Protein AF-A0A3M1JJP1-F1 (afdb_monomer_lite)

Sequence (720 aa):
MGRDKSKIKQNADIRNAVILGVLGIAAFYLLAYGSLKIEGLVGEELTVSVEPANVGLNLYHGESKDVRFAVSSRNAPLCAADCNYSFVSLENNSELASGSMKLGKEEQQDITVQITAPKYGSGQLIYRLSVECRNAGALCQKKDSASSASSFITMNFGPSPEEEEIIRNLNKTLSEFFAGIISADRNLLLVENISESEAVNRVLFNDKALLKERVMDVKKNFLMLVNAAKNFDSLWRSERYLELDGEIGKEDYAGMLKETNASITNLSKELRALVSKWNSFVEEYENITNRTIVISDACESLISSRSKLREECSDFISLFNSISRNISQQKYSSEKAESALNALMKKEVLLESKLNDEAAGMLSNAENLSFMKDVFLCGIKERCGEDPGKVQNEGVNQEAGKQEALKARIDALREHCREFSNFDEEFAQADLNLLKNFSGYFDIRINDVARPDRELLLREKDRVVSLLGLNHTQQRLAGEEFKRRILAVLTQPSPAFMEESNNRILVKSNMLYPEYFAIMGKEWNLSGENINRTEVYDKLLRVSVDIRGDELLLASGIRNCPVEKGNVSGDLEPLFFSELKEAVLEFPAVESKLNFSISINPPLCCVFSQCRPCCHDEECMNDERSFPVVLVHGHAFSRETSPDYSLKIFDKLQKRMEEDGYLSAGFLSPRTDVESIGRNSWGLSGLPVTVRVTYYYDAYNENGKYVAFPEKSESIDVYA

Radius of gyration: 60.34 Å; chains: 1; bounding box: 108×72×252 Å

Secondary structure (DSSP, 8-state):
----SHHHHHHHHHHHHHHHHHHHHHHHHHHHHHHHHHHHHH-PPPEEEEESSEEEEEEETT-EEEEEEEEEEE--TT-EEEEEEEEEETTTTEEEEEEEEEE-TT-EEEEEEEEE--SS--EEEEEEEEEEEEEESTT-S-TT-EEEEEEEEEEEEE--HHHHHHHHHHHHHHHHHHHHHHHHHHHHHHHHHHHHSHHHHHH-TTHHHHHHHHHHHHHHHHHHHHHHHHHHHHHHHTT-HHHHHHHHTTS-HHHHHHHHHHHHHHHHHHHHHHHHHHHHHHHHHHHHHHHHHHHHHHHHHHTTS-HHHHHHHHHHHHHHHHHHHHHHTT-S-HHHHHHHHHHHHHHHHHHHHHHHHHHHHHHHHHHHHHHHHHHHHHHHHHHH-S-TT----------TTSHHHHHHHHHHHHHHHHHHHHHHHHHHHHHHHHHHHTGGGSSSSSS------HHHHHHHHHHHHHHTT--HHHHHHHHHHHHHHHHHHTTPPPPP------------------------------------SS-SSS---------------------------PPP---------TT----------PPPS----------EEEETTEEEE---SHHHHT-GGG--EEEEE-----TTS-THHHHHHHHHHHHHHHHTTPEEEEEE-TTS-GGGS-TTTTGGG-S-EEEEEE--TTTB-TTS-B-------S-GGGT-

Structure (mmCIF, N/CA/C/O backbone):
data_AF-A0A3M1JJP1-F1
#
_entry.id   AF-A0A3M1JJP1-F1
#
loop_
_atom_site.group_PDB
_atom_site.id
_atom_site.type_symbol
_atom_site.label_atom_id
_atom_site.label_alt_id
_atom_site.label_comp_id
_atom_site.label_asym_id
_atom_site.label_entity_id
_atom_site.label_seq_id
_atom_site.pdbx_PDB_ins_code
_atom_site.Cartn_x
_atom_site.Cartn_y
_atom_site.Cartn_z
_atom_site.occupancy
_atom_site.B_iso_or_equiv
_atom_site.auth_seq_id
_atom_site.auth_comp_id
_atom_site.auth_asym_id
_atom_site.auth_atom_id
_atom_site.pdbx_PDB_model_num
ATOM 1 N N . MET A 1 1 ? -62.393 -4.165 113.510 1.00 45.84 1 MET A N 1
ATOM 2 C CA . MET A 1 1 ? -61.194 -4.176 112.641 1.00 45.84 1 MET A CA 1
ATOM 3 C C . MET A 1 1 ? -61.356 -5.296 111.621 1.00 45.84 1 MET A C 1
ATOM 5 O O . MET A 1 1 ? -61.196 -6.447 111.985 1.00 45.84 1 MET A O 1
ATOM 9 N N . GLY A 1 2 ? -61.797 -5.006 110.397 1.00 53.47 2 GLY A N 1
ATOM 10 C CA . GLY A 1 2 ? -62.145 -6.074 109.444 1.00 53.47 2 GLY A CA 1
ATOM 11 C C . GLY A 1 2 ? -62.722 -5.582 108.120 1.00 53.47 2 GLY A C 1
ATOM 12 O O . GLY A 1 2 ? -63.570 -6.244 107.536 1.00 53.47 2 GLY A O 1
ATOM 13 N N . ARG A 1 3 ? -62.306 -4.398 107.662 1.00 48.78 3 ARG A N 1
ATOM 14 C CA . ARG A 1 3 ? -62.567 -3.920 106.301 1.00 48.78 3 ARG A CA 1
ATOM 15 C C . ARG A 1 3 ? -61.228 -3.774 105.588 1.00 48.78 3 ARG A C 1
ATOM 17 O O . ARG A 1 3 ? -60.235 -3.449 106.228 1.00 48.78 3 ARG A O 1
ATOM 24 N N . ASP A 1 4 ? -61.256 -4.013 104.282 1.00 54.16 4 ASP A N 1
ATOM 25 C CA . ASP A 1 4 ? -60.201 -3.693 103.311 1.00 54.16 4 ASP A CA 1
ATOM 26 C C . ASP A 1 4 ? -59.041 -4.677 103.084 1.00 54.16 4 ASP A C 1
ATOM 28 O O . ASP A 1 4 ? -57.909 -4.281 102.834 1.00 54.16 4 ASP A O 1
ATOM 32 N N . LYS A 1 5 ? -59.325 -5.987 103.018 1.00 52.41 5 LYS A N 1
ATOM 33 C CA . LYS A 1 5 ? -58.439 -6.925 102.285 1.00 52.41 5 LYS A CA 1
ATOM 34 C C . LYS A 1 5 ? -58.938 -7.315 100.885 1.00 52.41 5 LYS A C 1
ATOM 36 O O . LYS A 1 5 ? -58.131 -7.783 100.088 1.00 52.41 5 LYS A O 1
ATOM 41 N N . SER A 1 6 ? -60.215 -7.094 100.536 1.00 54.22 6 SER A N 1
ATOM 42 C CA . SER A 1 6 ? -60.728 -7.492 99.208 1.00 54.22 6 SER A CA 1
ATOM 43 C C . SER A 1 6 ? -60.452 -6.463 98.102 1.00 54.22 6 SER A C 1
ATOM 45 O O . SER A 1 6 ? -60.139 -6.866 96.984 1.00 54.22 6 SER A O 1
ATOM 47 N N . LYS A 1 7 ? -60.449 -5.153 98.404 1.00 55.19 7 LYS A N 1
ATOM 48 C CA . LYS A 1 7 ? -60.113 -4.105 97.419 1.00 55.19 7 LYS A CA 1
ATOM 49 C C . LYS A 1 7 ? -58.641 -4.125 96.992 1.00 55.19 7 LYS A C 1
ATOM 51 O O . LYS A 1 7 ? -58.332 -3.836 95.841 1.00 55.19 7 LYS A O 1
ATOM 56 N N . ILE A 1 8 ? -57.737 -4.534 97.886 1.00 58.78 8 ILE A N 1
ATOM 57 C CA . ILE A 1 8 ? -56.303 -4.658 97.573 1.00 58.78 8 ILE A CA 1
ATOM 58 C C . ILE A 1 8 ? -56.056 -5.811 96.586 1.00 58.78 8 ILE A C 1
ATOM 60 O O . ILE A 1 8 ? -55.244 -5.668 95.675 1.00 58.78 8 ILE A O 1
ATOM 64 N N . LYS A 1 9 ? -56.791 -6.927 96.710 1.00 60.31 9 LYS A N 1
ATOM 65 C CA . LYS A 1 9 ? -56.651 -8.076 95.802 1.00 60.31 9 LYS A CA 1
ATOM 66 C C . LYS A 1 9 ? -57.208 -7.776 94.404 1.00 60.31 9 LYS A C 1
ATOM 68 O O . LYS A 1 9 ? -56.547 -8.062 93.415 1.00 60.31 9 LYS A O 1
ATOM 73 N N . GLN A 1 10 ? -58.353 -7.096 94.326 1.00 65.81 10 GLN A N 1
ATOM 74 C CA . GLN A 1 10 ? -58.972 -6.726 93.048 1.00 65.81 10 GLN A CA 1
ATOM 75 C C . GLN A 1 10 ? -58.116 -5.733 92.240 1.00 65.81 10 GLN A C 1
ATOM 77 O O . GLN A 1 10 ? -57.994 -5.868 91.025 1.00 65.81 10 GLN A O 1
ATOM 82 N N . ASN A 1 11 ? -57.445 -4.788 92.906 1.00 67.88 11 ASN A N 1
ATOM 83 C CA . ASN A 1 11 ? -56.522 -3.866 92.238 1.00 67.88 11 ASN A CA 1
ATOM 84 C C . ASN A 1 11 ? -55.234 -4.555 91.752 1.00 67.88 11 ASN A C 1
ATOM 86 O O . ASN A 1 11 ? -54.665 -4.132 90.748 1.00 67.88 11 ASN A O 1
ATOM 90 N N . ALA A 1 12 ? -54.777 -5.617 92.426 1.00 71.25 12 ALA A N 1
ATOM 91 C CA . ALA A 1 12 ? -53.626 -6.401 91.978 1.00 71.25 12 ALA A CA 1
ATOM 92 C C . ALA A 1 12 ? -53.952 -7.232 90.724 1.00 71.25 12 ALA A C 1
ATOM 94 O O . ALA A 1 12 ? -53.154 -7.255 89.787 1.00 71.25 12 ALA A O 1
ATOM 95 N N . ASP A 1 13 ? -55.142 -7.836 90.670 1.00 75.81 13 ASP A N 1
ATOM 96 C CA . ASP A 1 13 ? -55.589 -8.623 89.516 1.00 75.81 13 ASP A CA 1
ATOM 97 C C . ASP A 1 13 ? -55.825 -7.734 88.280 1.00 75.81 13 ASP A C 1
ATOM 99 O O . ASP A 1 13 ? -55.390 -8.078 87.181 1.00 75.81 13 ASP A O 1
ATOM 103 N N . ILE A 1 14 ? -56.401 -6.536 88.460 1.00 80.06 14 ILE A N 1
ATOM 104 C CA . ILE A 1 14 ? -56.553 -5.548 87.376 1.00 80.06 14 ILE A CA 1
ATOM 105 C C . ILE A 1 14 ? -55.184 -5.052 86.892 1.00 80.06 14 ILE A C 1
ATOM 107 O O . ILE A 1 14 ? -54.953 -4.968 85.686 1.00 80.06 14 ILE A O 1
ATOM 111 N N . ARG A 1 15 ? -54.239 -4.771 87.801 1.00 82.06 15 ARG A N 1
ATOM 112 C CA . ARG A 1 15 ? -52.887 -4.331 87.418 1.00 82.06 15 ARG A CA 1
ATOM 113 C C . ARG A 1 15 ? -52.152 -5.401 86.609 1.00 82.06 15 ARG A C 1
ATOM 115 O O . ARG A 1 15 ? -51.516 -5.073 85.612 1.00 82.06 15 ARG A O 1
ATOM 122 N N . ASN A 1 16 ? -52.263 -6.669 87.002 1.00 79.88 16 ASN A N 1
ATOM 123 C CA . ASN A 1 16 ? -51.641 -7.778 86.280 1.00 79.88 16 ASN A CA 1
ATOM 124 C C . ASN A 1 16 ? -52.293 -8.012 84.908 1.00 79.88 16 ASN A C 1
ATOM 126 O O . ASN A 1 16 ? -51.576 -8.252 83.939 1.00 79.88 16 ASN A O 1
ATOM 130 N N . ALA A 1 17 ? -53.619 -7.877 84.798 1.00 83.75 17 ALA A N 1
ATOM 131 C CA . ALA A 1 17 ? -54.325 -7.973 83.521 1.00 83.75 17 ALA A CA 1
ATOM 132 C C . ALA A 1 17 ? -53.923 -6.853 82.544 1.00 83.75 17 ALA A C 1
ATOM 134 O O . ALA A 1 17 ? -53.694 -7.121 81.366 1.00 83.75 17 ALA A O 1
ATOM 135 N N . VAL A 1 18 ? -53.761 -5.616 83.030 1.00 86.81 18 VAL A N 1
ATOM 136 C CA . VAL A 1 18 ? -53.293 -4.486 82.207 1.00 86.81 18 VAL A CA 1
ATOM 137 C C . VAL A 1 18 ? -51.847 -4.694 81.750 1.00 86.81 18 VAL A C 1
ATOM 139 O O . VAL A 1 18 ? -51.552 -4.491 80.575 1.00 86.81 18 VAL A O 1
ATOM 142 N N . ILE A 1 19 ? -50.952 -5.155 82.631 1.00 90.12 19 ILE A N 1
ATOM 143 C CA . ILE A 1 19 ? -49.552 -5.442 82.267 1.00 90.12 19 ILE A CA 1
ATOM 144 C C . ILE A 1 19 ? -49.477 -6.549 81.206 1.00 90.12 19 ILE A C 1
ATOM 146 O O . ILE A 1 19 ? -48.766 -6.393 80.216 1.00 90.12 19 ILE A O 1
ATOM 150 N N . LEU A 1 20 ? -50.234 -7.639 81.369 1.00 89.88 20 LEU A N 1
ATOM 151 C CA . LEU A 1 20 ? -50.297 -8.723 80.381 1.00 89.88 20 LEU A CA 1
ATOM 152 C C . LEU A 1 20 ? -50.887 -8.258 79.045 1.00 89.88 20 LEU A C 1
ATOM 154 O O . LEU A 1 20 ? -50.379 -8.647 77.997 1.00 89.88 20 LEU A O 1
ATOM 158 N N . GLY A 1 21 ? -51.906 -7.395 79.070 1.00 92.44 21 GLY A N 1
ATOM 159 C CA . GLY A 1 21 ? -52.477 -6.794 77.863 1.00 92.44 21 GLY A CA 1
ATOM 160 C C . GLY A 1 21 ? -51.470 -5.923 77.108 1.00 92.44 21 GLY A C 1
ATOM 161 O O . GLY A 1 21 ? -51.308 -6.081 75.901 1.00 92.44 21 GLY A O 1
ATOM 162 N N . VAL A 1 22 ? -50.733 -5.060 77.815 1.00 92.88 22 VAL A N 1
ATOM 163 C CA . VAL A 1 22 ? -49.693 -4.204 77.213 1.00 92.88 22 VAL A CA 1
ATOM 164 C C . VAL A 1 22 ? -48.543 -5.039 76.650 1.00 92.88 22 VAL A C 1
ATOM 166 O O . VAL A 1 22 ? -48.098 -4.783 75.534 1.00 92.88 22 VAL A O 1
ATOM 169 N N . LEU A 1 23 ? -48.092 -6.070 77.372 1.00 93.06 23 LEU A N 1
ATOM 170 C CA . LEU A 1 23 ? -47.062 -6.989 76.879 1.00 93.06 23 LEU A CA 1
ATOM 171 C C . LEU A 1 23 ? -47.542 -7.790 75.663 1.00 93.06 23 LEU A C 1
ATOM 173 O O . LEU A 1 23 ? -46.774 -7.976 74.724 1.00 93.06 23 LEU A O 1
ATOM 177 N N . GLY A 1 24 ? -48.807 -8.217 75.649 1.00 94.25 24 GLY A N 1
ATOM 178 C CA . GLY A 1 24 ? -49.419 -8.899 74.509 1.00 94.25 24 GLY A CA 1
ATOM 179 C C . GLY A 1 24 ? -49.486 -8.012 73.265 1.00 94.25 24 GLY A C 1
ATOM 180 O O . GLY A 1 24 ? -49.093 -8.449 72.187 1.00 94.25 24 GLY A O 1
ATOM 181 N N . ILE A 1 25 ? -49.902 -6.750 73.417 1.00 91.81 25 ILE A N 1
ATOM 182 C CA . ILE A 1 25 ? -49.935 -5.772 72.318 1.00 91.81 25 ILE A CA 1
ATOM 183 C C . ILE A 1 25 ? -48.518 -5.454 71.832 1.00 91.81 25 ILE A C 1
ATOM 185 O O . ILE A 1 25 ? -48.290 -5.431 70.628 1.00 91.81 25 ILE A O 1
ATOM 189 N N . ALA A 1 26 ? -47.552 -5.264 72.736 1.00 91.31 26 ALA A N 1
ATOM 190 C CA . ALA A 1 26 ? -46.159 -5.011 72.371 1.00 91.31 26 ALA A CA 1
ATOM 191 C C . ALA A 1 26 ? -45.523 -6.206 71.638 1.00 91.31 26 ALA A C 1
ATOM 193 O O . ALA A 1 26 ? -44.826 -6.013 70.645 1.00 91.31 26 ALA A O 1
ATOM 194 N N . ALA A 1 27 ? -45.792 -7.438 72.082 1.00 91.25 27 ALA A N 1
ATOM 195 C CA . ALA A 1 27 ? -45.337 -8.652 71.409 1.00 91.25 27 ALA A CA 1
ATOM 196 C C . ALA A 1 27 ? -45.998 -8.822 70.034 1.00 91.25 27 ALA A C 1
ATOM 198 O O . ALA A 1 27 ? -45.312 -9.143 69.067 1.00 91.25 27 ALA A O 1
ATOM 199 N N . PHE A 1 28 ? -47.303 -8.553 69.920 1.00 89.88 28 PHE A N 1
ATOM 200 C CA . PHE A 1 28 ? -48.003 -8.552 68.636 1.00 89.88 28 PHE A CA 1
ATOM 201 C C . PHE A 1 28 ? -47.432 -7.491 67.692 1.00 89.88 28 PHE A C 1
ATOM 203 O O . PHE A 1 28 ? -47.174 -7.799 66.535 1.00 89.88 28 PHE A O 1
ATOM 210 N N . TYR A 1 29 ? -47.146 -6.282 68.185 1.00 88.06 29 TYR A N 1
ATOM 211 C CA . TYR A 1 29 ? -46.484 -5.239 67.400 1.00 88.06 29 TYR A CA 1
ATOM 212 C C . TYR A 1 29 ? -45.087 -5.677 66.958 1.00 88.06 29 TYR A C 1
ATOM 214 O O . TYR A 1 29 ? -44.758 -5.542 65.790 1.00 88.06 29 TYR A O 1
ATOM 222 N N . LEU A 1 30 ? -44.275 -6.264 67.839 1.00 85.44 30 LEU A N 1
ATOM 223 C CA . LEU A 1 30 ? -42.947 -6.768 67.474 1.00 85.44 30 LEU A CA 1
ATOM 224 C C . LEU A 1 30 ? -43.011 -7.898 66.437 1.00 85.44 30 LEU A C 1
ATOM 226 O O . LEU A 1 30 ? -42.173 -7.939 65.541 1.00 85.44 30 LEU A O 1
ATOM 230 N N . LEU A 1 31 ? -44.005 -8.784 66.517 1.00 83.44 31 LEU A N 1
ATOM 231 C CA . LEU A 1 31 ? -44.192 -9.875 65.558 1.00 83.44 31 LEU A CA 1
ATOM 232 C C . LEU A 1 31 ? -44.774 -9.390 64.223 1.00 83.44 31 LEU A C 1
ATOM 234 O O . LEU A 1 31 ? -44.296 -9.808 63.172 1.00 83.44 31 LEU A O 1
ATOM 238 N N . ALA A 1 32 ? -45.761 -8.494 64.236 1.00 80.31 32 ALA A N 1
ATOM 239 C CA . ALA A 1 32 ? -46.382 -7.938 63.032 1.00 80.31 32 ALA A CA 1
ATOM 240 C C . ALA A 1 32 ? -45.429 -6.981 62.299 1.00 80.31 32 ALA A C 1
ATOM 242 O O . ALA A 1 32 ? -45.213 -7.103 61.096 1.00 80.31 32 ALA A O 1
ATOM 243 N N . TYR A 1 33 ? -44.782 -6.073 63.031 1.00 77.88 33 TYR A N 1
ATOM 244 C CA . TYR A 1 33 ? -43.795 -5.151 62.466 1.00 77.88 33 TYR A CA 1
ATOM 245 C C . TYR A 1 33 ? -42.492 -5.873 62.098 1.00 77.88 33 TYR A C 1
ATOM 247 O O . TYR A 1 33 ? -41.825 -5.503 61.133 1.00 77.88 33 TYR A O 1
ATOM 255 N N . GLY A 1 34 ? -42.144 -6.930 62.841 1.00 73.38 34 GLY A N 1
ATOM 256 C CA . GLY A 1 34 ? -41.034 -7.822 62.521 1.00 73.38 34 GLY A CA 1
ATOM 257 C C . GLY A 1 34 ? -41.280 -8.607 61.234 1.00 73.38 34 GLY A C 1
ATOM 258 O O . GLY A 1 34 ? -40.438 -8.573 60.347 1.00 73.38 34 GLY A O 1
ATOM 259 N N . SER A 1 35 ? -42.440 -9.255 61.088 1.00 70.25 35 SER A N 1
ATOM 260 C CA . SER A 1 35 ? -42.777 -10.054 59.896 1.00 70.25 35 SER A CA 1
ATOM 261 C C . SER A 1 35 ? -42.862 -9.222 58.616 1.00 70.25 35 SER A C 1
ATOM 263 O O . SER A 1 35 ? -42.298 -9.633 57.606 1.00 70.25 35 SER A O 1
ATOM 265 N N . LEU A 1 36 ? -43.447 -8.020 58.664 1.00 63.53 36 LEU A N 1
ATOM 266 C CA . LEU A 1 36 ? -43.511 -7.126 57.499 1.00 63.53 36 LEU A CA 1
ATOM 267 C C . LEU A 1 36 ? -42.135 -6.583 57.078 1.00 63.53 36 LEU A C 1
ATOM 269 O O . LEU A 1 36 ? -41.869 -6.433 55.888 1.00 63.53 36 LEU A O 1
ATOM 273 N N . LYS A 1 37 ? -41.219 -6.326 58.023 1.00 63.47 37 LYS A N 1
ATOM 274 C CA . LYS A 1 37 ? -39.837 -5.944 57.677 1.00 63.47 37 LYS A CA 1
ATOM 275 C C . LYS A 1 37 ? -38.987 -7.117 57.192 1.00 63.47 37 LYS A C 1
ATOM 277 O O . LYS A 1 37 ? -38.005 -6.875 56.495 1.00 63.47 37 LYS A O 1
ATOM 282 N N . ILE A 1 38 ? -39.335 -8.356 57.543 1.00 63.78 38 ILE A N 1
ATOM 283 C CA . ILE A 1 38 ? -38.577 -9.538 57.118 1.00 63.78 38 ILE A CA 1
ATOM 284 C C . ILE A 1 38 ? -38.686 -9.740 55.602 1.00 63.78 38 ILE A C 1
ATOM 286 O O . ILE A 1 38 ? -37.666 -10.025 54.990 1.00 63.78 38 ILE A O 1
ATOM 290 N N . GLU A 1 39 ? -39.836 -9.505 54.962 1.00 60.50 39 GLU A N 1
ATOM 291 C CA . GLU A 1 39 ? -39.932 -9.625 53.493 1.00 60.50 39 GLU A CA 1
ATOM 292 C C . GLU A 1 39 ? -39.026 -8.622 52.758 1.00 60.50 39 GLU A C 1
ATOM 294 O O . GLU A 1 39 ? -38.317 -9.004 51.828 1.00 60.50 39 GLU A O 1
ATOM 299 N N . GLY A 1 40 ? -38.952 -7.372 53.230 1.00 60.25 40 GLY A N 1
ATOM 300 C CA . GLY A 1 40 ? -38.035 -6.368 52.673 1.00 60.25 40 GLY A CA 1
ATOM 301 C C . GLY A 1 40 ? -36.554 -6.636 52.979 1.00 60.25 40 GLY A C 1
ATOM 302 O O . GLY A 1 40 ? -35.689 -6.324 52.169 1.00 60.25 40 GLY A O 1
ATOM 303 N N . LEU A 1 41 ? -36.241 -7.250 54.126 1.00 59.31 41 LEU A N 1
ATOM 304 C CA . LEU A 1 41 ? -34.869 -7.629 54.499 1.00 59.31 41 LEU A CA 1
ATOM 305 C C . LEU A 1 41 ? -34.359 -8.870 53.761 1.00 59.31 41 LEU A C 1
ATOM 307 O O . LEU A 1 41 ? -33.152 -9.082 53.696 1.00 59.31 41 LEU A O 1
ATOM 311 N N . VAL A 1 42 ? -35.262 -9.701 53.248 1.00 61.25 42 VAL A N 1
ATOM 312 C CA . VAL A 1 42 ? -34.935 -11.030 52.722 1.00 61.25 42 VAL A CA 1
ATOM 313 C C . VAL A 1 42 ? -35.104 -11.111 51.197 1.00 61.25 42 VAL A C 1
ATOM 315 O O . VAL A 1 42 ? -34.578 -12.034 50.577 1.00 61.25 42 VAL A O 1
ATOM 318 N N . GLY A 1 43 ? -35.792 -10.142 50.580 1.00 63.44 43 GLY A N 1
ATOM 319 C CA . GLY A 1 43 ? -36.241 -10.229 49.188 1.00 63.44 43 GLY A CA 1
ATOM 320 C C . GLY A 1 43 ? -35.496 -9.403 48.135 1.00 63.44 43 GLY A C 1
ATOM 321 O O . GLY A 1 43 ? -35.828 -9.556 46.960 1.00 63.44 43 GLY A O 1
ATOM 322 N N . GLU A 1 44 ? -34.533 -8.540 48.479 1.00 73.75 44 GLU A N 1
ATOM 323 C CA . GLU A 1 44 ? -33.835 -7.761 47.442 1.00 73.75 44 GLU A CA 1
ATOM 324 C C . GLU A 1 44 ? -32.962 -8.678 46.569 1.00 73.75 44 GLU A C 1
ATOM 326 O O . GLU A 1 44 ? -32.023 -9.325 47.036 1.00 73.75 44 GLU A O 1
ATOM 331 N N . GLU A 1 45 ? -33.302 -8.755 45.282 1.00 84.38 45 GLU A N 1
ATOM 332 C CA . GLU A 1 45 ? -32.525 -9.485 44.285 1.00 84.38 45 GLU A CA 1
ATOM 333 C C . GLU A 1 45 ? -31.190 -8.762 44.058 1.00 84.38 45 GLU A C 1
ATOM 335 O O . GLU A 1 45 ? -31.158 -7.546 43.839 1.00 84.38 45 GLU A O 1
ATOM 340 N N . LEU A 1 46 ? -30.083 -9.513 44.112 1.00 89.94 46 LEU A N 1
ATOM 341 C CA . LEU A 1 46 ? -28.751 -8.982 43.834 1.00 89.94 46 LEU A CA 1
ATOM 342 C C . LEU A 1 46 ? -28.757 -8.291 42.472 1.00 89.94 46 LEU A C 1
ATOM 344 O O . LEU A 1 46 ? -29.039 -8.925 41.459 1.00 89.94 46 LEU A O 1
ATOM 348 N N . THR A 1 47 ? -28.413 -7.006 42.458 1.00 89.94 47 THR A N 1
ATOM 349 C CA . THR A 1 47 ? -28.357 -6.213 41.230 1.00 89.94 47 THR A CA 1
ATOM 350 C C . THR A 1 47 ? -26.995 -5.541 41.099 1.00 89.94 47 THR A C 1
ATOM 352 O O . THR A 1 47 ? -26.591 -4.748 41.950 1.00 89.94 47 THR A O 1
ATOM 355 N N . VAL A 1 48 ? -26.307 -5.787 39.987 1.00 91.69 48 VAL A N 1
ATOM 356 C CA . VAL A 1 48 ? -24.957 -5.266 39.694 1.00 91.69 48 VAL A CA 1
ATOM 357 C C . VAL A 1 48 ? -25.040 -4.152 38.650 1.00 91.69 48 VAL A C 1
ATOM 359 O O . VAL A 1 48 ? -25.879 -4.220 37.758 1.00 91.69 48 VAL A O 1
ATOM 362 N N . SER A 1 49 ? -24.248 -3.087 38.793 1.00 89.31 49 SER A N 1
ATOM 363 C CA . SER A 1 49 ? -24.060 -2.035 37.771 1.00 89.31 49 SER A CA 1
ATOM 364 C C . SER A 1 49 ? -22.596 -1.914 37.412 1.00 89.31 49 SER A C 1
ATOM 366 O O . SER A 1 49 ? -21.734 -2.150 38.255 1.00 89.31 49 SER A O 1
ATOM 368 N N . VAL A 1 50 ? -22.355 -1.486 36.176 1.00 92.44 50 VAL A N 1
ATOM 369 C CA . VAL A 1 50 ? -21.055 -1.043 35.684 1.00 92.44 50 VAL A CA 1
ATOM 370 C C . VAL A 1 50 ? -21.261 0.323 35.038 1.00 92.44 50 VAL A C 1
ATOM 372 O O . VAL A 1 50 ? -22.083 0.452 34.132 1.00 92.44 50 VAL A O 1
ATOM 375 N N . GLU A 1 51 ? -20.542 1.334 35.512 1.00 87.69 51 GLU A N 1
ATOM 376 C CA . GLU A 1 51 ? -20.624 2.709 35.017 1.00 87.69 51 GLU A CA 1
ATOM 377 C C . GLU A 1 51 ? -19.254 3.201 34.545 1.00 87.69 51 GLU A C 1
ATOM 379 O O . GLU A 1 51 ? -18.283 3.054 35.284 1.00 87.69 51 GLU A O 1
ATOM 384 N N . PRO A 1 52 ? -19.146 3.817 33.359 1.00 91.00 52 PRO A N 1
ATOM 385 C CA . PRO A 1 52 ? -20.209 4.013 32.369 1.00 91.00 52 PRO A CA 1
ATOM 386 C C . PRO A 1 52 ? -20.595 2.705 31.652 1.00 91.00 52 PRO A C 1
ATOM 388 O O . PRO A 1 52 ? -19.789 1.781 31.542 1.00 91.00 52 PRO A O 1
ATOM 391 N N . ALA A 1 53 ? -21.825 2.635 31.132 1.00 80.00 53 ALA A N 1
ATOM 392 C CA . ALA A 1 53 ? -22.318 1.477 30.371 1.00 80.00 53 ALA A CA 1
ATOM 393 C C . ALA A 1 53 ? -21.759 1.408 28.935 1.00 80.00 53 ALA A C 1
ATOM 395 O O . ALA A 1 53 ? -21.662 0.327 28.360 1.00 80.00 53 ALA A O 1
ATOM 396 N N . ASN A 1 54 ? -21.391 2.559 28.365 1.00 81.44 54 ASN A N 1
ATOM 397 C CA . ASN A 1 54 ? -20.777 2.677 27.048 1.00 81.44 54 ASN A CA 1
ATOM 398 C C . ASN A 1 54 ? -19.646 3.707 27.095 1.00 81.44 54 ASN A C 1
ATOM 400 O O . ASN A 1 54 ? -19.782 4.739 27.751 1.00 81.44 54 ASN A O 1
ATOM 404 N N . VAL A 1 55 ? -18.553 3.446 26.380 1.00 87.88 55 VAL A N 1
ATOM 405 C CA . VAL A 1 55 ? -17.418 4.370 26.255 1.00 87.88 55 VAL A CA 1
ATOM 406 C C . VAL A 1 55 ? -17.009 4.483 24.792 1.00 87.88 55 VAL A C 1
ATOM 408 O O . VAL A 1 55 ? -16.664 3.484 24.166 1.00 87.88 55 VAL A O 1
ATOM 411 N N . GLY A 1 56 ? -17.022 5.703 24.259 1.00 86.44 56 GLY A N 1
ATOM 412 C CA . GLY A 1 56 ? -16.407 6.038 22.976 1.00 86.44 56 GLY A CA 1
ATOM 413 C C . GLY A 1 56 ? -14.995 6.578 23.187 1.00 86.44 56 GLY A C 1
ATOM 414 O O . GLY A 1 56 ? -14.802 7.536 23.936 1.00 86.44 56 GLY A O 1
ATOM 415 N N . LEU A 1 57 ? -14.004 5.978 22.533 1.00 92.25 57 LEU A N 1
ATOM 416 C CA . LEU A 1 57 ? -12.624 6.455 22.519 1.00 92.25 57 LEU A CA 1
ATOM 417 C C . LEU A 1 57 ? -12.209 6.781 21.086 1.00 92.25 57 LEU A C 1
ATOM 419 O O . LEU A 1 57 ? -12.514 6.029 20.167 1.00 92.25 57 LEU A O 1
ATOM 423 N N . ASN A 1 58 ? -11.476 7.878 20.922 1.00 90.94 58 ASN A N 1
ATOM 424 C CA . ASN A 1 58 ? -10.730 8.183 19.708 1.00 90.94 58 ASN A CA 1
ATOM 425 C C . ASN A 1 58 ? -9.271 8.304 20.135 1.00 90.94 58 ASN A C 1
ATOM 427 O O . ASN A 1 58 ? -8.964 9.193 20.931 1.00 90.94 58 ASN A O 1
ATOM 431 N N . LEU A 1 59 ? -8.430 7.375 19.692 1.00 95.69 59 LEU A N 1
ATOM 432 C CA . LEU A 1 59 ? -7.015 7.308 20.055 1.00 95.69 59 LEU A CA 1
ATOM 433 C C . LEU A 1 59 ? -6.145 7.355 18.799 1.00 95.69 59 LEU A C 1
ATOM 435 O O . LEU A 1 59 ? -6.520 6.805 17.765 1.00 95.69 59 LEU A O 1
ATOM 439 N N . TYR A 1 60 ? -4.973 7.966 18.892 1.00 97.25 60 TYR A N 1
ATOM 440 C CA . TYR A 1 60 ? -3.991 7.945 17.807 1.00 97.25 60 TYR A CA 1
ATOM 441 C C . TYR A 1 60 ? -3.110 6.693 17.851 1.00 97.25 60 TYR A C 1
ATOM 443 O O . TYR A 1 60 ? -3.119 5.952 18.836 1.00 97.25 60 TYR A O 1
ATOM 451 N N . HIS A 1 61 ? -2.332 6.443 16.795 1.00 95.50 61 HIS A N 1
ATOM 452 C CA . HIS A 1 61 ? -1.434 5.287 16.706 1.00 95.50 61 HIS A CA 1
ATOM 453 C C . HIS A 1 61 ? -0.535 5.135 17.943 1.00 95.50 61 HIS A C 1
ATOM 455 O O . HIS A 1 61 ? 0.256 6.009 18.292 1.00 95.50 61 HIS A O 1
ATOM 461 N N . GLY A 1 62 ? -0.659 3.994 18.629 1.00 96.31 62 GLY A N 1
ATOM 462 C CA . GLY A 1 62 ? 0.099 3.680 19.846 1.00 96.31 62 GLY A CA 1
ATOM 463 C C . GLY A 1 62 ? -0.293 4.462 21.108 1.00 96.31 62 GLY A C 1
ATOM 464 O O . GLY A 1 62 ? 0.277 4.201 22.172 1.00 96.31 62 GLY A O 1
ATOM 465 N N . GLU A 1 63 ? -1.253 5.388 21.035 1.00 97.69 63 GLU A N 1
ATOM 466 C CA . GLU A 1 63 ? -1.771 6.095 22.206 1.00 97.69 63 GLU A CA 1
ATOM 467 C C . GLU A 1 63 ? -2.445 5.107 23.167 1.00 97.69 63 GLU A C 1
ATOM 469 O O . GLU A 1 63 ? -3.066 4.124 22.758 1.00 97.69 63 GLU A O 1
ATOM 474 N N . SER A 1 64 ? -2.306 5.353 24.469 1.00 97.75 64 SER A N 1
ATOM 475 C CA . SER A 1 64 ? -2.948 4.555 25.512 1.00 97.75 64 SER A CA 1
ATOM 476 C C . SER A 1 64 ? -3.786 5.435 26.421 1.00 97.75 64 SER A C 1
ATOM 478 O O . SER A 1 64 ? -3.351 6.518 26.812 1.00 97.75 64 SER A O 1
ATOM 480 N N . LYS A 1 65 ? -4.970 4.954 26.796 1.00 97.69 65 LYS A N 1
ATOM 481 C CA . LYS A 1 65 ? -5.880 5.661 27.694 1.00 97.69 65 LYS A CA 1
ATOM 482 C C . LYS A 1 65 ? -6.455 4.718 28.737 1.00 97.69 65 LYS A C 1
ATOM 484 O O . LYS A 1 65 ? -6.943 3.635 28.417 1.00 97.69 65 LYS A O 1
ATOM 489 N N . ASP A 1 66 ? -6.417 5.166 29.985 1.00 97.81 66 ASP A N 1
ATOM 490 C CA . ASP A 1 66 ? -7.024 4.451 31.099 1.00 97.81 66 ASP A CA 1
ATOM 491 C C . ASP A 1 66 ? -8.531 4.731 31.128 1.00 97.81 66 ASP A C 1
ATOM 493 O O . ASP A 1 66 ? -8.971 5.885 31.130 1.00 97.81 66 ASP A O 1
ATOM 497 N N . VAL A 1 67 ? -9.329 3.667 31.165 1.00 96.31 67 VAL A N 1
ATOM 498 C CA . VAL A 1 67 ? -10.783 3.723 31.321 1.00 96.31 67 VAL A CA 1
ATOM 499 C C . VAL A 1 67 ? -11.141 3.169 32.690 1.00 96.31 67 VAL A C 1
ATOM 501 O O . VAL A 1 67 ? -10.771 2.045 33.035 1.00 96.31 67 VAL A O 1
ATOM 504 N N . ARG A 1 68 ? -11.852 3.973 33.480 1.00 97.56 68 ARG A N 1
ATOM 505 C CA . ARG A 1 68 ? -12.300 3.619 34.828 1.00 97.56 68 ARG A CA 1
ATOM 506 C C . ARG A 1 68 ? -13.771 3.227 34.797 1.00 97.56 68 ARG A C 1
ATOM 508 O O . ARG A 1 68 ? -14.593 3.982 34.286 1.00 97.56 68 ARG A O 1
ATOM 515 N N . PHE A 1 69 ? -14.077 2.080 35.388 1.00 96.62 69 PHE A N 1
ATOM 516 C CA . PHE A 1 69 ? -15.421 1.545 35.537 1.00 96.62 69 PHE A CA 1
ATOM 517 C C . PHE A 1 69 ? -15.773 1.415 37.011 1.00 96.62 69 PHE A C 1
ATOM 519 O O . PHE A 1 69 ? -15.108 0.688 37.743 1.00 96.62 69 PHE A O 1
ATOM 526 N N . ALA A 1 70 ? -16.839 2.078 37.427 1.00 96.56 70 ALA A N 1
ATOM 527 C CA . ALA A 1 70 ? -17.440 1.934 38.737 1.00 96.56 70 ALA A CA 1
ATOM 528 C C . ALA A 1 70 ? -18.353 0.705 38.755 1.00 96.56 70 ALA A C 1
ATOM 530 O O . ALA A 1 70 ? -19.387 0.677 38.085 1.00 96.56 70 ALA A O 1
ATOM 531 N N . VAL A 1 71 ? -17.976 -0.317 39.522 1.00 96.94 71 VAL A N 1
ATOM 532 C CA . VAL A 1 71 ? -18.796 -1.508 39.747 1.00 96.94 71 VAL A CA 1
ATOM 533 C C . VAL A 1 71 ? -19.469 -1.381 41.098 1.00 96.94 71 VAL A C 1
ATOM 535 O O . VAL A 1 71 ? -18.798 -1.312 42.124 1.00 96.94 71 VAL A O 1
ATOM 538 N N . SER A 1 72 ? -20.796 -1.367 41.110 1.00 95.88 72 SER A N 1
ATOM 539 C CA . SER A 1 72 ? -21.574 -1.248 42.343 1.00 95.88 72 SER A CA 1
ATOM 540 C C . SER A 1 72 ? -22.598 -2.368 42.475 1.00 95.88 72 SER A C 1
ATOM 542 O O . SER A 1 72 ? -23.195 -2.824 41.492 1.00 95.88 72 SER A O 1
ATOM 544 N N . SER A 1 73 ? -22.802 -2.832 43.711 1.00 94.50 73 SER A N 1
ATOM 545 C CA . SER A 1 73 ? -23.776 -3.880 44.023 1.00 94.50 73 SER A CA 1
ATOM 546 C C . SER A 1 73 ? -24.889 -3.345 44.921 1.00 94.50 73 SER A C 1
ATOM 548 O O . SER A 1 73 ? -24.637 -2.664 45.913 1.00 94.50 73 SER A O 1
ATOM 550 N N . ARG A 1 74 ? -26.143 -3.659 44.588 1.00 90.88 74 ARG A N 1
ATOM 551 C CA . ARG A 1 74 ? -27.282 -3.490 45.496 1.00 90.88 74 ARG A CA 1
ATOM 552 C C . ARG A 1 74 ? -27.725 -4.876 45.938 1.00 90.88 74 ARG A C 1
ATOM 554 O O . ARG A 1 74 ? -28.031 -5.723 45.100 1.00 90.88 74 ARG A O 1
ATOM 561 N N . ASN A 1 75 ? -27.698 -5.101 47.245 1.00 90.69 75 ASN A N 1
ATOM 562 C CA . ASN A 1 75 ? -27.974 -6.391 47.855 1.00 90.69 75 ASN A CA 1
ATOM 563 C C . ASN A 1 75 ? -28.728 -6.203 49.177 1.00 90.69 75 ASN A C 1
ATOM 565 O O . ASN A 1 75 ? -28.676 -5.126 49.782 1.00 90.69 75 ASN A O 1
ATOM 569 N N . ALA A 1 76 ? -29.371 -7.273 49.644 1.00 89.50 76 ALA A N 1
ATOM 570 C CA . ALA A 1 76 ? -30.023 -7.308 50.941 1.00 89.50 76 ALA A CA 1
ATOM 571 C C . ALA A 1 76 ? -29.041 -6.908 52.066 1.00 89.50 76 ALA A C 1
ATOM 573 O O . ALA A 1 76 ? -27.846 -7.225 52.005 1.00 89.50 76 ALA A O 1
ATOM 574 N N . PRO A 1 77 ? -29.508 -6.222 53.123 1.00 83.81 77 PRO A N 1
ATOM 575 C CA . PRO A 1 77 ? -28.669 -5.923 54.279 1.00 83.81 77 PRO A CA 1
ATOM 576 C C . PRO A 1 77 ? -28.028 -7.201 54.842 1.00 83.81 77 PRO A C 1
ATOM 578 O O . PRO A 1 77 ? -28.704 -8.214 54.982 1.00 83.81 77 PRO A O 1
ATOM 581 N N . LEU A 1 78 ? -26.737 -7.140 55.199 1.00 89.19 78 LEU A N 1
ATOM 582 C CA . LEU A 1 78 ? -25.908 -8.276 55.659 1.00 89.19 78 LEU A CA 1
ATOM 583 C C . LEU A 1 78 ? -25.487 -9.279 54.570 1.00 89.19 78 LEU A C 1
ATOM 585 O O . LEU A 1 78 ? -24.777 -10.237 54.884 1.00 89.19 78 LEU A O 1
ATOM 589 N N . CYS A 1 79 ? -25.874 -9.056 53.314 1.00 92.56 79 CYS A N 1
ATOM 590 C CA . CYS A 1 79 ? -25.362 -9.810 52.180 1.00 92.56 79 CYS A CA 1
ATOM 591 C C . CYS A 1 79 ? -24.207 -9.089 51.495 1.00 92.56 79 CYS A C 1
ATOM 593 O O . CYS A 1 79 ? -24.209 -7.867 51.346 1.00 92.56 79 CYS A O 1
ATOM 595 N N . ALA A 1 80 ? -23.217 -9.875 51.080 1.00 95.25 80 ALA A N 1
ATOM 596 C CA . ALA A 1 80 ? -22.158 -9.446 50.183 1.00 95.25 80 ALA A CA 1
ATOM 597 C C . ALA A 1 80 ? -22.373 -10.093 48.812 1.00 95.25 80 ALA A C 1
ATOM 599 O O . ALA A 1 80 ? -23.132 -11.053 48.666 1.00 95.25 80 ALA A O 1
ATOM 600 N N . ALA A 1 81 ? -21.705 -9.570 47.799 1.00 96.56 81 ALA A N 1
ATOM 601 C CA . ALA A 1 81 ? -21.651 -10.133 46.467 1.00 96.56 81 ALA A CA 1
ATOM 602 C C . ALA A 1 81 ? -20.204 -10.528 46.162 1.00 96.56 81 ALA A C 1
ATOM 604 O O . ALA A 1 81 ? -19.307 -9.693 46.263 1.00 96.56 81 ALA A O 1
ATOM 605 N N . ASP A 1 82 ? -19.980 -11.790 45.802 1.00 97.50 82 ASP A N 1
ATOM 606 C CA . ASP A 1 82 ? -18.713 -12.235 45.221 1.00 97.50 82 ASP A CA 1
ATOM 607 C C . ASP A 1 82 ? -18.825 -12.031 43.702 1.00 97.50 82 ASP A C 1
ATOM 609 O O . ASP A 1 82 ? -19.662 -12.654 43.043 1.00 97.50 82 ASP A O 1
ATOM 613 N N . CYS A 1 83 ? -18.021 -11.119 43.161 1.00 97.88 83 CYS A N 1
ATOM 614 C CA . CYS A 1 83 ? -18.065 -10.671 41.774 1.00 97.88 83 CYS A CA 1
ATOM 615 C C . CYS A 1 83 ? -16.799 -11.077 41.029 1.00 97.88 83 CYS A C 1
ATOM 617 O O . CYS A 1 83 ? -15.699 -10.850 41.523 1.00 97.88 83 CYS A O 1
ATOM 619 N N . ASN A 1 84 ? -16.951 -11.593 39.815 1.00 98.25 84 ASN A N 1
ATOM 620 C CA . ASN A 1 84 ? -15.865 -11.807 38.868 1.00 98.25 84 ASN A CA 1
ATOM 621 C C . ASN A 1 84 ? -16.058 -10.877 37.675 1.00 98.25 84 ASN A C 1
ATOM 623 O O . ASN A 1 84 ? -17.185 -10.690 37.218 1.00 98.25 84 ASN A O 1
ATOM 627 N N . TYR A 1 85 ? -14.971 -10.316 37.159 1.00 98.25 85 TYR A N 1
ATOM 628 C CA . TYR A 1 85 ? -14.995 -9.527 35.937 1.00 98.25 85 TYR A CA 1
ATOM 629 C C . TYR A 1 85 ? -14.038 -10.087 34.889 1.00 98.25 85 TYR A C 1
ATOM 631 O O . TYR A 1 85 ? -13.009 -10.676 35.222 1.00 98.25 85 TYR A O 1
ATOM 639 N N . SER A 1 86 ? -14.383 -9.867 33.624 1.00 98.00 86 SER A N 1
ATOM 640 C CA . SER A 1 86 ? -13.574 -10.203 32.455 1.00 98.00 86 SER A CA 1
ATOM 641 C C . SER A 1 86 ? -13.673 -9.072 31.433 1.00 98.00 86 SER A C 1
ATOM 643 O O . SER A 1 86 ? -14.766 -8.598 31.116 1.00 98.00 86 SER A O 1
ATOM 645 N N . PHE A 1 87 ? -12.524 -8.606 30.955 1.00 97.94 87 PHE A N 1
ATOM 646 C CA . PHE A 1 87 ? -12.380 -7.580 29.932 1.00 97.94 87 PHE A CA 1
ATOM 647 C C . PHE A 1 87 ? -11.826 -8.232 28.668 1.00 97.94 87 PHE A C 1
ATOM 649 O O . PHE A 1 87 ? -10.701 -8.729 28.665 1.00 97.94 87 PHE A O 1
ATOM 656 N N . VAL A 1 88 ? -12.628 -8.262 27.607 1.00 96.62 88 VAL A N 1
ATOM 657 C CA . VAL A 1 88 ? -12.369 -9.066 26.406 1.00 96.62 88 VAL A CA 1
ATOM 658 C C . VAL A 1 88 ? -12.354 -8.174 25.169 1.00 96.62 88 VAL A C 1
ATOM 660 O O . VAL A 1 88 ? -13.227 -7.317 25.012 1.00 96.62 88 VAL A O 1
ATOM 663 N N . SER A 1 89 ? -11.390 -8.398 24.274 1.00 96.00 89 SER A N 1
ATOM 664 C CA . SER A 1 89 ? -11.413 -7.843 22.914 1.00 96.00 89 SER A CA 1
ATOM 665 C C . SER A 1 89 ? -12.371 -8.647 22.041 1.00 96.00 89 SER A C 1
ATOM 667 O O . SER A 1 89 ? -12.232 -9.864 21.936 1.00 96.00 89 SER A O 1
ATOM 669 N N . LEU A 1 90 ? -13.330 -7.991 21.386 1.00 91.25 90 LEU A N 1
ATOM 670 C CA . LEU A 1 90 ? -14.262 -8.665 20.474 1.00 91.25 90 LEU A CA 1
ATOM 671 C C . LEU A 1 90 ? -13.661 -8.927 19.089 1.00 91.25 90 LEU A C 1
ATOM 673 O O . LEU A 1 90 ? -14.268 -9.639 18.293 1.00 91.25 90 LEU A O 1
ATOM 677 N N . GLU A 1 91 ? -12.472 -8.397 18.799 1.00 89.75 91 GLU A N 1
ATOM 678 C CA . GLU A 1 91 ? -11.747 -8.707 17.569 1.00 89.75 91 GLU A CA 1
ATOM 679 C C . GLU A 1 91 ? -11.345 -10.183 17.540 1.00 89.75 91 GLU A C 1
ATOM 681 O O . GLU A 1 91 ? -11.686 -10.903 16.618 1.00 89.75 91 GLU A O 1
ATOM 686 N N . ASN A 1 92 ? -10.663 -10.684 18.560 1.00 91.94 92 ASN A N 1
ATOM 687 C CA . ASN A 1 92 ? -10.116 -12.048 18.593 1.00 91.94 92 ASN A CA 1
ATOM 688 C C . ASN A 1 92 ? -10.676 -12.886 19.755 1.00 91.94 92 ASN A C 1
ATOM 690 O O . ASN A 1 92 ? -10.197 -13.992 20.005 1.00 91.94 92 ASN A O 1
ATOM 694 N N . ASN A 1 93 ? -11.665 -12.350 20.476 1.00 91.56 93 ASN A N 1
ATOM 695 C CA . ASN A 1 93 ? -12.233 -12.926 21.692 1.00 91.56 93 ASN A CA 1
ATOM 696 C C . ASN A 1 93 ? -11.175 -13.205 22.783 1.00 91.56 93 ASN A C 1
ATOM 698 O O . ASN A 1 93 ? -11.334 -14.133 23.578 1.00 91.56 93 ASN A O 1
ATOM 702 N N . SER A 1 94 ? -10.078 -12.434 22.819 1.00 95.81 94 SER A N 1
ATOM 703 C CA . SER A 1 94 ? -9.021 -12.594 23.823 1.00 95.81 94 SER A CA 1
ATOM 704 C C . SER A 1 94 ? -9.347 -11.837 25.106 1.00 95.81 94 SER A C 1
ATOM 706 O O . SER A 1 94 ? -9.630 -10.636 25.063 1.00 95.81 94 SER A O 1
ATOM 708 N N . GLU A 1 95 ? -9.248 -12.514 26.250 1.00 97.38 95 GLU A N 1
ATOM 709 C CA . GLU A 1 95 ? -9.303 -11.868 27.561 1.00 97.38 95 GLU A CA 1
ATOM 710 C C . GLU A 1 95 ? -8.029 -11.043 27.792 1.00 97.38 95 GLU A C 1
ATOM 712 O O . GLU A 1 95 ? -6.915 -11.564 27.743 1.00 97.38 95 GLU A O 1
ATOM 717 N N . LEU A 1 96 ? -8.210 -9.743 28.015 1.00 96.62 96 LEU A N 1
ATOM 718 C CA . LEU A 1 96 ? -7.149 -8.766 28.261 1.00 96.62 96 LEU A CA 1
ATOM 719 C C . LEU A 1 96 ? -6.902 -8.561 29.758 1.00 96.62 96 LEU A C 1
ATOM 721 O O . LEU A 1 96 ? -5.770 -8.324 30.171 1.00 96.62 96 LEU A O 1
ATOM 725 N N . ALA A 1 97 ? -7.957 -8.643 30.572 1.00 97.62 97 ALA A N 1
ATOM 726 C CA . ALA A 1 97 ? -7.864 -8.580 32.024 1.00 97.62 97 ALA A CA 1
ATOM 727 C C . ALA A 1 97 ? -9.021 -9.348 32.668 1.00 97.62 97 ALA A C 1
ATOM 729 O O . ALA A 1 97 ? -10.137 -9.346 32.152 1.00 97.62 97 ALA A O 1
ATOM 730 N N . SER A 1 98 ? -8.783 -9.950 33.827 1.00 98.12 98 SER A N 1
ATOM 731 C CA . SER A 1 98 ? -9.834 -10.516 34.666 1.00 98.12 98 SER A CA 1
ATOM 732 C C . SER A 1 98 ? -9.473 -10.394 36.137 1.00 98.12 98 SER A C 1
ATOM 734 O O . SER A 1 98 ? -8.315 -10.187 36.511 1.00 98.12 98 SER A O 1
ATOM 736 N N . GLY A 1 99 ? -10.481 -10.490 36.993 1.00 98.00 99 GLY A N 1
ATOM 737 C CA . GLY A 1 99 ? -10.273 -10.481 38.430 1.00 98.00 99 GLY A CA 1
ATOM 738 C C . GLY A 1 99 ? -11.553 -10.719 39.208 1.00 98.00 99 GLY A C 1
ATOM 739 O O . GLY A 1 99 ? -12.627 -10.917 38.643 1.00 98.00 99 GLY A O 1
ATOM 740 N N . SER A 1 100 ? -11.426 -10.694 40.529 1.00 98.00 100 SER A N 1
ATOM 741 C CA . SER A 1 100 ? -12.541 -10.878 41.453 1.00 98.00 100 SER A CA 1
ATOM 742 C C . SER A 1 100 ? -12.572 -9.769 42.495 1.00 98.00 100 SER A C 1
ATOM 744 O O . SER A 1 100 ? -11.520 -9.329 42.960 1.00 98.00 100 SER A O 1
ATOM 746 N N . MET A 1 101 ? -13.767 -9.372 42.911 1.00 98.12 101 MET A N 1
ATOM 747 C CA . MET A 1 101 ? -14.003 -8.409 43.980 1.00 98.12 101 MET A CA 1
ATOM 748 C C . MET A 1 101 ? -15.147 -8.859 44.881 1.00 98.12 101 MET A C 1
ATOM 750 O O . MET A 1 101 ? -15.987 -9.665 44.483 1.00 98.12 101 MET A O 1
ATOM 754 N N . LYS A 1 102 ? -15.182 -8.322 46.100 1.00 97.75 102 LYS A N 1
ATOM 755 C CA . LYS A 1 102 ? -16.307 -8.494 47.016 1.00 97.75 102 LYS A CA 1
ATOM 756 C C . LYS A 1 102 ? -16.952 -7.147 47.239 1.00 97.75 102 LYS A C 1
ATOM 758 O O . LYS A 1 102 ? -16.255 -6.211 47.602 1.00 97.75 102 LYS A O 1
ATOM 763 N N . LEU A 1 103 ? -18.259 -7.077 47.035 1.00 97.25 103 LEU A N 1
ATOM 764 C CA . LEU A 1 103 ? -19.025 -5.854 47.222 1.00 97.25 103 LEU A CA 1
ATOM 765 C C . LEU A 1 103 ? -20.058 -6.076 48.321 1.00 97.25 103 LEU A C 1
ATOM 767 O O . LEU A 1 103 ? -20.887 -6.981 48.239 1.00 97.25 103 LEU A O 1
ATOM 771 N N . GLY A 1 104 ? -20.009 -5.266 49.368 1.00 94.56 104 GLY A N 1
ATOM 772 C CA . GLY A 1 104 ? -21.088 -5.129 50.332 1.00 94.56 104 GLY A CA 1
ATOM 773 C C . GLY A 1 104 ? -22.311 -4.427 49.737 1.00 94.56 104 GLY A C 1
ATOM 774 O O . GLY A 1 104 ? -22.348 -4.040 48.564 1.00 94.56 104 GLY A O 1
ATOM 775 N N . LYS A 1 105 ? -23.336 -4.238 50.574 1.00 92.50 105 LYS A N 1
ATOM 776 C CA . LYS A 1 105 ? -24.526 -3.470 50.199 1.00 92.50 105 LYS A CA 1
ATOM 777 C C . LYS A 1 105 ? -24.132 -2.043 49.817 1.00 92.50 105 LYS A C 1
ATOM 779 O O . LYS A 1 105 ? -23.585 -1.328 50.651 1.00 92.50 105 LYS A O 1
ATOM 784 N N . GLU A 1 106 ? -24.487 -1.643 48.597 1.00 91.19 106 GLU A N 1
ATOM 785 C CA . GLU A 1 106 ? -24.233 -0.302 48.049 1.00 91.19 106 GLU A CA 1
ATOM 786 C C . GLU A 1 106 ? -22.741 0.065 48.016 1.00 91.19 106 GLU A C 1
ATOM 788 O O . GLU A 1 106 ? -22.386 1.228 47.846 1.00 91.19 106 GLU A O 1
ATOM 793 N N . GLU A 1 107 ? -21.858 -0.930 48.144 1.00 94.88 107 GLU A N 1
ATOM 794 C CA . GLU A 1 107 ? -20.429 -0.734 47.962 1.00 94.88 107 GLU A CA 1
ATOM 795 C C . GLU A 1 107 ? -20.119 -0.606 46.472 1.00 94.88 107 GLU A C 1
ATOM 797 O O . GLU A 1 107 ? -20.705 -1.295 45.625 1.00 94.88 107 GLU A O 1
ATOM 802 N N . GLN A 1 108 ? -19.184 0.289 46.177 1.00 96.75 108 GLN A N 1
ATOM 803 C CA . GLN A 1 108 ? -18.657 0.519 44.847 1.00 96.75 108 GLN A CA 1
ATOM 804 C C . GLN A 1 108 ? -17.153 0.279 44.858 1.00 96.75 108 GLN A C 1
ATOM 806 O O . GLN A 1 108 ? -16.443 0.767 45.738 1.00 96.75 108 GLN A O 1
ATOM 811 N N . GLN A 1 109 ? -16.673 -0.424 43.841 1.00 97.88 109 GLN A N 1
ATOM 812 C CA . GLN A 1 109 ? -15.257 -0.584 43.568 1.00 97.88 109 GLN A CA 1
ATOM 813 C C . GLN A 1 109 ? -14.971 -0.228 42.116 1.00 97.88 109 GLN A C 1
ATOM 815 O O . GLN A 1 109 ? -15.731 -0.586 41.218 1.00 97.88 109 GLN A O 1
ATOM 820 N N . ASP A 1 110 ? -13.848 0.444 41.886 1.00 97.88 110 ASP A N 1
ATOM 821 C CA . ASP A 1 110 ? -13.458 0.833 40.541 1.00 97.88 110 ASP A CA 1
ATOM 822 C C . ASP A 1 110 ? -12.484 -0.170 39.919 1.00 97.88 110 ASP A C 1
ATOM 824 O O . ASP A 1 110 ? -11.531 -0.624 40.558 1.00 97.88 110 ASP A O 1
ATOM 828 N N . ILE A 1 111 ? -12.717 -0.478 38.648 1.00 97.81 111 ILE A N 1
ATOM 829 C CA . ILE A 1 111 ? -11.812 -1.214 37.769 1.00 97.81 111 ILE A CA 1
ATOM 830 C C . ILE A 1 111 ? -11.201 -0.202 36.806 1.00 97.81 111 ILE A C 1
ATOM 832 O O . ILE A 1 111 ? -11.932 0.482 36.095 1.00 97.81 111 ILE A O 1
ATOM 836 N N . THR A 1 112 ? -9.876 -0.134 36.736 1.00 97.81 112 THR A N 1
ATOM 837 C CA . THR A 1 112 ? -9.183 0.650 35.708 1.00 97.81 112 THR A CA 1
ATOM 838 C C . THR A 1 112 ? -8.522 -0.302 34.726 1.00 97.81 112 THR A C 1
ATOM 840 O O . THR A 1 112 ? -7.736 -1.155 35.136 1.00 97.81 112 THR A O 1
ATOM 843 N N . VAL A 1 113 ? -8.829 -0.155 33.439 1.00 97.50 113 VAL A N 1
ATOM 844 C CA . VAL A 1 113 ? -8.163 -0.884 32.353 1.00 97.50 113 VAL A CA 1
ATOM 845 C C . VAL A 1 113 ? -7.479 0.109 31.425 1.00 97.50 113 VAL A C 1
ATOM 847 O O . VAL A 1 113 ? -8.042 1.155 31.108 1.00 97.50 113 VAL A O 1
ATOM 850 N N . GLN A 1 114 ? -6.270 -0.218 30.988 1.00 97.50 114 GLN A N 1
ATOM 851 C CA . GLN A 1 114 ? -5.555 0.560 29.985 1.00 97.50 114 GLN A CA 1
ATOM 852 C C . GLN A 1 114 ? -5.872 0.000 28.601 1.00 97.50 114 GLN A C 1
ATOM 854 O O . GLN A 1 114 ? -5.713 -1.197 28.364 1.00 97.50 114 GLN A O 1
ATOM 859 N N . ILE A 1 115 ? -6.325 0.863 27.696 1.00 97.12 115 ILE A N 1
ATOM 860 C CA . ILE A 1 115 ? -6.603 0.513 26.304 1.00 97.12 115 ILE A CA 1
ATOM 861 C C . ILE A 1 115 ? -5.576 1.223 25.433 1.00 97.12 115 ILE A C 1
ATOM 863 O O . ILE A 1 115 ? -5.422 2.438 25.535 1.00 97.12 115 ILE A O 1
ATOM 867 N N . THR A 1 116 ? -4.883 0.461 24.592 1.00 97.44 116 THR A N 1
ATOM 868 C CA . THR A 1 116 ? -3.836 0.960 23.697 1.00 97.44 116 THR A CA 1
ATOM 869 C C . THR A 1 116 ? -4.265 0.774 22.250 1.00 97.44 116 THR A C 1
ATOM 871 O O . THR A 1 116 ? -4.615 -0.337 21.846 1.00 97.44 116 THR A O 1
ATOM 874 N N . ALA A 1 117 ? -4.212 1.847 21.466 1.00 96.75 117 ALA A N 1
ATOM 875 C CA . ALA A 1 117 ? -4.434 1.785 20.032 1.00 96.75 117 ALA A CA 1
ATOM 876 C C . ALA A 1 117 ? -3.295 1.025 19.327 1.00 96.75 117 ALA A C 1
ATOM 878 O O . ALA A 1 117 ? -2.130 1.135 19.729 1.00 96.75 117 ALA A O 1
ATOM 879 N N . PRO A 1 118 ? -3.591 0.275 18.250 1.00 95.62 118 PRO A N 1
ATOM 880 C CA . PRO A 1 118 ? -2.564 -0.281 17.376 1.00 95.62 118 PRO A CA 1
ATOM 881 C C . PRO A 1 118 ? -1.575 0.788 16.895 1.00 95.62 118 PRO A C 1
ATOM 883 O O . PRO A 1 118 ? -1.916 1.960 16.753 1.00 95.62 118 PRO A O 1
ATOM 886 N N . LYS A 1 119 ? -0.329 0.378 16.634 1.00 96.12 119 LYS A N 1
ATOM 887 C CA . LYS A 1 119 ? 0.723 1.282 16.132 1.00 96.12 119 LYS A CA 1
ATOM 888 C C . LYS A 1 119 ? 0.569 1.652 14.656 1.00 96.12 119 LYS A C 1
ATOM 890 O O . LYS A 1 119 ? 1.230 2.574 14.209 1.00 96.12 119 LYS A O 1
ATOM 895 N N . TYR A 1 120 ? -0.218 0.877 13.918 1.00 93.56 120 TYR A N 1
ATOM 896 C CA . TYR A 1 120 ? -0.445 1.003 12.482 1.00 93.56 120 TYR A CA 1
ATOM 897 C C . TYR A 1 120 ? -1.880 0.560 12.192 1.00 93.56 120 TYR A C 1
ATOM 899 O O . TYR A 1 120 ? -2.461 -0.181 12.994 1.00 93.56 120 TYR A O 1
ATOM 907 N N . GLY A 1 121 ? -2.421 0.930 11.035 1.00 91.50 121 GLY A N 1
ATOM 908 C CA . GLY A 1 121 ? -3.813 0.646 10.702 1.00 91.50 121 GLY A CA 1
ATOM 909 C C . GLY A 1 121 ? -4.725 1.792 11.126 1.00 91.50 121 GLY A C 1
ATOM 910 O O . GLY A 1 121 ? -4.476 2.466 12.119 1.00 91.50 121 GLY A O 1
ATOM 911 N N . SER A 1 122 ? -5.828 1.985 10.422 1.00 90.50 122 SER A N 1
ATOM 912 C CA . SER A 1 122 ? -6.919 2.850 10.877 1.00 90.50 122 SER A CA 1
ATOM 913 C C . SER A 1 122 ? -8.173 2.010 11.010 1.00 90.50 122 SER A C 1
ATOM 915 O O . SER A 1 122 ? -8.363 1.073 10.234 1.00 90.50 122 SER A O 1
ATOM 917 N N . GLY A 1 123 ? -9.031 2.293 11.986 1.00 91.38 123 GLY A N 1
ATOM 918 C CA . GLY A 1 123 ? -10.154 1.400 12.215 1.00 91.38 123 GLY A CA 1
ATOM 919 C C . GLY A 1 123 ? -10.940 1.591 13.496 1.00 91.38 123 GLY A C 1
ATOM 920 O O . GLY A 1 123 ? -10.826 2.597 14.195 1.00 91.38 123 GLY A O 1
ATOM 921 N N . GLN A 1 124 ? -11.745 0.574 13.795 1.00 90.25 124 GLN A N 1
ATOM 922 C CA . GLN A 1 124 ? -12.533 0.482 15.017 1.00 90.25 124 GLN A CA 1
ATOM 923 C C . GLN A 1 124 ? -12.323 -0.879 15.685 1.00 90.25 124 GLN A C 1
ATOM 925 O O . GLN A 1 124 ? -12.514 -1.923 15.054 1.00 90.25 124 GLN A O 1
ATOM 930 N N . LEU A 1 125 ? -11.974 -0.851 16.973 1.00 91.38 125 LEU A N 1
ATOM 931 C CA . LEU A 1 125 ? -11.948 -2.020 17.852 1.00 91.38 125 LEU A CA 1
ATOM 932 C C . LEU A 1 125 ? -13.053 -1.909 18.898 1.00 91.38 125 LEU A C 1
ATOM 934 O O . LEU A 1 125 ? -13.364 -0.822 19.392 1.00 91.38 125 LEU A O 1
ATOM 938 N N . ILE A 1 126 ? -13.629 -3.055 19.252 1.00 90.56 126 ILE A N 1
ATOM 939 C CA . ILE A 1 126 ? -14.695 -3.142 20.246 1.00 90.56 126 ILE A CA 1
ATOM 940 C C . ILE A 1 126 ? -14.241 -4.041 21.391 1.00 90.56 126 ILE A C 1
ATOM 942 O O . ILE A 1 126 ? -13.757 -5.154 21.175 1.00 90.56 126 ILE A O 1
ATOM 946 N N . TYR A 1 127 ? -14.441 -3.567 22.616 1.00 95.50 127 TYR A N 1
ATOM 947 C CA . TYR A 1 127 ? -14.165 -4.313 23.837 1.00 95.50 127 TYR A CA 1
ATOM 948 C C . TYR A 1 127 ? -15.429 -4.454 24.674 1.00 95.50 127 TYR A C 1
ATOM 950 O O . TYR A 1 127 ? -16.344 -3.629 24.610 1.00 95.50 127 TYR A O 1
ATOM 958 N N . ARG A 1 128 ? -15.451 -5.493 25.506 1.00 94.19 128 ARG A N 1
ATOM 959 C CA . ARG A 1 128 ? -16.533 -5.742 26.455 1.00 94.19 128 ARG A CA 1
ATOM 960 C C . ARG A 1 128 ? -15.961 -6.017 27.835 1.00 94.19 128 ARG A C 1
ATOM 962 O O . ARG A 1 128 ? -15.218 -6.979 28.018 1.00 94.19 128 ARG A O 1
ATOM 969 N N . LEU A 1 129 ? -16.363 -5.212 28.811 1.00 96.69 129 LEU A N 1
ATOM 970 C CA . LEU A 1 129 ? -16.214 -5.533 30.226 1.00 96.69 129 LEU A CA 1
ATOM 971 C C . LEU A 1 129 ? -17.478 -6.260 30.679 1.00 96.69 129 LEU A C 1
ATOM 973 O O . LEU A 1 129 ? -18.570 -5.724 30.545 1.00 96.69 129 LEU A O 1
ATOM 977 N N . SER A 1 130 ? -17.342 -7.468 31.212 1.00 95.56 130 SER A N 1
ATOM 978 C CA . SER A 1 130 ? -18.444 -8.244 31.790 1.00 95.56 130 SER A CA 1
ATOM 979 C C . SER A 1 130 ? -18.175 -8.466 33.269 1.00 95.56 130 SER A C 1
ATOM 981 O O . SER A 1 130 ? -17.076 -8.878 33.627 1.00 95.56 130 SER A O 1
ATOM 983 N N . VAL A 1 131 ? -19.166 -8.218 34.119 1.00 96.69 131 VAL A N 1
ATOM 984 C CA . VAL A 1 131 ? -19.120 -8.476 35.560 1.00 96.69 131 VAL A CA 1
ATOM 985 C C . VAL A 1 131 ? -20.250 -9.434 35.909 1.00 96.69 131 VAL A C 1
ATOM 987 O O . VAL A 1 131 ? -21.411 -9.136 35.642 1.00 96.69 131 VAL A O 1
ATOM 990 N N . GLU A 1 132 ? -19.925 -10.571 36.515 1.00 96.75 132 GLU A N 1
ATOM 991 C CA . GLU A 1 132 ? -20.878 -11.547 37.046 1.00 96.75 132 GLU A CA 1
ATOM 992 C C . GLU A 1 132 ? -20.717 -11.617 38.566 1.00 96.75 132 GLU A C 1
ATOM 994 O O . GLU A 1 132 ? -19.641 -11.940 39.063 1.00 96.75 132 GLU A O 1
ATOM 999 N N . CYS A 1 133 ? -21.786 -11.348 39.312 1.00 96.50 133 CYS A N 1
ATOM 1000 C CA . CYS A 1 133 ? -21.787 -11.448 40.766 1.00 96.50 133 CYS A CA 1
ATOM 1001 C C . CYS A 1 133 ? -22.784 -12.481 41.271 1.00 96.50 133 CYS A C 1
ATOM 1003 O O . CYS A 1 133 ? -23.872 -12.650 40.719 1.00 96.50 133 CYS A O 1
ATOM 1005 N N . ARG A 1 134 ? -22.429 -13.125 42.382 1.00 96.38 134 ARG A N 1
ATOM 1006 C CA . ARG A 1 134 ? -23.276 -14.077 43.103 1.00 96.38 134 ARG A CA 1
ATOM 1007 C C . ARG A 1 134 ? -23.399 -13.672 44.561 1.00 96.38 134 ARG A C 1
ATOM 1009 O O . ARG A 1 134 ? -22.473 -13.109 45.142 1.00 96.38 134 ARG A O 1
ATOM 1016 N N . ASN A 1 135 ? -24.543 -13.982 45.161 1.00 95.12 135 ASN A N 1
ATOM 1017 C CA . ASN A 1 135 ? -24.777 -13.709 46.574 1.00 95.12 135 ASN A CA 1
ATOM 1018 C C . ASN A 1 135 ? -23.820 -14.510 47.465 1.00 95.12 135 ASN A C 1
ATOM 1020 O O . ASN A 1 135 ? -23.764 -15.738 47.398 1.00 95.12 135 ASN A O 1
ATOM 1024 N N . ALA A 1 136 ? -23.130 -13.805 48.356 1.00 93.25 136 ALA A N 1
ATOM 1025 C CA . ALA A 1 136 ? -22.174 -14.337 49.310 1.00 93.25 136 ALA A CA 1
ATOM 1026 C C . ALA A 1 136 ? -22.631 -14.038 50.746 1.00 93.25 136 ALA A C 1
ATOM 1028 O O . ALA A 1 136 ? -22.873 -12.896 51.133 1.00 93.25 136 ALA A O 1
ATOM 1029 N N . GLY A 1 137 ? -22.753 -15.092 51.555 1.00 89.75 137 GLY A N 1
ATOM 1030 C CA . GLY A 1 137 ? -23.195 -15.002 52.948 1.00 89.75 137 GLY A CA 1
ATOM 1031 C C . GLY A 1 137 ? -24.100 -16.163 53.353 1.00 89.75 137 GLY A C 1
ATOM 1032 O O . GLY A 1 137 ? -24.771 -16.780 52.526 1.00 89.75 137 GLY A O 1
ATOM 1033 N N . ALA A 1 138 ? -24.105 -16.509 54.641 1.00 87.75 138 ALA A N 1
ATOM 1034 C CA . ALA A 1 138 ? -24.934 -17.603 55.153 1.00 87.75 138 ALA A CA 1
ATOM 1035 C C . ALA A 1 138 ? -26.437 -17.270 55.133 1.00 87.75 138 ALA A C 1
ATOM 1037 O O . ALA A 1 138 ? -27.249 -18.171 54.950 1.00 87.75 138 ALA A O 1
ATOM 1038 N N . LEU A 1 139 ? -26.784 -15.988 55.288 1.00 87.62 139 LEU A N 1
ATOM 1039 C CA . LEU A 1 139 ? -28.162 -15.491 55.383 1.00 87.62 139 LEU A CA 1
ATOM 1040 C C . LEU A 1 139 ? -28.752 -15.038 54.037 1.00 87.62 139 LEU A C 1
ATOM 1042 O O . LEU A 1 139 ? -29.908 -14.633 53.984 1.00 87.62 139 LEU A O 1
ATOM 1046 N N . CYS A 1 140 ? -27.979 -15.114 52.953 1.00 87.69 140 CYS A N 1
ATOM 1047 C CA . CYS A 1 140 ? -28.402 -14.635 51.641 1.00 87.69 140 CYS A CA 1
ATOM 1048 C C . CYS A 1 140 ? -29.205 -15.699 50.904 1.00 87.69 140 CYS A C 1
ATOM 1050 O O . CYS A 1 140 ? -28.758 -16.841 50.752 1.00 87.69 140 CYS A O 1
ATOM 1052 N N . GLN A 1 141 ? -30.390 -15.323 50.429 1.00 82.25 141 GLN A N 1
ATOM 1053 C CA . GLN A 1 141 ? -31.209 -16.197 49.599 1.00 82.25 141 GLN A CA 1
ATOM 1054 C C . GLN A 1 141 ? -30.639 -16.306 48.175 1.00 82.25 141 GLN A C 1
ATOM 1056 O O . GLN A 1 141 ? -29.971 -15.396 47.683 1.00 82.25 141 GLN A O 1
ATOM 1061 N N . LYS A 1 142 ? -30.921 -17.439 47.513 1.00 81.12 142 LYS A N 1
ATOM 1062 C CA . LYS A 1 142 ? -30.558 -17.728 46.111 1.00 81.12 142 LYS A CA 1
ATOM 1063 C C . LYS A 1 142 ? -29.061 -17.557 45.798 1.00 81.12 142 LYS A C 1
ATOM 1065 O O . LYS A 1 142 ? -28.671 -16.745 44.966 1.00 81.12 142 LYS A O 1
ATOM 1070 N N . LYS A 1 143 ? -28.210 -18.374 46.424 1.00 78.12 143 LYS A N 1
ATOM 1071 C CA . LYS A 1 143 ? -26.760 -18.398 46.135 1.00 78.12 143 LYS A CA 1
ATOM 1072 C C . LYS A 1 143 ? -26.425 -18.709 44.669 1.00 78.12 143 LYS A C 1
ATOM 1074 O O . LYS A 1 143 ? -25.367 -18.310 44.193 1.00 78.12 143 LYS A O 1
ATOM 1079 N N . ASP A 1 144 ? -27.336 -19.373 43.960 1.00 81.31 144 ASP A N 1
ATOM 1080 C CA . ASP A 1 144 ? -27.108 -19.827 42.586 1.00 81.31 144 ASP A CA 1
ATOM 1081 C C . ASP A 1 144 ? -27.556 -18.824 41.512 1.00 81.31 144 ASP A C 1
ATOM 1083 O O . ASP A 1 144 ? -27.208 -18.994 40.345 1.00 81.31 144 ASP A O 1
ATOM 1087 N N . SER A 1 145 ? -28.311 -17.772 41.863 1.00 84.56 145 SER A N 1
ATOM 1088 C CA . SER A 1 145 ? -28.683 -16.746 40.884 1.00 84.56 145 SER A CA 1
ATOM 1089 C C . SER A 1 145 ? -27.544 -15.745 40.724 1.00 84.56 145 SER A C 1
ATOM 1091 O O . SER A 1 145 ? -27.300 -14.928 41.613 1.00 84.56 145 SER A O 1
ATOM 1093 N N . ALA A 1 146 ? -26.857 -15.815 39.587 1.00 90.94 146 ALA A N 1
ATOM 1094 C CA . ALA A 1 146 ? -25.890 -14.809 39.188 1.00 90.94 146 ALA A CA 1
ATOM 1095 C C . ALA A 1 146 ? -26.602 -13.580 38.602 1.00 90.94 146 ALA A C 1
ATOM 1097 O O . ALA A 1 146 ? -27.526 -13.716 37.798 1.00 90.94 146 ALA A O 1
ATOM 1098 N N . SER A 1 147 ? -26.151 -12.389 38.987 1.00 90.56 147 SER A N 1
ATOM 1099 C CA . SER A 1 147 ? -26.490 -11.130 38.322 1.00 90.56 147 SER A CA 1
ATOM 1100 C C . SER A 1 147 ? -25.302 -10.703 37.478 1.00 90.56 147 SER A C 1
ATOM 1102 O O . SER A 1 147 ? -24.178 -10.671 37.975 1.00 90.56 147 SER A O 1
ATOM 1104 N N . SER A 1 148 ? -25.545 -10.322 36.228 1.00 90.44 148 SER A N 1
ATOM 1105 C CA . SER A 1 148 ? -24.502 -9.852 35.318 1.00 90.44 148 SER A CA 1
ATOM 1106 C C . SER A 1 148 ? -24.768 -8.430 34.843 1.00 90.44 148 SER A C 1
ATOM 1108 O O . SER A 1 148 ? -25.915 -8.075 34.583 1.00 90.44 148 SER A O 1
ATOM 1110 N N . ALA A 1 149 ? -23.708 -7.650 34.680 1.00 88.94 149 ALA A N 1
ATOM 1111 C CA . ALA A 1 149 ? -23.731 -6.347 34.029 1.00 88.94 149 ALA A CA 1
ATOM 1112 C C . ALA A 1 149 ? -22.517 -6.227 33.103 1.00 88.94 149 ALA A C 1
ATOM 1114 O O . ALA A 1 149 ? -21.481 -6.844 33.352 1.00 88.94 149 ALA A O 1
ATOM 1115 N N . SER A 1 150 ? -22.635 -5.448 32.032 1.00 89.75 150 SER A N 1
ATOM 1116 C CA . SER A 1 150 ? -21.545 -5.253 31.079 1.00 89.75 150 SER A CA 1
ATOM 1117 C C . SER A 1 150 ? -21.417 -3.799 30.657 1.00 89.75 150 SER A C 1
ATOM 1119 O O . SER A 1 150 ? -22.405 -3.067 30.641 1.00 89.75 150 SER A O 1
ATOM 1121 N N . SER A 1 151 ? -20.202 -3.414 30.283 1.00 89.44 151 SER A N 1
ATOM 1122 C CA . SER A 1 151 ? -19.904 -2.148 29.625 1.00 89.44 151 SER A CA 1
ATOM 1123 C C . SER A 1 151 ? -19.252 -2.404 28.271 1.00 89.44 151 SER A C 1
ATOM 1125 O O . SER A 1 151 ? -18.417 -3.307 28.140 1.00 89.44 151 SER A O 1
ATOM 1127 N N . PHE A 1 152 ? -19.653 -1.629 27.267 1.00 87.62 152 PHE A N 1
ATOM 1128 C CA . PHE A 1 152 ? -19.130 -1.712 25.907 1.00 87.62 152 PHE A CA 1
ATOM 1129 C C . PHE A 1 152 ? -18.218 -0.530 25.611 1.00 87.62 152 PHE A C 1
ATOM 1131 O O . PHE A 1 152 ? -18.546 0.623 25.882 1.00 87.62 152 PHE A O 1
ATOM 1138 N N . ILE A 1 153 ? -17.060 -0.815 25.028 1.00 92.62 153 ILE A N 1
ATOM 1139 C CA . ILE A 1 153 ? -16.093 0.206 24.651 1.00 92.62 153 ILE A CA 1
ATOM 1140 C C . ILE A 1 153 ? -15.922 0.135 23.144 1.00 92.62 153 ILE A C 1
ATOM 1142 O O . ILE A 1 153 ? -15.564 -0.912 22.611 1.00 92.62 153 ILE A O 1
ATOM 1146 N N . THR A 1 154 ? -16.157 1.253 22.469 1.00 87.50 154 THR A N 1
ATOM 1147 C CA . THR A 1 154 ? -15.851 1.428 21.050 1.00 87.50 154 THR A CA 1
ATOM 1148 C C . THR A 1 154 ? -14.649 2.348 20.942 1.00 87.50 154 THR A C 1
ATOM 1150 O O . THR A 1 154 ? -14.715 3.502 21.361 1.00 87.50 154 THR A O 1
ATOM 1153 N N . MET A 1 155 ? -13.547 1.842 20.399 1.00 93.25 155 MET A N 1
ATOM 1154 C CA . MET A 1 155 ? -12.337 2.617 20.168 1.00 93.25 155 MET A CA 1
ATOM 1155 C C . MET A 1 155 ? -12.138 2.796 18.672 1.00 93.25 155 MET A C 1
ATOM 1157 O O . MET A 1 155 ? -11.808 1.841 17.973 1.00 93.25 155 MET A O 1
ATOM 1161 N N . ASN A 1 156 ? -12.299 4.023 18.194 1.00 89.69 156 ASN A N 1
ATOM 1162 C CA . ASN A 1 156 ? -11.796 4.404 16.886 1.00 89.69 156 ASN A CA 1
ATOM 1163 C C . ASN A 1 156 ? -10.318 4.762 17.031 1.00 89.69 156 ASN A C 1
ATOM 1165 O O . ASN A 1 156 ? -9.920 5.409 18.005 1.00 89.69 156 ASN A O 1
ATOM 1169 N N . PHE A 1 157 ? -9.514 4.346 16.065 1.00 94.38 157 PHE A N 1
ATOM 1170 C CA . PHE A 1 157 ? -8.104 4.683 16.028 1.00 94.38 157 PHE A CA 1
ATOM 1171 C C . PHE A 1 157 ? -7.642 4.992 14.612 1.00 94.38 157 PHE A C 1
ATOM 1173 O O . PHE A 1 157 ? -8.226 4.531 13.629 1.00 94.38 157 PHE A O 1
ATOM 1180 N N . GLY A 1 158 ? -6.591 5.790 14.517 1.00 92.44 158 GLY A N 1
ATOM 1181 C CA . GLY A 1 158 ? -6.044 6.237 13.249 1.00 92.44 158 GLY A CA 1
ATOM 1182 C C . GLY A 1 158 ? -4.821 7.127 13.448 1.00 92.44 158 GLY A C 1
ATOM 1183 O O . GLY A 1 158 ? -4.342 7.258 14.579 1.00 92.44 158 GLY A O 1
ATOM 1184 N N . PRO A 1 159 ? -4.316 7.724 12.361 1.00 94.12 159 PRO A N 1
ATOM 1185 C CA . PRO A 1 159 ? -3.158 8.603 12.417 1.00 94.12 159 PRO A CA 1
ATOM 1186 C C . PRO A 1 159 ? -3.434 9.849 13.265 1.00 94.12 159 PRO A C 1
ATOM 1188 O O . PRO A 1 159 ? -4.559 10.354 13.312 1.00 94.12 159 PRO A O 1
ATOM 1191 N N . SER A 1 160 ? -2.396 10.368 13.919 1.00 95.19 160 SER A N 1
ATOM 1192 C CA . SER A 1 160 ? -2.435 11.696 14.537 1.00 95.19 160 SER A CA 1
ATOM 1193 C C . SER A 1 160 ? -2.548 12.812 13.485 1.00 95.19 160 SER A C 1
ATOM 1195 O O . SER A 1 160 ? -2.229 12.588 12.316 1.00 95.19 160 SER A O 1
ATOM 1197 N N . PRO A 1 161 ? -2.943 14.045 13.859 1.00 95.44 161 PRO A N 1
ATOM 1198 C CA . PRO A 1 161 ? -2.964 15.176 12.927 1.00 95.44 161 PRO A CA 1
ATOM 1199 C C . PRO A 1 161 ? -1.607 15.433 12.251 1.00 95.44 161 PRO A C 1
ATOM 1201 O O . PRO A 1 161 ? -1.554 15.813 11.079 1.00 95.44 161 PRO A O 1
ATOM 1204 N N . GLU A 1 162 ? -0.510 15.205 12.977 1.00 96.00 162 GLU A N 1
ATOM 1205 C CA . GLU A 1 162 ? 0.854 15.289 12.456 1.00 96.00 162 GLU A CA 1
ATOM 1206 C C . GLU A 1 162 ? 1.143 14.152 11.461 1.00 96.00 162 GLU A C 1
ATOM 1208 O O . GLU A 1 162 ? 1.682 14.396 10.380 1.00 96.00 162 GLU A O 1
ATOM 1213 N N . GLU A 1 163 ? 0.739 12.917 11.774 1.00 94.88 163 GLU A N 1
ATOM 1214 C CA . GLU A 1 163 ? 0.860 11.777 10.856 1.00 94.88 163 GLU A CA 1
ATOM 1215 C C . GLU A 1 163 ? 0.008 11.958 9.596 1.00 94.88 163 GLU A C 1
ATOM 1217 O O . GLU A 1 163 ? 0.463 11.634 8.503 1.00 94.88 163 GLU A O 1
ATOM 1222 N N . GLU A 1 164 ? -1.191 12.534 9.695 1.00 94.19 164 GLU A N 1
ATOM 1223 C CA . GLU A 1 164 ? -2.020 12.858 8.532 1.00 94.19 164 GLU A CA 1
ATOM 1224 C C . GLU A 1 164 ? -1.332 13.848 7.582 1.00 94.19 164 GLU A C 1
ATOM 1226 O O . GLU A 1 164 ? -1.468 13.740 6.359 1.00 94.19 164 GLU A O 1
ATOM 1231 N N . GLU A 1 165 ? -0.593 14.826 8.111 1.00 96.69 165 GLU A N 1
ATOM 1232 C CA . GLU A 1 165 ? 0.204 15.738 7.288 1.00 96.69 165 GLU A CA 1
ATOM 1233 C C . GLU A 1 165 ? 1.332 14.999 6.566 1.00 96.69 165 GLU A C 1
ATOM 1235 O O . GLU A 1 165 ? 1.521 15.191 5.359 1.00 96.69 165 GLU A O 1
ATOM 1240 N N . ILE A 1 166 ? 2.011 14.091 7.268 1.00 96.44 166 ILE A N 1
ATOM 1241 C CA . ILE A 1 166 ? 3.031 13.215 6.686 1.00 96.44 166 ILE A CA 1
ATOM 1242 C C . ILE A 1 166 ? 2.414 12.343 5.587 1.00 96.44 166 ILE A C 1
ATOM 1244 O O . ILE A 1 166 ? 2.943 12.309 4.481 1.00 96.44 166 ILE A O 1
ATOM 1248 N N . ILE A 1 167 ? 1.257 11.717 5.819 1.00 94.62 167 ILE A N 1
ATOM 1249 C CA . ILE A 1 167 ? 0.542 10.899 4.825 1.00 94.62 167 ILE A CA 1
ATOM 1250 C C . ILE A 1 167 ? 0.213 11.718 3.571 1.00 94.62 167 ILE A C 1
ATOM 1252 O O . ILE A 1 167 ? 0.426 11.242 2.452 1.00 94.62 167 ILE A O 1
ATOM 1256 N N . ARG A 1 168 ? -0.273 12.958 3.724 1.00 94.81 168 ARG A N 1
ATOM 1257 C CA . ARG A 1 168 ? -0.562 13.849 2.585 1.00 94.81 168 ARG A CA 1
ATOM 1258 C C . ARG A 1 168 ? 0.697 14.156 1.772 1.00 94.81 168 ARG A C 1
ATOM 1260 O O . ARG A 1 168 ? 0.659 14.083 0.541 1.00 94.81 168 ARG A O 1
ATOM 1267 N N . ASN A 1 169 ? 1.802 14.464 2.446 1.00 96.62 169 ASN A N 1
ATOM 1268 C CA . ASN A 1 169 ? 3.081 14.752 1.799 1.00 96.62 169 ASN A CA 1
ATOM 1269 C C . ASN A 1 169 ? 3.660 13.506 1.114 1.00 96.62 169 ASN A C 1
ATOM 1271 O O . ASN A 1 169 ? 4.046 13.570 -0.054 1.00 96.62 169 ASN A O 1
ATOM 1275 N N . LEU A 1 170 ? 3.644 12.361 1.796 1.00 96.38 170 LEU A N 1
ATOM 1276 C CA . LEU A 1 170 ? 4.068 11.068 1.266 1.00 96.38 170 LEU A CA 1
ATOM 1277 C C . LEU A 1 170 ? 3.276 10.674 0.026 1.00 96.38 170 LEU A C 1
ATOM 1279 O O . LEU A 1 170 ? 3.878 10.271 -0.962 1.00 96.38 170 LEU A O 1
ATOM 1283 N N . ASN A 1 171 ? 1.950 10.826 0.036 1.00 95.00 171 ASN A N 1
ATOM 1284 C CA . ASN A 1 171 ? 1.111 10.487 -1.111 1.00 95.00 171 ASN A CA 1
ATOM 1285 C C . ASN A 1 171 ? 1.529 11.268 -2.366 1.00 95.00 171 ASN A C 1
ATOM 1287 O O . ASN A 1 171 ? 1.677 10.696 -3.448 1.00 95.00 171 ASN A O 1
ATOM 1291 N N . LYS A 1 172 ? 1.778 12.575 -2.215 1.00 95.62 172 LYS A N 1
ATOM 1292 C CA . LYS A 1 172 ? 2.272 13.420 -3.306 1.00 95.62 172 LYS A CA 1
ATOM 1293 C C . LYS A 1 172 ? 3.650 12.954 -3.786 1.00 95.62 172 LYS A C 1
ATOM 1295 O O . LYS A 1 172 ? 3.819 12.681 -4.973 1.00 95.62 172 LYS A O 1
ATOM 1300 N N . THR A 1 173 ? 4.603 12.818 -2.867 1.00 96.31 173 THR A N 1
ATOM 1301 C CA . THR A 1 173 ? 5.987 12.427 -3.172 1.00 96.31 173 THR A CA 1
ATOM 1302 C C . THR A 1 173 ? 6.058 11.053 -3.838 1.00 96.31 173 THR A C 1
ATOM 1304 O O . THR A 1 173 ? 6.720 10.894 -4.861 1.00 96.31 173 THR A O 1
ATOM 1307 N N . LEU A 1 174 ? 5.333 10.063 -3.314 1.00 96.19 174 LEU A N 1
ATOM 1308 C CA . LEU A 1 174 ? 5.272 8.719 -3.882 1.00 96.19 174 LEU A CA 1
ATOM 1309 C C . LEU A 1 174 ? 4.589 8.699 -5.245 1.00 96.19 174 LEU A C 1
ATOM 1311 O O . LEU A 1 174 ? 5.041 7.974 -6.126 1.00 96.19 174 LEU A O 1
ATOM 1315 N N . SER A 1 175 ? 3.538 9.499 -5.451 1.00 94.00 175 SER A N 1
ATOM 1316 C CA . SER A 1 175 ? 2.855 9.571 -6.748 1.00 94.00 175 SER A CA 1
ATOM 1317 C C . SER A 1 175 ? 3.803 10.076 -7.831 1.00 94.00 175 SER A C 1
ATOM 1319 O O . SER A 1 175 ? 3.914 9.471 -8.898 1.00 94.00 175 SER A O 1
ATOM 1321 N N . GLU A 1 176 ? 4.521 11.163 -7.540 1.00 95.81 176 GLU A N 1
ATOM 1322 C CA . GLU A 1 176 ? 5.523 11.739 -8.438 1.00 95.81 176 GLU A CA 1
ATOM 1323 C C . GLU A 1 176 ? 6.680 10.756 -8.681 1.00 95.81 176 GLU A C 1
ATOM 1325 O O . GLU A 1 176 ? 7.078 10.533 -9.829 1.00 95.81 176 GLU A O 1
ATOM 1330 N N . PHE A 1 177 ? 7.173 10.109 -7.622 1.00 96.81 177 PHE A N 1
ATOM 1331 C CA . PHE A 1 177 ? 8.245 9.120 -7.705 1.00 96.81 177 PHE A CA 1
ATOM 1332 C C . PHE A 1 177 ? 7.846 7.904 -8.553 1.00 96.81 177 PHE A C 1
ATOM 1334 O O . PHE A 1 177 ? 8.539 7.572 -9.514 1.00 96.81 177 PHE A O 1
ATOM 1341 N N . PHE A 1 178 ? 6.706 7.267 -8.271 1.00 96.00 178 PHE A N 1
ATOM 1342 C CA . PHE A 1 178 ? 6.221 6.104 -9.020 1.00 96.00 178 PHE A CA 1
ATOM 1343 C C . PHE A 1 178 ? 5.914 6.439 -10.480 1.00 96.00 178 PHE A C 1
ATOM 1345 O O . PHE A 1 178 ? 6.286 5.669 -11.368 1.00 96.00 178 PHE A O 1
ATOM 1352 N N . ALA A 1 179 ? 5.322 7.603 -10.763 1.00 94.50 179 ALA A N 1
ATOM 1353 C CA . ALA A 1 179 ? 5.128 8.064 -12.137 1.00 94.50 179 ALA A CA 1
ATOM 1354 C C . ALA A 1 179 ? 6.469 8.224 -12.875 1.00 94.50 179 ALA A C 1
ATOM 1356 O O . ALA A 1 179 ? 6.606 7.809 -14.031 1.00 94.50 179 ALA A O 1
ATOM 1357 N N . GLY A 1 180 ? 7.483 8.771 -12.199 1.00 96.38 180 GLY A N 1
ATOM 1358 C CA . GLY A 1 180 ? 8.830 8.892 -12.746 1.00 96.38 180 GLY A CA 1
ATOM 1359 C C . GLY A 1 180 ? 9.507 7.538 -12.997 1.00 96.38 180 GLY A C 1
ATOM 1360 O O . GLY A 1 180 ? 10.155 7.381 -14.031 1.00 96.38 180 GLY A O 1
ATOM 1361 N N . ILE A 1 181 ? 9.308 6.544 -12.123 1.00 97.06 181 ILE A N 1
ATOM 1362 C CA . ILE A 1 181 ? 9.800 5.165 -12.310 1.00 97.06 181 ILE A CA 1
ATOM 1363 C C . ILE A 1 181 ? 9.150 4.504 -13.525 1.00 97.06 181 ILE A C 1
ATOM 1365 O O . ILE A 1 181 ? 9.849 3.915 -14.346 1.00 97.06 181 ILE A O 1
ATOM 1369 N N . ILE A 1 182 ? 7.830 4.632 -13.675 1.00 94.69 182 ILE A N 1
ATOM 1370 C CA . ILE A 1 182 ? 7.086 4.080 -14.818 1.00 94.69 182 ILE A CA 1
ATOM 1371 C C . ILE A 1 182 ? 7.562 4.720 -16.131 1.00 94.69 182 ILE A C 1
ATOM 1373 O O . ILE A 1 182 ? 7.736 4.032 -17.137 1.00 94.69 182 ILE A O 1
ATOM 1377 N N . SER A 1 183 ? 7.803 6.034 -16.132 1.00 94.81 183 SER A N 1
ATOM 1378 C CA . SER A 1 183 ? 8.358 6.744 -17.291 1.00 94.81 183 SER A CA 1
ATOM 1379 C C . SER A 1 183 ? 9.778 6.269 -17.631 1.00 94.81 183 SER A C 1
ATOM 1381 O O . SER A 1 183 ? 10.073 5.971 -18.792 1.00 94.81 183 SER A O 1
ATOM 1383 N N . ALA A 1 184 ? 10.642 6.135 -16.620 1.00 96.06 184 ALA A N 1
ATOM 1384 C CA . ALA A 1 184 ? 12.004 5.631 -16.779 1.00 96.06 184 ALA A CA 1
ATOM 1385 C C . ALA A 1 184 ? 12.023 4.196 -17.331 1.00 96.06 184 ALA A C 1
ATOM 1387 O O . ALA A 1 184 ? 12.787 3.921 -18.252 1.00 96.06 184 ALA A O 1
ATOM 1388 N N . ASP A 1 185 ? 11.140 3.315 -16.846 1.00 97.19 185 ASP A N 1
ATOM 1389 C CA . ASP A 1 185 ? 10.991 1.936 -17.330 1.00 97.19 185 ASP A CA 1
ATOM 1390 C C . ASP A 1 185 ? 10.679 1.893 -18.830 1.00 97.19 185 ASP A C 1
ATOM 1392 O O . ASP A 1 185 ? 11.379 1.233 -19.595 1.00 97.19 185 ASP A O 1
ATOM 1396 N N . ARG A 1 186 ? 9.674 2.659 -19.280 1.00 93.81 186 ARG A N 1
ATOM 1397 C CA . ARG A 1 186 ? 9.304 2.726 -20.706 1.00 93.81 186 ARG A CA 1
ATOM 1398 C C . ARG A 1 186 ? 10.470 3.195 -21.570 1.00 93.81 186 ARG A C 1
ATOM 1400 O O . ARG A 1 186 ? 10.756 2.595 -22.604 1.00 93.81 186 ARG A O 1
ATOM 1407 N N . ASN A 1 187 ? 11.156 4.256 -21.146 1.00 94.00 187 ASN A N 1
ATOM 1408 C CA . ASN A 1 187 ? 12.280 4.812 -21.896 1.00 94.00 187 ASN A CA 1
ATOM 1409 C C . ASN A 1 187 ? 13.493 3.871 -21.905 1.00 94.00 187 ASN A C 1
ATOM 1411 O O . ASN A 1 187 ? 14.171 3.761 -22.927 1.00 94.00 187 ASN A O 1
ATOM 1415 N N . LEU A 1 188 ? 13.752 3.170 -20.800 1.00 95.44 188 LEU A N 1
ATOM 1416 C CA . LEU A 1 188 ? 14.812 2.172 -20.725 1.00 95.44 188 LEU A CA 1
ATOM 1417 C C . LEU A 1 188 ? 14.503 0.975 -21.629 1.00 95.44 188 LEU A C 1
ATOM 1419 O O . LEU A 1 188 ? 15.380 0.567 -22.379 1.00 95.44 188 LEU A O 1
ATOM 1423 N N . LEU A 1 189 ? 13.267 0.470 -21.640 1.00 93.88 189 LEU A N 1
ATOM 1424 C CA . LEU A 1 189 ? 12.858 -0.611 -22.544 1.00 93.88 189 LEU A CA 1
ATOM 1425 C C . LEU A 1 189 ? 13.003 -0.215 -24.020 1.00 93.88 189 LEU A C 1
ATOM 1427 O O . LEU A 1 189 ? 13.426 -1.028 -24.838 1.00 93.88 189 LEU A O 1
ATOM 1431 N N . LEU A 1 190 ? 12.697 1.039 -24.372 1.00 91.12 190 LEU A N 1
ATOM 1432 C CA . LEU A 1 190 ? 12.961 1.560 -25.717 1.00 91.12 190 LEU A CA 1
ATOM 1433 C C . LEU A 1 190 ? 14.460 1.531 -26.040 1.00 91.12 190 LEU A C 1
ATOM 1435 O O . LEU A 1 190 ? 14.845 1.056 -27.104 1.00 91.12 190 LEU A O 1
ATOM 1439 N N . VAL A 1 191 ? 15.307 2.007 -25.124 1.00 93.50 191 VAL A N 1
ATOM 1440 C CA . VAL A 1 191 ? 16.769 1.973 -25.275 1.00 93.50 191 VAL A CA 1
ATOM 1441 C C . VAL A 1 191 ? 17.288 0.539 -25.412 1.00 93.50 191 VAL A C 1
ATOM 1443 O O . VAL A 1 191 ? 18.099 0.284 -26.300 1.00 93.50 191 VAL A O 1
ATOM 1446 N N . GLU A 1 192 ? 16.802 -0.395 -24.593 1.00 92.69 192 GLU A N 1
ATOM 1447 C CA . GLU A 1 192 ? 17.157 -1.816 -24.660 1.00 92.69 192 GLU A CA 1
ATOM 1448 C C . GLU A 1 192 ? 16.778 -2.407 -26.023 1.00 92.69 192 GLU A C 1
ATOM 1450 O O . GLU A 1 192 ? 17.655 -2.915 -26.721 1.00 92.69 192 GLU A O 1
ATOM 1455 N N . ASN A 1 193 ? 15.527 -2.235 -26.461 1.00 90.25 193 ASN A N 1
ATOM 1456 C CA . ASN A 1 193 ? 15.044 -2.733 -27.753 1.00 90.25 193 ASN A CA 1
ATOM 1457 C C . ASN A 1 193 ? 15.861 -2.185 -28.934 1.00 90.25 193 ASN A C 1
ATOM 1459 O O . ASN A 1 193 ? 16.197 -2.925 -29.858 1.00 90.25 193 ASN A O 1
ATOM 1463 N N . ILE A 1 194 ? 16.213 -0.895 -28.910 1.00 86.81 194 ILE A N 1
ATOM 1464 C CA . ILE A 1 194 ? 17.071 -0.290 -29.940 1.00 86.81 194 ILE A CA 1
ATOM 1465 C C . ILE A 1 194 ? 18.472 -0.895 -29.875 1.00 86.81 194 ILE A C 1
ATOM 1467 O O . ILE A 1 194 ? 19.022 -1.266 -30.910 1.00 86.81 194 ILE A O 1
ATOM 1471 N N . SER A 1 195 ? 19.048 -1.012 -28.677 1.00 88.38 195 SER A N 1
ATOM 1472 C CA . SER A 1 195 ? 20.402 -1.541 -28.485 1.00 88.38 195 SER A CA 1
ATOM 1473 C C . SER A 1 195 ? 20.540 -3.005 -28.915 1.00 88.38 195 SER A C 1
ATOM 1475 O O . SER A 1 195 ? 21.608 -3.412 -29.368 1.00 88.38 195 SER A O 1
ATOM 1477 N N . GLU A 1 196 ? 19.458 -3.779 -28.813 1.00 87.62 196 GLU A N 1
ATOM 1478 C CA . GLU A 1 196 ? 19.392 -5.177 -29.238 1.00 87.62 196 GLU A CA 1
ATOM 1479 C C . GLU A 1 196 ? 19.001 -5.339 -30.713 1.00 87.62 196 GLU A C 1
ATOM 1481 O O . GLU A 1 196 ? 19.178 -6.426 -31.269 1.00 87.62 196 GLU A O 1
ATOM 1486 N N . SER A 1 197 ? 18.521 -4.273 -31.364 1.00 84.94 197 SER A N 1
ATOM 1487 C CA . SER A 1 197 ? 18.106 -4.316 -32.765 1.00 84.94 197 SER A CA 1
ATOM 1488 C C . SER A 1 197 ? 19.243 -4.763 -33.686 1.00 84.94 197 SER A C 1
ATOM 1490 O O . SER A 1 197 ? 20.423 -4.453 -33.489 1.00 84.94 197 SER A O 1
ATOM 1492 N N . GLU A 1 198 ? 18.881 -5.490 -34.740 1.00 78.56 198 GLU A N 1
ATOM 1493 C CA . GLU A 1 198 ? 19.849 -5.983 -35.714 1.00 78.56 198 GLU A CA 1
ATOM 1494 C C . GLU A 1 198 ? 20.602 -4.842 -36.408 1.00 78.56 198 GLU A C 1
ATOM 1496 O O . GLU A 1 198 ? 21.803 -4.959 -36.645 1.00 78.56 198 GLU A O 1
ATOM 1501 N N . ALA A 1 199 ? 19.929 -3.710 -36.640 1.00 71.00 199 ALA A N 1
ATOM 1502 C CA . ALA A 1 199 ? 20.555 -2.498 -37.150 1.00 71.00 199 ALA A CA 1
ATOM 1503 C C . ALA A 1 199 ? 21.726 -2.080 -36.251 1.00 71.00 199 ALA A C 1
ATOM 1505 O O . ALA A 1 199 ? 22.861 -2.063 -36.706 1.00 71.00 199 ALA A O 1
ATOM 1506 N N . VAL A 1 200 ? 21.506 -1.864 -34.951 1.00 75.75 200 VAL A N 1
ATOM 1507 C CA . VAL A 1 200 ? 22.585 -1.469 -34.025 1.00 75.75 200 VAL A CA 1
ATOM 1508 C C . VAL A 1 200 ? 23.686 -2.532 -33.934 1.00 75.75 200 VAL A C 1
ATOM 1510 O O . VAL A 1 200 ? 24.872 -2.194 -33.894 1.00 75.75 200 VAL A O 1
ATOM 1513 N N . ASN A 1 201 ? 23.319 -3.815 -33.989 1.00 76.69 201 ASN A N 1
ATOM 1514 C CA . ASN A 1 201 ? 24.283 -4.915 -34.036 1.00 76.69 201 ASN A CA 1
ATOM 1515 C C . ASN A 1 201 ? 25.186 -4.879 -35.279 1.00 76.69 201 ASN A C 1
ATOM 1517 O O . ASN A 1 201 ? 26.343 -5.281 -35.175 1.00 76.69 201 ASN A O 1
ATOM 1521 N N . ARG A 1 202 ? 24.681 -4.398 -36.422 1.00 71.12 202 ARG A N 1
ATOM 1522 C CA . ARG A 1 202 ? 25.437 -4.239 -37.675 1.00 71.12 202 ARG A CA 1
ATOM 1523 C C . ARG A 1 202 ? 26.281 -2.954 -37.709 1.00 71.12 202 ARG A C 1
ATOM 1525 O O . ARG A 1 202 ? 27.272 -2.909 -38.426 1.00 71.12 202 ARG A O 1
ATOM 1532 N N . VAL A 1 203 ? 25.919 -1.935 -36.929 1.00 66.81 203 VAL A N 1
ATOM 1533 C CA . VAL A 1 203 ? 26.554 -0.600 -36.940 1.00 66.81 203 VAL A CA 1
ATOM 1534 C C . VAL A 1 203 ? 27.819 -0.518 -36.085 1.00 66.81 203 VAL A C 1
ATOM 1536 O O . VAL A 1 203 ? 28.772 0.176 -36.438 1.00 66.81 203 VAL A O 1
ATOM 1539 N N . LEU A 1 204 ? 27.828 -1.183 -34.927 1.00 61.50 204 LEU A N 1
ATOM 1540 C CA . LEU A 1 204 ? 28.713 -0.821 -33.813 1.00 61.50 204 LEU A CA 1
ATOM 1541 C C . LEU A 1 204 ? 29.683 -1.937 -33.403 1.00 61.50 204 LEU A C 1
ATOM 1543 O O . LEU A 1 204 ? 29.724 -2.300 -32.233 1.00 61.50 204 LEU A O 1
ATOM 1547 N N . PHE A 1 205 ? 30.508 -2.489 -34.297 1.00 64.62 205 PHE A N 1
ATOM 1548 C CA . PHE A 1 205 ? 31.399 -3.603 -33.901 1.00 64.62 205 PHE A CA 1
ATOM 1549 C C . PHE A 1 205 ? 32.324 -3.290 -32.717 1.00 64.62 205 PHE A C 1
ATOM 1551 O O . PHE A 1 205 ? 32.521 -4.153 -31.863 1.00 64.62 205 PHE A O 1
ATOM 1558 N N . ASN A 1 206 ? 32.817 -2.052 -32.613 1.00 70.38 206 ASN A N 1
ATOM 1559 C CA . ASN A 1 206 ? 33.658 -1.625 -31.490 1.00 70.38 206 ASN A CA 1
ATOM 1560 C C . ASN A 1 206 ? 32.867 -0.893 -30.392 1.00 70.38 206 ASN A C 1
ATOM 1562 O O . ASN A 1 206 ? 33.137 -1.092 -29.210 1.00 70.38 206 ASN A O 1
ATOM 1566 N N . ASP A 1 207 ? 31.851 -0.109 -30.760 1.00 75.00 207 ASP A N 1
ATOM 1567 C CA . ASP A 1 207 ? 31.087 0.705 -29.805 1.00 75.00 207 ASP A CA 1
ATOM 1568 C C . ASP A 1 207 ? 29.970 -0.078 -29.100 1.00 75.00 207 ASP A C 1
ATOM 1570 O O . ASP A 1 207 ? 29.446 0.369 -28.082 1.00 75.00 207 ASP A O 1
ATOM 1574 N N . LYS A 1 208 ? 29.610 -1.274 -29.587 1.00 82.50 208 LYS A N 1
ATOM 1575 C CA . LYS A 1 208 ? 28.559 -2.114 -28.992 1.00 82.50 208 LYS A CA 1
ATOM 1576 C C . LYS A 1 208 ? 28.912 -2.554 -27.581 1.00 82.50 208 LYS A C 1
ATOM 1578 O O . LYS A 1 208 ? 28.027 -2.600 -26.732 1.00 82.50 208 LYS A O 1
ATOM 1583 N N . ALA A 1 209 ? 30.175 -2.895 -27.324 1.00 84.75 209 ALA A N 1
ATOM 1584 C CA . ALA A 1 209 ? 30.609 -3.292 -25.988 1.00 84.75 209 ALA A CA 1
ATOM 1585 C C . ALA A 1 209 ? 30.438 -2.132 -24.996 1.00 84.75 209 ALA A C 1
ATOM 1587 O O . ALA A 1 209 ? 29.813 -2.317 -23.955 1.00 84.75 209 ALA A O 1
ATOM 1588 N N . LEU A 1 210 ? 30.889 -0.934 -25.383 1.00 87.62 210 LEU A N 1
ATOM 1589 C CA . LEU A 1 210 ? 30.763 0.287 -24.587 1.00 87.62 210 LEU A CA 1
ATOM 1590 C C . LEU A 1 210 ? 29.296 0.690 -24.381 1.00 87.62 210 LEU A C 1
ATOM 1592 O O . LEU A 1 210 ? 28.883 1.024 -23.275 1.00 87.62 210 LEU A O 1
ATOM 1596 N N . LEU A 1 211 ? 28.483 0.636 -25.436 1.00 88.50 211 LEU A N 1
ATOM 1597 C CA . LEU A 1 211 ? 27.056 0.932 -25.360 1.00 88.50 211 LEU A CA 1
ATOM 1598 C C . LEU A 1 211 ? 26.338 -0.055 -24.433 1.00 88.50 211 LEU A C 1
ATOM 1600 O O . LEU A 1 211 ? 25.555 0.362 -23.585 1.00 88.50 211 LEU A O 1
ATOM 1604 N N . LYS A 1 212 ? 26.623 -1.355 -24.563 1.00 90.88 212 LYS A N 1
ATOM 1605 C CA . LYS A 1 212 ? 26.043 -2.397 -23.712 1.00 90.88 212 LYS A CA 1
ATOM 1606 C C . LYS A 1 212 ? 26.443 -2.211 -22.252 1.00 90.88 212 LYS A C 1
ATOM 1608 O O . LYS A 1 212 ? 25.590 -2.350 -21.383 1.00 90.88 212 LYS A O 1
ATOM 1613 N N . GLU A 1 213 ? 27.704 -1.884 -21.983 1.00 93.31 213 GLU A N 1
ATOM 1614 C CA . GLU A 1 213 ? 28.182 -1.553 -20.637 1.00 93.31 213 GLU A CA 1
ATOM 1615 C C . GLU A 1 213 ? 27.387 -0.379 -20.050 1.00 93.31 213 GLU A C 1
ATOM 1617 O O . GLU A 1 213 ? 26.812 -0.501 -18.972 1.00 93.31 213 GLU A O 1
ATOM 1622 N N . ARG A 1 214 ? 27.203 0.697 -20.820 1.00 94.62 214 ARG A N 1
ATOM 1623 C CA . ARG A 1 214 ? 26.426 1.866 -20.382 1.00 94.62 214 ARG A CA 1
ATOM 1624 C C . ARG A 1 214 ? 24.937 1.579 -20.185 1.00 94.62 214 ARG A C 1
ATOM 1626 O O . ARG A 1 214 ? 24.352 2.081 -19.228 1.00 94.62 214 ARG A O 1
ATOM 1633 N N . VAL A 1 215 ? 24.315 0.769 -21.048 1.00 95.00 215 VAL A N 1
ATOM 1634 C CA . VAL A 1 215 ? 22.932 0.288 -20.847 1.00 95.00 215 VAL A CA 1
ATOM 1635 C C . VAL A 1 215 ? 22.842 -0.487 -19.530 1.00 95.00 215 VAL A C 1
ATOM 1637 O O . VAL A 1 215 ? 21.924 -0.257 -18.744 1.00 95.00 215 VAL A O 1
ATOM 1640 N N . MET A 1 216 ? 23.806 -1.371 -19.259 1.00 95.44 216 MET A N 1
ATOM 1641 C CA . MET A 1 216 ? 23.847 -2.166 -18.030 1.00 95.44 216 MET A CA 1
ATOM 1642 C C . MET A 1 216 ? 24.047 -1.306 -16.777 1.00 95.44 216 MET A C 1
ATOM 1644 O O . MET A 1 216 ? 23.390 -1.567 -15.768 1.00 95.44 216 MET A O 1
ATOM 1648 N N . ASP A 1 217 ? 24.880 -0.267 -16.840 1.00 96.50 217 ASP A N 1
ATOM 1649 C CA . ASP A 1 217 ? 25.079 0.675 -15.733 1.00 96.50 217 ASP A CA 1
ATOM 1650 C C . ASP A 1 217 ? 23.796 1.450 -15.410 1.00 96.50 217 ASP A C 1
ATOM 1652 O O . ASP A 1 217 ? 23.365 1.505 -14.255 1.00 96.50 217 ASP A O 1
ATOM 1656 N N . VAL A 1 218 ? 23.123 1.982 -16.435 1.00 96.88 218 VAL A N 1
ATOM 1657 C CA . VAL A 1 218 ? 21.834 2.671 -16.269 1.00 96.88 218 VAL A CA 1
ATOM 1658 C C . VAL A 1 218 ? 20.774 1.719 -15.715 1.00 96.88 218 VAL A C 1
ATOM 1660 O O . VAL A 1 218 ? 20.045 2.074 -14.787 1.00 96.88 218 VAL A O 1
ATOM 1663 N N . LYS A 1 219 ? 20.718 0.484 -16.226 1.00 97.06 219 LYS A N 1
ATOM 1664 C CA . LYS A 1 219 ? 19.802 -0.554 -15.743 1.00 97.06 219 LYS A CA 1
ATOM 1665 C C . LYS A 1 219 ? 20.054 -0.906 -14.281 1.00 97.06 219 LYS A C 1
ATOM 1667 O O . LYS A 1 219 ? 19.101 -1.094 -13.530 1.00 97.06 219 LYS A O 1
ATOM 1672 N N . LYS A 1 220 ? 21.316 -0.983 -13.855 1.00 97.31 220 LYS A N 1
ATOM 1673 C CA . LYS A 1 220 ? 21.680 -1.241 -12.458 1.00 97.31 220 LYS A CA 1
ATOM 1674 C C . LYS A 1 220 ? 21.148 -0.142 -11.536 1.00 97.31 220 LYS A C 1
ATOM 1676 O O . LYS A 1 220 ? 20.505 -0.465 -10.538 1.00 97.31 220 LYS A O 1
ATOM 1681 N N . ASN A 1 221 ? 21.351 1.126 -11.894 1.00 96.44 221 ASN A N 1
ATOM 1682 C CA . ASN A 1 221 ? 20.833 2.264 -11.125 1.00 96.44 221 ASN A CA 1
ATOM 1683 C C . ASN A 1 221 ? 19.298 2.264 -11.090 1.00 96.44 221 ASN A C 1
ATOM 1685 O O . ASN A 1 221 ? 18.691 2.438 -10.034 1.00 96.44 221 ASN A O 1
ATOM 1689 N N . PHE A 1 222 ? 18.662 1.970 -12.225 1.00 97.56 222 PHE A N 1
ATOM 1690 C CA . PHE A 1 222 ? 17.212 1.842 -12.303 1.00 97.56 222 PHE A CA 1
ATOM 1691 C C . PHE A 1 222 ? 16.668 0.711 -11.412 1.00 97.56 222 PHE A C 1
ATOM 1693 O O . PHE A 1 222 ? 15.686 0.902 -10.701 1.00 97.56 222 PHE A O 1
ATOM 1700 N N . LEU A 1 223 ? 17.325 -0.452 -11.373 1.00 97.12 223 LEU A N 1
ATOM 1701 C CA . LEU A 1 223 ? 16.915 -1.568 -10.513 1.00 97.12 223 LEU A CA 1
ATOM 1702 C C . LEU A 1 223 ? 16.996 -1.230 -9.019 1.00 97.12 223 LEU A C 1
ATOM 1704 O O . LEU A 1 223 ? 16.151 -1.695 -8.253 1.00 97.12 223 LEU A O 1
ATOM 1708 N N . MET A 1 224 ? 17.965 -0.411 -8.598 1.00 97.25 224 MET A N 1
ATOM 1709 C CA . MET A 1 224 ? 18.015 0.093 -7.220 1.00 97.25 224 MET A CA 1
ATOM 1710 C C . MET A 1 224 ? 16.772 0.926 -6.895 1.00 97.25 224 MET A C 1
ATOM 1712 O O . MET A 1 224 ? 16.120 0.680 -5.881 1.00 97.25 224 MET A O 1
ATOM 1716 N N . LEU A 1 225 ? 16.384 1.831 -7.798 1.00 97.81 225 LEU A N 1
ATOM 1717 C CA . LEU A 1 225 ? 15.178 2.646 -7.654 1.00 97.81 225 LEU A CA 1
ATOM 1718 C C . LEU A 1 225 ? 13.892 1.804 -7.639 1.00 97.81 225 LEU A C 1
ATOM 1720 O O . LEU A 1 225 ? 12.993 2.071 -6.846 1.00 97.81 225 LEU A O 1
ATOM 1724 N N . VAL A 1 226 ? 13.804 0.755 -8.463 1.00 97.31 226 VAL A N 1
ATOM 1725 C CA . VAL A 1 226 ? 12.662 -0.179 -8.455 1.00 97.31 226 VAL A CA 1
ATOM 1726 C C . VAL A 1 226 ? 12.571 -0.940 -7.131 1.00 97.31 226 VAL A C 1
ATOM 1728 O O . VAL A 1 226 ? 11.472 -1.155 -6.619 1.00 97.31 226 VAL A O 1
ATOM 1731 N N . ASN A 1 227 ? 13.702 -1.354 -6.557 1.00 96.56 227 ASN A N 1
ATOM 1732 C CA . ASN A 1 227 ? 13.714 -2.017 -5.253 1.00 96.56 227 ASN A CA 1
ATOM 1733 C C . ASN A 1 227 ? 13.299 -1.060 -4.128 1.00 96.56 227 ASN A C 1
ATOM 1735 O O . ASN A 1 227 ? 12.501 -1.454 -3.278 1.00 96.56 227 ASN A O 1
ATOM 1739 N N . ALA A 1 228 ? 13.761 0.194 -4.166 1.00 97.38 228 ALA A N 1
ATOM 1740 C CA . ALA A 1 228 ? 13.299 1.237 -3.252 1.00 97.38 228 ALA A CA 1
ATOM 1741 C C . ALA A 1 228 ? 11.785 1.464 -3.390 1.00 97.38 228 ALA A C 1
ATOM 1743 O O . ALA A 1 228 ? 11.065 1.420 -2.397 1.00 97.38 228 ALA A O 1
ATOM 1744 N N . ALA A 1 229 ? 11.273 1.570 -4.622 1.00 96.69 229 ALA A N 1
ATOM 1745 C CA . ALA A 1 229 ? 9.843 1.720 -4.890 1.00 96.69 229 ALA A CA 1
ATOM 1746 C C . ALA A 1 229 ? 9.003 0.569 -4.309 1.00 96.69 229 ALA A C 1
ATOM 1748 O O . ALA A 1 229 ? 7.955 0.809 -3.716 1.00 96.69 229 ALA A O 1
ATOM 1749 N N . LYS A 1 230 ? 9.478 -0.679 -4.426 1.00 95.94 230 LYS A N 1
ATOM 1750 C CA . LYS A 1 230 ? 8.824 -1.848 -3.812 1.00 95.94 230 LYS A CA 1
ATOM 1751 C C . LYS A 1 230 ? 8.832 -1.789 -2.285 1.00 95.94 230 LYS A C 1
ATOM 1753 O O . LYS A 1 230 ? 7.838 -2.153 -1.664 1.00 95.94 230 LYS A O 1
ATOM 1758 N N . ASN A 1 231 ? 9.933 -1.342 -1.681 1.00 97.12 231 ASN A N 1
ATOM 1759 C CA . ASN A 1 231 ? 10.006 -1.151 -0.233 1.00 97.12 231 ASN A CA 1
ATOM 1760 C C . ASN A 1 231 ? 9.021 -0.065 0.227 1.00 97.12 231 ASN A C 1
ATOM 1762 O O . ASN A 1 231 ? 8.284 -0.269 1.189 1.00 97.12 231 ASN A O 1
ATOM 1766 N N . PHE A 1 232 ? 8.942 1.049 -0.507 1.00 97.19 232 PHE A N 1
ATOM 1767 C CA . PHE A 1 232 ? 7.996 2.126 -0.224 1.00 97.19 232 PHE A CA 1
ATOM 1768 C C . PHE A 1 232 ? 6.544 1.667 -0.327 1.00 97.19 232 PHE A C 1
ATOM 1770 O O . PHE A 1 232 ? 5.766 1.923 0.588 1.00 97.19 232 PHE A O 1
ATOM 1777 N N . ASP A 1 233 ? 6.190 0.947 -1.395 1.00 95.19 233 ASP A N 1
ATOM 1778 C CA . ASP A 1 233 ? 4.854 0.363 -1.563 1.00 95.19 233 ASP A CA 1
ATOM 1779 C C . ASP A 1 233 ? 4.521 -0.604 -0.416 1.00 95.19 233 ASP A C 1
ATOM 1781 O O . ASP A 1 233 ? 3.427 -0.553 0.143 1.00 95.19 233 ASP A O 1
ATOM 1785 N N . SER A 1 234 ? 5.485 -1.427 0.012 1.00 95.12 234 SER A N 1
ATOM 1786 C CA . SER A 1 234 ? 5.302 -2.322 1.158 1.00 95.12 234 SER A CA 1
ATOM 1787 C C . SER A 1 234 ? 5.035 -1.557 2.457 1.00 95.12 234 SER A C 1
ATOM 1789 O O . SER A 1 234 ? 4.110 -1.915 3.186 1.00 95.12 234 SER A O 1
ATOM 1791 N N . LEU A 1 235 ? 5.824 -0.520 2.764 1.00 95.88 235 LEU A N 1
ATOM 1792 C CA . LEU A 1 235 ? 5.639 0.290 3.973 1.00 95.88 235 LEU A CA 1
ATOM 1793 C C . LEU A 1 235 ? 4.306 1.045 3.936 1.00 95.88 235 LEU A C 1
ATOM 1795 O O . LEU A 1 235 ? 3.577 1.028 4.930 1.00 95.88 235 LEU A O 1
ATOM 1799 N N . TRP A 1 236 ? 3.954 1.612 2.778 1.00 95.19 236 TRP A N 1
ATOM 1800 C CA . TRP A 1 236 ? 2.683 2.293 2.535 1.00 95.19 236 TRP A CA 1
ATOM 1801 C C . TRP A 1 236 ? 1.480 1.374 2.777 1.00 95.19 236 TRP A C 1
ATOM 1803 O O . TRP A 1 236 ? 0.574 1.724 3.530 1.00 95.19 236 TRP A O 1
ATOM 1813 N N . ARG A 1 237 ? 1.478 0.167 2.196 1.00 90.88 237 ARG A N 1
ATOM 1814 C CA . ARG A 1 237 ? 0.400 -0.825 2.380 1.00 90.88 237 ARG A CA 1
ATOM 1815 C C . ARG A 1 237 ? 0.276 -1.319 3.818 1.00 90.88 237 ARG A C 1
ATOM 1817 O O . ARG A 1 237 ? -0.810 -1.698 4.232 1.00 90.88 237 ARG A O 1
ATOM 1824 N N . SER A 1 238 ? 1.376 -1.327 4.568 1.00 92.12 238 SER A N 1
ATOM 1825 C CA . SER A 1 238 ? 1.377 -1.681 5.993 1.00 92.12 238 SER A CA 1
ATOM 1826 C C . SER A 1 238 ? 1.062 -0.509 6.933 1.00 92.12 238 SER A C 1
ATOM 1828 O O . SER A 1 238 ? 1.163 -0.678 8.143 1.00 92.12 238 SER A O 1
ATOM 1830 N N . GLU A 1 239 ? 0.723 0.667 6.392 1.00 94.00 239 GLU A N 1
ATOM 1831 C CA . GLU A 1 239 ? 0.445 1.896 7.152 1.00 94.00 239 GLU A CA 1
ATOM 1832 C C . GLU A 1 239 ? 1.597 2.340 8.075 1.00 94.00 239 GLU A C 1
ATOM 1834 O O . GLU A 1 239 ? 1.392 2.974 9.107 1.00 94.00 239 GLU A O 1
ATOM 1839 N N . ARG A 1 240 ? 2.847 2.030 7.706 1.00 95.56 240 ARG A N 1
ATOM 1840 C CA . ARG A 1 240 ? 4.054 2.397 8.473 1.00 95.56 240 ARG A CA 1
ATOM 1841 C C . ARG A 1 240 ? 4.592 3.754 8.020 1.00 95.56 240 ARG A C 1
ATOM 1843 O O . ARG A 1 240 ? 5.730 3.863 7.565 1.00 95.56 240 ARG A O 1
ATOM 1850 N N . TYR A 1 241 ? 3.756 4.787 8.104 1.00 95.06 241 TYR A N 1
ATOM 1851 C CA . TYR A 1 241 ? 3.994 6.081 7.453 1.00 95.06 241 TYR A CA 1
ATOM 1852 C C . TYR A 1 241 ? 5.225 6.829 7.976 1.00 95.06 241 TYR A C 1
ATOM 1854 O O . TYR A 1 241 ? 6.016 7.317 7.174 1.00 95.06 241 TYR A O 1
ATOM 1862 N N . LEU A 1 242 ? 5.452 6.856 9.292 1.00 95.69 242 LEU A N 1
ATOM 1863 C CA . LEU A 1 242 ? 6.641 7.496 9.876 1.00 95.69 242 LEU A CA 1
ATOM 1864 C C . LEU A 1 242 ? 7.947 6.820 9.436 1.00 95.69 242 LEU A C 1
ATOM 1866 O O . LEU A 1 242 ? 8.958 7.478 9.202 1.00 95.69 242 LEU A O 1
ATOM 1870 N N . GLU A 1 243 ? 7.931 5.493 9.309 1.00 97.00 243 GLU A N 1
ATOM 1871 C CA . GLU A 1 243 ? 9.097 4.741 8.845 1.00 97.00 243 GLU A CA 1
ATOM 1872 C C . GLU A 1 243 ? 9.350 4.956 7.356 1.00 97.00 243 GLU A C 1
ATOM 1874 O O . GLU A 1 243 ? 10.501 5.059 6.943 1.00 97.00 243 GLU A O 1
ATOM 1879 N N . LEU A 1 244 ? 8.281 5.049 6.564 1.00 97.12 244 LEU A N 1
ATOM 1880 C CA . LEU A 1 244 ? 8.344 5.379 5.147 1.00 97.12 244 LEU A CA 1
ATOM 1881 C C . LEU A 1 244 ? 8.904 6.787 4.911 1.00 97.12 244 LEU A C 1
ATOM 1883 O O . LEU A 1 244 ? 9.773 6.946 4.061 1.00 97.12 244 LEU A O 1
ATOM 1887 N N . ASP A 1 245 ? 8.448 7.784 5.671 1.00 97.50 245 ASP A N 1
ATOM 1888 C CA . ASP A 1 245 ? 8.982 9.150 5.616 1.00 97.50 245 ASP A CA 1
ATOM 1889 C C . ASP A 1 245 ? 10.474 9.177 5.960 1.00 97.50 245 ASP A C 1
ATOM 1891 O O . ASP A 1 245 ? 11.292 9.697 5.197 1.00 97.50 245 ASP A O 1
ATOM 1895 N N . GLY A 1 246 ? 10.851 8.486 7.040 1.00 97.56 246 GLY A N 1
ATOM 1896 C CA . GLY A 1 246 ? 12.250 8.295 7.402 1.00 97.56 246 GLY A CA 1
ATOM 1897 C C . GLY A 1 246 ? 13.062 7.585 6.315 1.00 97.56 246 GLY A C 1
ATOM 1898 O O . GLY A 1 246 ? 14.202 7.964 6.072 1.00 97.56 246 GLY A O 1
ATOM 1899 N N . GLU A 1 247 ? 12.506 6.571 5.648 1.00 97.69 247 GLU A N 1
ATOM 1900 C CA . GLU A 1 247 ? 13.189 5.830 4.582 1.00 97.69 247 GLU A CA 1
ATOM 1901 C C . GLU A 1 247 ? 13.387 6.677 3.321 1.00 97.69 247 GLU A C 1
ATOM 1903 O O . GLU A 1 247 ? 14.483 6.683 2.763 1.00 97.69 247 GLU A O 1
ATOM 1908 N N . ILE A 1 248 ? 12.368 7.428 2.896 1.00 96.94 248 ILE A N 1
ATOM 1909 C CA . ILE A 1 248 ? 12.469 8.354 1.761 1.00 96.94 248 ILE A CA 1
ATOM 1910 C C . ILE A 1 248 ? 13.489 9.457 2.061 1.00 96.94 248 ILE A C 1
ATOM 1912 O O . ILE A 1 248 ? 14.239 9.842 1.171 1.00 96.94 248 ILE A O 1
ATOM 1916 N N . GLY A 1 249 ? 13.562 9.932 3.308 1.00 95.25 249 GLY A N 1
ATOM 1917 C CA . GLY A 1 249 ? 14.509 10.965 3.730 1.00 95.25 249 GLY A CA 1
ATOM 1918 C C . GLY A 1 249 ? 15.972 10.516 3.861 1.00 95.25 249 GLY A C 1
ATOM 1919 O O . GLY A 1 249 ? 16.844 11.371 4.020 1.00 95.25 249 GLY A O 1
ATOM 1920 N N . LYS A 1 250 ? 16.275 9.208 3.812 1.00 96.31 250 LYS A N 1
ATOM 1921 C CA . LYS A 1 250 ? 17.656 8.692 3.951 1.00 96.31 250 LYS A CA 1
ATOM 1922 C C . LYS A 1 250 ? 18.528 8.949 2.728 1.00 96.31 250 LYS A C 1
ATOM 1924 O O . LYS A 1 250 ? 19.731 9.151 2.883 1.00 96.31 250 LYS A O 1
ATOM 1929 N N . GLU A 1 251 ? 17.945 8.908 1.535 1.00 95.69 251 GLU A N 1
ATOM 1930 C CA . GLU A 1 251 ? 18.663 9.052 0.268 1.00 95.69 251 GLU A CA 1
ATOM 1931 C C . GLU A 1 251 ? 17.930 10.029 -0.653 1.00 95.69 251 GLU A C 1
ATOM 1933 O O . GLU A 1 251 ? 16.711 10.174 -0.592 1.00 95.69 251 GLU A O 1
ATOM 1938 N N . ASP A 1 252 ? 18.661 10.687 -1.555 1.00 96.94 252 ASP A N 1
ATOM 1939 C CA . ASP A 1 252 ? 18.059 11.555 -2.570 1.00 96.94 252 ASP A CA 1
ATOM 1940 C C . ASP A 1 252 ? 17.511 10.725 -3.744 1.00 96.94 252 ASP A C 1
ATOM 1942 O O . ASP A 1 252 ? 18.005 10.776 -4.873 1.00 96.94 252 ASP A O 1
ATOM 1946 N N . TYR A 1 253 ? 16.478 9.920 -3.478 1.00 97.31 253 TYR A N 1
ATOM 1947 C CA . TYR A 1 253 ? 15.841 9.074 -4.491 1.00 97.31 253 TYR A CA 1
ATOM 1948 C C . TYR A 1 253 ? 15.283 9.888 -5.666 1.00 97.31 253 TYR A C 1
ATOM 1950 O O . TYR A 1 253 ? 15.289 9.414 -6.805 1.00 97.31 253 TYR A O 1
ATOM 1958 N N . ALA A 1 254 ? 14.831 11.120 -5.414 1.00 96.06 254 ALA A N 1
ATOM 1959 C CA . ALA A 1 254 ? 14.368 12.036 -6.453 1.00 96.06 254 ALA A CA 1
ATOM 1960 C C . ALA A 1 254 ? 15.526 12.482 -7.362 1.00 96.06 254 ALA A C 1
ATOM 1962 O O . ALA A 1 254 ? 15.397 12.440 -8.590 1.00 96.06 254 ALA A O 1
ATOM 1963 N N . GLY A 1 255 ? 16.670 12.849 -6.777 1.00 97.25 255 GLY A N 1
ATOM 1964 C CA . GLY A 1 255 ? 17.912 13.132 -7.493 1.00 97.25 255 GLY A CA 1
ATOM 1965 C C . GLY A 1 255 ? 18.394 11.933 -8.304 1.00 97.25 255 GLY A C 1
ATOM 1966 O O . GLY A 1 255 ? 18.577 12.054 -9.515 1.00 97.25 255 GLY A O 1
ATOM 1967 N N . MET A 1 256 ? 18.475 10.750 -7.692 1.00 97.69 256 MET A N 1
ATOM 1968 C CA . MET A 1 256 ? 18.863 9.505 -8.368 1.00 97.69 256 MET A CA 1
ATOM 1969 C C . MET A 1 256 ? 17.937 9.151 -9.539 1.00 97.69 256 MET A C 1
ATOM 1971 O O . MET A 1 256 ? 18.401 8.726 -10.601 1.00 97.69 256 MET A O 1
ATOM 1975 N N . LEU A 1 257 ? 16.623 9.335 -9.381 1.00 97.81 257 LEU A N 1
ATOM 1976 C CA . LEU A 1 257 ? 15.648 9.115 -10.450 1.00 97.81 257 LEU A CA 1
ATOM 1977 C C . LEU A 1 257 ? 15.817 10.129 -11.585 1.00 97.81 257 LEU A C 1
ATOM 1979 O O . LEU A 1 257 ? 15.742 9.765 -12.762 1.00 97.81 257 LEU A O 1
ATOM 1983 N N . LYS A 1 258 ? 16.076 11.397 -11.257 1.00 97.81 258 LYS A N 1
ATOM 1984 C CA . LYS A 1 258 ? 16.358 12.445 -12.243 1.00 97.81 258 LYS A CA 1
ATOM 1985 C C . LYS A 1 258 ? 17.649 12.160 -13.012 1.00 97.81 258 LYS A C 1
ATOM 1987 O O . LYS A 1 258 ? 17.653 12.271 -14.237 1.00 97.81 258 LYS A O 1
ATOM 1992 N N . GLU A 1 259 ? 18.714 11.766 -12.321 1.00 97.75 259 GLU A N 1
ATOM 1993 C CA . GLU A 1 259 ? 19.991 11.375 -12.923 1.00 97.75 259 GLU A CA 1
ATOM 1994 C C . GLU A 1 259 ? 19.829 10.153 -13.825 1.00 97.75 259 GLU A C 1
ATOM 1996 O O . GLU A 1 259 ? 20.246 10.189 -14.979 1.00 97.75 259 GLU A O 1
ATOM 2001 N N . THR A 1 260 ? 19.129 9.118 -13.355 1.00 97.81 260 THR A N 1
ATOM 2002 C CA . THR A 1 260 ? 18.840 7.914 -14.147 1.00 97.81 260 THR A CA 1
ATOM 2003 C C . THR A 1 260 ? 18.063 8.266 -15.416 1.00 97.81 260 THR A C 1
ATOM 2005 O O . THR A 1 260 ? 18.443 7.846 -16.508 1.00 97.81 260 THR A O 1
ATOM 2008 N N . ASN A 1 261 ? 17.027 9.105 -15.318 1.00 97.19 261 ASN A N 1
ATOM 2009 C CA . ASN A 1 261 ? 16.285 9.590 -16.484 1.00 97.19 261 ASN A CA 1
ATOM 2010 C C . ASN A 1 261 ? 17.158 10.407 -17.448 1.00 97.19 261 ASN A C 1
ATOM 2012 O O . ASN A 1 261 ? 17.034 10.265 -18.669 1.00 97.19 261 ASN A O 1
ATOM 2016 N N . ALA A 1 262 ? 18.060 11.243 -16.929 1.00 97.38 262 ALA A N 1
ATOM 2017 C CA . ALA A 1 262 ? 19.012 11.984 -17.747 1.00 97.38 262 ALA A CA 1
ATOM 2018 C C . ALA A 1 262 ? 19.989 11.038 -18.466 1.00 97.38 262 ALA A C 1
ATOM 2020 O O . ALA A 1 262 ? 20.232 11.213 -19.661 1.00 97.38 262 ALA A O 1
ATOM 2021 N N . SER A 1 263 ? 20.485 9.996 -17.789 1.00 97.38 263 SER A N 1
ATOM 2022 C CA . SER A 1 263 ? 21.333 8.966 -18.395 1.00 97.38 263 SER A CA 1
ATOM 2023 C C . SER A 1 263 ? 20.597 8.176 -19.477 1.00 97.38 263 SER A C 1
ATOM 2025 O O . SER A 1 263 ? 21.153 8.005 -20.560 1.00 97.38 263 SER A O 1
ATOM 2027 N N . ILE A 1 264 ? 19.340 7.770 -19.243 1.00 96.88 264 ILE A N 1
ATOM 2028 C CA . ILE A 1 264 ? 18.490 7.115 -20.255 1.00 96.88 264 ILE A CA 1
ATOM 2029 C C . ILE A 1 264 ? 18.303 8.033 -21.469 1.00 96.88 264 ILE A C 1
ATOM 2031 O O . ILE A 1 264 ? 18.467 7.606 -22.611 1.00 96.88 264 ILE A O 1
ATOM 2035 N N . THR A 1 265 ? 18.004 9.314 -21.238 1.00 95.50 265 THR A N 1
ATOM 2036 C CA . THR A 1 265 ? 17.794 10.301 -22.308 1.00 95.50 265 THR A CA 1
ATOM 2037 C C . THR A 1 265 ? 19.064 10.523 -23.126 1.00 95.50 265 THR A C 1
ATOM 2039 O O . THR A 1 265 ? 19.012 10.544 -24.357 1.00 95.50 265 THR A O 1
ATOM 2042 N N . ASN A 1 266 ? 20.214 10.662 -22.463 1.00 96.19 266 ASN A N 1
ATOM 2043 C CA . ASN A 1 266 ? 21.493 10.832 -23.142 1.00 96.19 266 ASN A CA 1
ATOM 2044 C C . ASN A 1 266 ? 21.862 9.583 -23.957 1.00 96.19 266 ASN A C 1
ATOM 2046 O O . ASN A 1 266 ? 22.236 9.696 -25.120 1.00 96.19 266 ASN A O 1
ATOM 2050 N N . LEU A 1 267 ? 21.659 8.393 -23.391 1.00 94.62 267 LEU A N 1
ATOM 2051 C CA . LEU A 1 267 ? 21.884 7.121 -24.073 1.00 94.62 267 LEU A CA 1
ATOM 2052 C C . LEU A 1 267 ? 20.966 6.955 -25.294 1.00 94.62 267 LEU A C 1
ATOM 2054 O O . LEU A 1 267 ? 21.417 6.552 -26.362 1.00 94.62 267 LEU A O 1
ATOM 2058 N N . SER A 1 268 ? 19.696 7.349 -25.176 1.00 92.94 268 SER A N 1
ATOM 2059 C CA . SER A 1 268 ? 18.755 7.397 -26.300 1.00 92.94 268 SER A CA 1
ATOM 2060 C C . SER A 1 268 ? 19.217 8.365 -27.397 1.00 92.94 268 SER A C 1
ATOM 2062 O O . SER A 1 268 ? 19.151 8.038 -28.583 1.00 92.94 268 SER A O 1
ATOM 2064 N N . LYS A 1 269 ? 19.724 9.549 -27.026 1.00 92.56 269 LYS A N 1
ATOM 2065 C CA . LYS A 1 269 ? 20.265 10.531 -27.978 1.00 92.56 269 LYS A CA 1
ATOM 2066 C C . LYS A 1 269 ? 21.487 9.988 -28.718 1.00 92.56 269 LYS A C 1
ATOM 2068 O O . LYS A 1 269 ? 21.570 10.141 -29.933 1.00 92.56 269 LYS A O 1
ATOM 2073 N N . GLU A 1 270 ? 22.409 9.353 -28.005 1.00 90.88 270 GLU A N 1
ATOM 2074 C CA . GLU A 1 270 ? 23.597 8.735 -28.595 1.00 90.88 270 GLU A CA 1
ATOM 2075 C C . GLU A 1 270 ? 23.230 7.585 -29.532 1.00 90.88 270 GLU A C 1
ATOM 2077 O O . GLU A 1 270 ? 23.715 7.544 -30.658 1.00 90.88 270 GLU A O 1
ATOM 2082 N N . LEU A 1 271 ? 22.301 6.715 -29.128 1.00 88.62 271 LEU A N 1
ATOM 2083 C CA . LEU A 1 271 ? 21.760 5.659 -29.985 1.00 88.62 271 LEU A CA 1
ATOM 2084 C C . LEU A 1 271 ? 21.172 6.215 -31.283 1.00 88.62 271 LEU A C 1
ATOM 2086 O O . LEU A 1 271 ? 21.489 5.723 -32.363 1.00 88.62 271 LEU A O 1
ATOM 2090 N N . ARG A 1 272 ? 20.354 7.270 -31.199 1.00 86.69 272 ARG A N 1
ATOM 2091 C CA . ARG A 1 272 ? 19.793 7.926 -32.390 1.00 86.69 272 ARG A CA 1
ATOM 2092 C C . ARG A 1 272 ? 20.877 8.537 -33.273 1.00 86.69 272 ARG A C 1
ATOM 2094 O O . ARG A 1 272 ? 20.780 8.425 -34.489 1.00 86.69 272 ARG A O 1
ATOM 2101 N N . ALA A 1 273 ? 21.903 9.153 -32.687 1.00 87.50 273 ALA A N 1
ATOM 2102 C CA . ALA A 1 273 ? 23.025 9.705 -33.443 1.00 87.50 273 ALA A CA 1
ATOM 2103 C C . ALA A 1 273 ? 23.809 8.605 -34.178 1.00 87.50 273 ALA A C 1
ATOM 2105 O O . ALA A 1 273 ? 24.153 8.776 -35.345 1.00 87.50 273 ALA A O 1
ATOM 2106 N N . LEU A 1 274 ? 24.032 7.458 -33.531 1.00 84.81 274 LEU A N 1
ATOM 2107 C CA . LEU A 1 274 ? 24.707 6.308 -34.134 1.00 84.81 274 LEU A CA 1
ATOM 2108 C C . LEU A 1 274 ? 23.879 5.690 -35.266 1.00 84.81 274 LEU A C 1
ATOM 2110 O O . LEU A 1 274 ? 24.419 5.426 -36.338 1.00 84.81 274 LEU A O 1
ATOM 2114 N N . VAL A 1 275 ? 22.569 5.525 -35.069 1.00 82.94 275 VAL A N 1
ATOM 2115 C CA . VAL A 1 275 ? 21.668 5.027 -36.121 1.00 82.94 275 VAL A CA 1
ATOM 2116 C C . VAL A 1 275 ? 21.578 6.016 -37.284 1.00 82.94 275 VAL A C 1
ATOM 2118 O O . VAL A 1 275 ? 21.643 5.609 -38.438 1.00 82.94 275 VAL A O 1
ATOM 2121 N N . SER A 1 276 ? 21.512 7.320 -37.010 1.00 85.19 276 SER A N 1
ATOM 2122 C CA . SER A 1 276 ? 21.539 8.346 -38.058 1.00 85.19 276 SER A CA 1
ATOM 2123 C C . SER A 1 276 ? 22.847 8.321 -38.848 1.00 85.19 276 SER A C 1
ATOM 2125 O O . SER A 1 276 ? 22.811 8.428 -40.072 1.00 85.19 276 SER A O 1
ATOM 2127 N N . LYS A 1 277 ? 23.994 8.161 -38.170 1.00 84.38 277 LYS A N 1
ATOM 2128 C CA . LYS A 1 277 ? 25.299 8.032 -38.831 1.00 84.38 277 LYS A CA 1
ATOM 2129 C C . LYS A 1 277 ? 25.333 6.797 -39.735 1.00 84.38 277 LYS A C 1
ATOM 2131 O O . LYS A 1 277 ? 25.848 6.869 -40.844 1.00 84.38 277 LYS A O 1
ATOM 2136 N N . TRP A 1 278 ? 24.757 5.684 -39.286 1.00 81.88 278 TRP A N 1
ATOM 2137 C CA . TRP A 1 278 ? 24.654 4.481 -40.104 1.00 81.88 278 TRP A CA 1
ATOM 2138 C C . TRP A 1 278 ? 23.773 4.656 -41.327 1.00 81.88 278 TRP A C 1
ATOM 2140 O O . TRP A 1 278 ? 24.186 4.275 -42.412 1.00 81.88 278 TRP A O 1
ATOM 2150 N N . ASN A 1 279 ? 22.581 5.227 -41.165 1.00 81.31 279 ASN A N 1
ATOM 2151 C CA . ASN A 1 279 ? 21.666 5.413 -42.286 1.00 81.31 279 ASN A CA 1
ATOM 2152 C C . ASN A 1 279 ? 22.320 6.279 -43.376 1.00 81.31 279 ASN A C 1
ATOM 2154 O O . ASN A 1 279 ? 22.263 5.917 -44.544 1.00 81.31 279 ASN A O 1
ATOM 2158 N N . SER A 1 280 ? 23.049 7.331 -42.983 1.00 85.38 280 SER A N 1
ATOM 2159 C CA . SER A 1 280 ? 23.853 8.136 -43.913 1.00 85.38 280 SER A CA 1
ATOM 2160 C C . SER A 1 280 ? 24.956 7.323 -44.603 1.00 85.38 280 SER A C 1
ATOM 2162 O O . SER A 1 280 ? 25.189 7.504 -45.793 1.00 85.38 280 SER A O 1
ATOM 2164 N N . PHE A 1 281 ? 25.632 6.424 -43.880 1.00 84.06 281 PHE A N 1
ATOM 2165 C CA . PHE A 1 281 ? 26.644 5.537 -44.460 1.00 84.06 281 PHE A CA 1
ATOM 2166 C C . PHE A 1 281 ? 26.039 4.527 -45.448 1.00 84.06 281 PHE A C 1
ATOM 2168 O O . PHE A 1 281 ? 26.626 4.274 -46.497 1.00 84.06 281 PHE A O 1
ATOM 2175 N N . VAL A 1 282 ? 24.878 3.947 -45.127 1.00 81.88 282 VAL A N 1
ATOM 2176 C CA . VAL A 1 282 ? 24.170 3.009 -46.010 1.00 81.88 282 VAL A CA 1
ATOM 2177 C C . VAL A 1 282 ? 23.758 3.708 -47.300 1.00 81.88 282 VAL A C 1
ATOM 2179 O O . VAL A 1 282 ? 24.041 3.184 -48.371 1.00 81.88 282 VAL A O 1
ATOM 2182 N N . GLU A 1 283 ? 23.183 4.907 -47.207 1.00 86.06 283 GLU A N 1
ATOM 2183 C CA . GLU A 1 283 ? 22.803 5.716 -48.370 1.00 86.06 283 GLU A CA 1
ATOM 2184 C C . GLU A 1 283 ? 24.013 6.015 -49.276 1.00 86.06 283 GLU A C 1
ATOM 2186 O O . GLU A 1 283 ? 23.958 5.835 -50.495 1.00 86.06 283 GLU A O 1
ATOM 2191 N N . GLU A 1 284 ? 25.144 6.413 -48.685 1.00 87.19 284 GLU A N 1
ATOM 2192 C CA . GLU A 1 284 ? 26.378 6.681 -49.429 1.00 87.19 284 GLU A CA 1
ATOM 2193 C C . GLU A 1 284 ? 26.930 5.414 -50.100 1.00 87.19 284 GLU A C 1
ATOM 2195 O O . GLU A 1 284 ? 27.311 5.432 -51.274 1.00 87.19 284 GLU A O 1
ATOM 2200 N N . TYR A 1 285 ? 26.919 4.288 -49.385 1.00 84.19 285 TYR A N 1
ATOM 2201 C CA . TYR A 1 285 ? 27.350 2.996 -49.910 1.00 84.19 285 TYR A CA 1
ATOM 2202 C C . TYR A 1 285 ? 26.449 2.489 -51.049 1.00 84.19 285 TYR A C 1
ATOM 2204 O O . TYR A 1 285 ? 26.958 1.976 -52.051 1.00 84.19 285 TYR A O 1
ATOM 2212 N N . GLU A 1 286 ? 25.128 2.649 -50.941 1.00 85.88 286 GLU A N 1
ATOM 2213 C CA . GLU A 1 286 ? 24.177 2.305 -52.004 1.00 85.88 286 GLU A CA 1
ATOM 2214 C C . GLU A 1 286 ? 24.405 3.156 -53.256 1.00 85.88 286 GLU A C 1
ATOM 2216 O O . GLU A 1 286 ? 24.455 2.626 -54.369 1.00 85.88 286 GLU A O 1
ATOM 2221 N N . ASN A 1 287 ? 24.621 4.464 -53.088 1.00 88.12 287 ASN A N 1
ATOM 2222 C CA . ASN A 1 287 ? 24.934 5.367 -54.193 1.00 88.12 287 ASN A CA 1
ATOM 2223 C C . ASN A 1 287 ? 26.217 4.933 -54.925 1.00 88.12 287 ASN A C 1
ATOM 2225 O O . ASN A 1 287 ? 26.216 4.799 -56.149 1.00 88.12 287 ASN A O 1
ATOM 2229 N N . ILE A 1 288 ? 27.285 4.619 -54.189 1.00 86.38 288 ILE A N 1
ATOM 2230 C CA . ILE A 1 288 ? 28.551 4.145 -54.775 1.00 86.38 288 ILE A CA 1
ATOM 2231 C C . ILE A 1 288 ? 28.391 2.781 -55.443 1.00 86.38 288 ILE A C 1
ATOM 2233 O O . ILE A 1 288 ? 28.973 2.543 -56.500 1.00 86.38 288 ILE A O 1
ATOM 2237 N N . THR A 1 289 ? 27.587 1.889 -54.867 1.00 87.12 289 THR A N 1
ATOM 2238 C CA . THR A 1 289 ? 27.282 0.586 -55.471 1.00 87.12 289 THR A CA 1
ATOM 2239 C C . THR A 1 289 ? 26.598 0.768 -56.825 1.00 87.12 289 THR A C 1
ATOM 2241 O O . THR A 1 289 ? 27.050 0.206 -57.821 1.00 87.12 289 THR A O 1
ATOM 2244 N N . ASN A 1 290 ? 25.572 1.620 -56.893 1.00 87.00 290 ASN A N 1
ATOM 2245 C CA . ASN A 1 290 ? 24.856 1.916 -58.135 1.00 87.00 290 ASN A CA 1
ATOM 2246 C C . ASN A 1 290 ? 25.777 2.520 -59.204 1.00 87.00 290 ASN A C 1
ATOM 2248 O O . ASN A 1 290 ? 25.716 2.128 -60.368 1.00 87.00 290 ASN A O 1
ATOM 2252 N N . ARG A 1 291 ? 26.672 3.434 -58.817 1.00 88.06 291 ARG A N 1
ATOM 2253 C CA . ARG A 1 291 ? 27.648 4.029 -59.742 1.00 88.06 291 ARG A CA 1
ATOM 2254 C C . ARG A 1 291 ? 28.722 3.042 -60.180 1.00 88.06 291 ARG A C 1
ATOM 2256 O O . ARG A 1 291 ? 29.102 3.033 -61.346 1.00 88.06 291 ARG A O 1
ATOM 2263 N N . THR A 1 292 ? 29.165 2.167 -59.281 1.00 87.69 292 THR A N 1
ATOM 2264 C CA . THR A 1 292 ? 30.134 1.112 -59.600 1.00 87.69 292 THR A CA 1
ATOM 2265 C C . THR A 1 292 ? 29.573 0.134 -60.626 1.00 87.69 292 THR A C 1
ATOM 2267 O O . THR A 1 292 ? 30.319 -0.287 -61.503 1.00 87.69 292 THR A O 1
ATOM 2270 N N . ILE A 1 293 ? 28.272 -0.180 -60.577 1.00 85.69 293 ILE A N 1
ATOM 2271 C CA . ILE A 1 293 ? 27.606 -0.985 -61.614 1.00 85.69 293 ILE A CA 1
ATOM 2272 C C . ILE A 1 293 ? 27.717 -0.288 -62.979 1.00 85.69 293 ILE A C 1
ATOM 2274 O O . ILE A 1 293 ? 28.194 -0.895 -63.932 1.00 85.69 293 ILE A O 1
ATOM 2278 N N . VAL A 1 294 ? 27.391 1.007 -63.057 1.00 89.19 294 VAL A N 1
ATOM 2279 C CA . VAL A 1 294 ? 27.493 1.784 -64.309 1.00 89.19 294 VAL A CA 1
ATOM 2280 C C . VAL A 1 294 ? 28.934 1.837 -64.830 1.00 89.19 294 VAL A C 1
ATOM 2282 O O . VAL A 1 294 ? 29.172 1.647 -66.022 1.00 89.19 294 VAL A O 1
ATOM 2285 N N . ILE A 1 295 ? 29.907 2.068 -63.944 1.00 86.75 295 ILE A N 1
ATOM 2286 C CA . ILE A 1 295 ? 31.333 2.067 -64.293 1.00 86.75 295 ILE A CA 1
ATOM 2287 C C . ILE A 1 295 ? 31.772 0.684 -64.776 1.00 86.75 295 ILE A C 1
ATOM 2289 O O . ILE A 1 295 ? 32.513 0.605 -65.750 1.00 86.75 295 ILE A O 1
ATOM 2293 N N . SER A 1 296 ? 31.329 -0.395 -64.129 1.00 88.00 296 SER A N 1
ATOM 2294 C CA . SER A 1 296 ? 31.643 -1.767 -64.536 1.00 88.00 296 SER A CA 1
ATOM 2295 C C . SER A 1 296 ? 31.147 -2.043 -65.956 1.00 88.00 296 SER A C 1
ATOM 2297 O O . SER A 1 296 ? 31.936 -2.476 -66.796 1.00 88.00 296 SER A O 1
ATOM 2299 N N . ASP A 1 297 ? 29.894 -1.693 -66.254 1.00 86.81 297 ASP A N 1
ATOM 2300 C CA . ASP A 1 297 ? 29.289 -1.853 -67.584 1.00 86.81 297 ASP A CA 1
ATOM 2301 C C . ASP A 1 297 ? 30.031 -1.024 -68.653 1.00 86.81 297 ASP A C 1
ATOM 2303 O O . ASP A 1 297 ? 30.306 -1.490 -69.767 1.00 86.81 297 ASP A O 1
ATOM 2307 N N . ALA A 1 298 ? 30.404 0.215 -68.310 1.00 85.88 298 ALA A N 1
ATOM 2308 C CA . ALA A 1 298 ? 31.181 1.092 -69.185 1.00 85.88 298 ALA A CA 1
ATOM 2309 C C . ALA A 1 298 ? 32.593 0.544 -69.429 1.00 85.88 298 ALA A C 1
ATOM 2311 O O . ALA A 1 298 ? 33.069 0.537 -70.566 1.00 85.88 298 ALA A O 1
ATOM 2312 N N . CYS A 1 299 ? 33.252 0.048 -68.381 1.00 86.12 299 CYS A N 1
ATOM 2313 C CA . CYS A 1 299 ? 34.545 -0.607 -68.482 1.00 86.12 299 CYS A CA 1
ATOM 2314 C C . CYS A 1 299 ? 34.444 -1.805 -69.436 1.00 86.12 299 CYS A C 1
ATOM 2316 O O . CYS A 1 299 ? 35.205 -1.858 -70.397 1.00 86.12 299 CYS A O 1
ATOM 2318 N N . GLU A 1 300 ? 33.483 -2.715 -69.261 1.00 85.69 300 GLU A N 1
ATOM 2319 C CA . GLU A 1 300 ? 33.308 -3.865 -70.163 1.00 85.69 300 GLU A CA 1
ATOM 2320 C C . GLU A 1 300 ? 33.125 -3.451 -71.631 1.00 85.69 300 GLU A C 1
ATOM 2322 O O . GLU A 1 300 ? 33.741 -4.043 -72.521 1.00 85.69 300 GLU A O 1
ATOM 2327 N N . SER A 1 301 ? 32.362 -2.384 -71.878 1.00 82.25 301 SER A N 1
ATOM 2328 C CA . SER A 1 301 ? 32.078 -1.877 -73.226 1.00 82.25 301 SER A CA 1
ATOM 2329 C C . SER A 1 301 ? 33.281 -1.196 -73.900 1.00 82.25 301 SER A C 1
ATOM 2331 O O . SER A 1 301 ? 33.426 -1.262 -75.121 1.00 82.25 301 SER A O 1
ATOM 2333 N N . LEU A 1 302 ? 34.159 -0.545 -73.129 1.00 74.44 302 LEU A N 1
ATOM 2334 C CA . LEU A 1 302 ? 35.296 0.241 -73.639 1.00 74.44 302 LEU A CA 1
ATOM 2335 C C . LEU A 1 302 ? 36.620 -0.549 -73.687 1.00 74.44 302 LEU A C 1
ATOM 2337 O O . LEU A 1 302 ? 37.597 -0.113 -74.299 1.00 74.44 302 LEU A O 1
ATOM 2341 N N . ILE A 1 303 ? 36.675 -1.730 -73.062 1.00 64.88 303 ILE A N 1
ATOM 2342 C CA . ILE A 1 303 ? 37.906 -2.513 -72.847 1.00 64.88 303 ILE A CA 1
ATOM 2343 C C . ILE A 1 303 ? 38.519 -3.112 -74.127 1.00 64.88 303 ILE A C 1
ATOM 2345 O O . ILE A 1 303 ? 39.680 -3.535 -74.105 1.00 64.88 303 ILE A O 1
ATOM 2349 N N . SER A 1 304 ? 37.828 -3.115 -75.270 1.00 64.06 304 SER A N 1
ATOM 2350 C CA . SER A 1 304 ? 38.366 -3.720 -76.497 1.00 64.06 304 SER A CA 1
ATOM 2351 C C . SER A 1 304 ? 39.577 -2.983 -77.101 1.00 64.06 304 SER A C 1
ATOM 2353 O O . SER A 1 304 ? 40.206 -3.531 -78.006 1.00 64.06 304 SER A O 1
ATOM 2355 N N . SER A 1 305 ? 39.942 -1.780 -76.625 1.00 60.59 305 SER A N 1
ATOM 2356 C CA . SER A 1 305 ? 40.902 -0.902 -77.321 1.00 60.59 305 SER A CA 1
ATOM 2357 C C . SER A 1 305 ? 42.165 -0.471 -76.544 1.00 60.59 305 SER A C 1
ATOM 2359 O O . SER A 1 305 ? 43.167 -0.165 -77.197 1.00 60.59 305 SER A O 1
ATOM 2361 N N . ARG A 1 306 ? 42.202 -0.453 -75.193 1.00 72.88 306 ARG A N 1
ATOM 2362 C CA . ARG A 1 306 ? 43.373 0.046 -74.415 1.00 72.88 306 ARG A CA 1
ATOM 2363 C C . ARG A 1 306 ? 43.669 -0.724 -73.118 1.00 72.88 306 ARG A C 1
ATOM 2365 O O . ARG A 1 306 ? 42.832 -0.826 -72.228 1.00 72.88 306 ARG A O 1
ATOM 2372 N N . SER A 1 307 ? 44.917 -1.181 -72.956 1.00 78.19 307 SER A N 1
ATOM 2373 C CA . SER A 1 307 ? 45.350 -2.005 -71.811 1.00 78.19 307 SER A CA 1
ATOM 2374 C C . SER A 1 307 ? 45.408 -1.266 -70.467 1.00 78.19 307 SER A C 1
ATOM 2376 O O . SER A 1 307 ? 45.102 -1.869 -69.444 1.00 78.19 307 SER A O 1
ATOM 2378 N N . LYS A 1 308 ? 45.759 0.028 -70.445 1.00 87.75 308 LYS A N 1
ATOM 2379 C CA . LYS A 1 308 ? 45.934 0.787 -69.191 1.00 87.75 30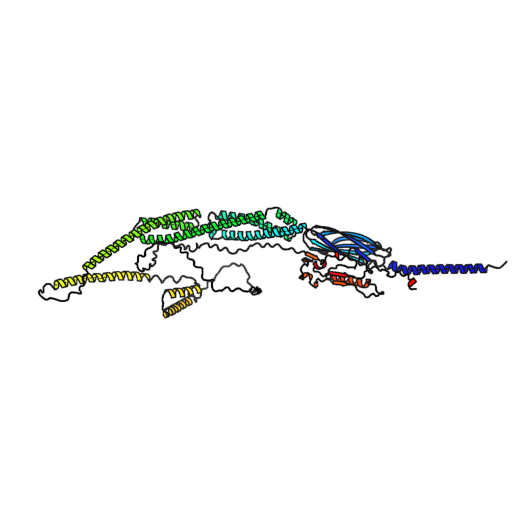8 LYS A CA 1
ATOM 2380 C C . LYS A 1 308 ? 44.609 1.116 -68.491 1.00 87.75 308 LYS A C 1
ATOM 2382 O O . LYS A 1 308 ? 44.507 0.956 -67.283 1.00 87.75 308 LYS A O 1
ATOM 2387 N N . LEU A 1 309 ? 43.590 1.548 -69.240 1.00 86.38 309 LEU A N 1
ATOM 2388 C CA . LEU A 1 309 ? 42.268 1.851 -68.671 1.00 86.38 309 LEU A CA 1
ATOM 2389 C C . LEU A 1 309 ? 41.597 0.580 -68.128 1.00 86.38 309 LEU A C 1
ATOM 2391 O O . LEU A 1 309 ? 40.971 0.612 -67.076 1.00 86.38 309 LEU A O 1
ATOM 2395 N N . ARG A 1 310 ? 41.820 -0.560 -68.796 1.00 86.44 310 ARG A N 1
ATOM 2396 C CA . ARG A 1 310 ? 41.387 -1.880 -68.322 1.00 86.44 310 ARG A CA 1
ATOM 2397 C C . ARG A 1 310 ? 41.968 -2.234 -66.952 1.00 86.44 310 ARG A C 1
ATOM 2399 O O . ARG A 1 310 ? 41.241 -2.745 -66.105 1.00 86.44 310 ARG A O 1
ATOM 2406 N N . GLU A 1 311 ? 43.262 -1.996 -66.747 1.00 89.62 311 GLU A N 1
ATOM 2407 C CA . GLU A 1 311 ? 43.928 -2.248 -65.464 1.00 89.62 311 GLU A CA 1
ATOM 2408 C C . GLU A 1 311 ? 43.331 -1.366 -64.360 1.00 89.62 311 GLU A C 1
ATOM 2410 O O . GLU A 1 311 ? 42.936 -1.876 -63.316 1.00 89.62 311 GLU A O 1
ATOM 2415 N N . GLU A 1 312 ? 43.135 -0.072 -64.632 1.00 92.00 312 GLU A N 1
ATOM 2416 C CA . GLU A 1 312 ? 42.523 0.855 -63.672 1.00 92.00 312 GLU A CA 1
ATOM 2417 C C . GLU A 1 312 ? 41.064 0.489 -63.328 1.00 92.00 312 GLU A C 1
ATOM 2419 O O . GLU A 1 312 ? 40.678 0.548 -62.159 1.00 92.00 312 GLU A O 1
ATOM 2424 N N . CYS A 1 313 ? 40.271 0.051 -64.314 1.00 90.81 313 CYS A N 1
ATOM 2425 C CA . CYS A 1 313 ? 38.923 -0.489 -64.106 1.00 90.81 313 CYS A CA 1
ATOM 2426 C C . CYS A 1 313 ? 38.941 -1.740 -63.213 1.00 90.81 313 CYS A C 1
ATOM 2428 O O . CYS A 1 313 ? 38.192 -1.831 -62.240 1.00 90.81 313 CYS A O 1
ATOM 2430 N N . SER A 1 314 ? 39.819 -2.701 -63.518 1.00 90.75 314 SER A N 1
ATOM 2431 C CA . SER A 1 314 ? 39.962 -3.936 -62.741 1.00 90.75 314 SER A CA 1
ATOM 2432 C C . SER A 1 314 ? 40.381 -3.649 -61.296 1.00 90.75 314 SER A C 1
ATOM 2434 O O . SER A 1 314 ? 39.845 -4.247 -60.361 1.00 90.75 314 SER A O 1
ATOM 2436 N N . ASP A 1 315 ? 41.306 -2.710 -61.096 1.00 92.94 315 ASP A N 1
ATOM 2437 C CA . ASP A 1 315 ? 41.759 -2.281 -59.773 1.00 92.94 315 ASP A CA 1
ATOM 2438 C C . ASP A 1 315 ? 40.645 -1.605 -58.968 1.00 92.94 315 ASP A C 1
ATOM 2440 O O . ASP A 1 315 ? 40.530 -1.830 -57.759 1.00 92.94 315 ASP A O 1
ATOM 2444 N N . PHE A 1 316 ? 39.817 -0.783 -59.620 1.00 93.12 316 PHE A N 1
ATOM 2445 C CA . PHE A 1 316 ? 38.660 -0.150 -58.991 1.00 93.12 316 PHE A CA 1
ATOM 2446 C C . PHE A 1 316 ? 37.619 -1.189 -58.553 1.00 93.12 316 PHE A C 1
ATOM 2448 O O . PHE A 1 316 ? 37.249 -1.209 -57.379 1.00 93.12 316 PHE A O 1
ATOM 2455 N N . ILE A 1 317 ? 37.221 -2.103 -59.446 1.00 91.56 317 ILE A N 1
ATOM 2456 C CA . ILE A 1 317 ? 36.246 -3.168 -59.149 1.00 91.56 317 ILE A CA 1
ATOM 24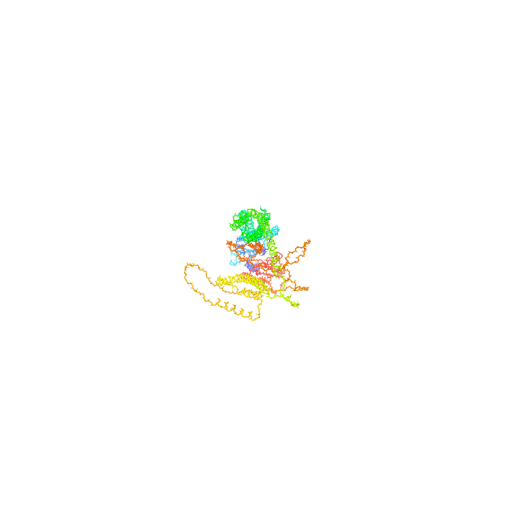57 C C . ILE A 1 317 ? 36.773 -4.095 -58.043 1.00 91.56 317 ILE A C 1
ATOM 2459 O O . ILE A 1 317 ? 36.047 -4.447 -57.113 1.00 91.56 317 ILE A O 1
ATOM 2463 N N . SER A 1 318 ? 38.057 -4.459 -58.092 1.00 91.31 318 SER A N 1
ATOM 2464 C CA . SER A 1 318 ? 38.707 -5.266 -57.053 1.00 91.31 318 SER A CA 1
ATOM 2465 C C . SER A 1 318 ? 38.685 -4.571 -55.688 1.00 91.31 318 SER A C 1
ATOM 2467 O O . SER A 1 318 ? 38.348 -5.193 -54.673 1.00 91.31 318 SER A O 1
ATOM 2469 N N . LEU A 1 319 ? 38.978 -3.264 -55.649 1.00 91.88 319 LEU A N 1
ATOM 2470 C CA . LEU A 1 319 ? 38.891 -2.474 -54.423 1.00 91.88 319 LEU A CA 1
ATOM 2471 C C . LEU A 1 319 ? 37.451 -2.404 -53.900 1.00 91.88 319 LEU A C 1
ATOM 2473 O O . LEU A 1 319 ? 37.244 -2.653 -52.712 1.00 91.88 319 LEU A O 1
ATOM 2477 N N . PHE A 1 320 ? 36.473 -2.116 -54.764 1.00 92.88 320 PHE A N 1
ATOM 2478 C CA . PHE A 1 320 ? 35.056 -2.094 -54.396 1.00 92.88 320 PHE A CA 1
ATOM 2479 C C . PHE A 1 320 ? 34.618 -3.431 -53.795 1.00 92.88 320 PHE A C 1
ATOM 2481 O O . PHE A 1 320 ? 34.110 -3.465 -52.677 1.00 92.88 320 PHE A O 1
ATOM 2488 N N . ASN A 1 321 ? 34.906 -4.546 -54.468 1.00 91.12 321 ASN A N 1
ATOM 2489 C CA . ASN A 1 321 ? 34.550 -5.885 -53.998 1.00 91.12 321 ASN A CA 1
ATOM 2490 C C . ASN A 1 321 ? 35.222 -6.235 -52.664 1.00 91.12 321 ASN A C 1
ATOM 2492 O O . ASN A 1 321 ? 34.615 -6.881 -51.808 1.00 91.12 321 ASN A O 1
ATOM 2496 N N . SER A 1 322 ? 36.467 -5.799 -52.460 1.00 92.44 322 SER A N 1
ATOM 2497 C CA . SER A 1 322 ? 37.164 -5.951 -51.181 1.00 92.44 322 SER A CA 1
ATOM 2498 C C . SER A 1 322 ? 36.468 -5.167 -50.064 1.00 92.44 322 SER A C 1
ATOM 2500 O O . SER A 1 322 ? 36.204 -5.720 -48.994 1.00 92.44 322 SER A O 1
ATOM 2502 N N . ILE A 1 323 ? 36.112 -3.903 -50.316 1.00 88.56 323 ILE A N 1
ATOM 2503 C CA . ILE A 1 323 ? 35.400 -3.041 -49.363 1.00 88.56 323 ILE A CA 1
ATOM 2504 C C . ILE A 1 323 ? 34.014 -3.615 -49.051 1.00 88.56 323 ILE A C 1
ATOM 2506 O O . ILE A 1 323 ? 33.700 -3.836 -47.884 1.00 88.56 323 ILE A O 1
ATOM 2510 N N . SER A 1 324 ? 33.232 -3.940 -50.080 1.00 87.69 324 SER A N 1
ATOM 2511 C CA . SER A 1 324 ? 31.899 -4.538 -49.977 1.00 87.69 324 SER A CA 1
ATOM 2512 C C . SER A 1 324 ? 31.917 -5.831 -49.160 1.00 87.69 324 SER A C 1
ATOM 2514 O O . SER A 1 324 ? 31.150 -5.993 -48.206 1.00 87.69 324 SER A O 1
ATOM 2516 N N . ARG A 1 325 ? 32.867 -6.732 -49.444 1.00 87.81 325 ARG A N 1
ATOM 2517 C CA . ARG A 1 325 ? 33.043 -7.973 -48.682 1.00 87.81 325 ARG A CA 1
ATOM 2518 C C . ARG A 1 325 ? 33.392 -7.698 -47.224 1.00 87.81 325 ARG A C 1
ATOM 2520 O O . ARG A 1 325 ? 32.862 -8.372 -46.347 1.00 87.81 325 ARG A O 1
ATOM 2527 N N . ASN A 1 326 ? 34.265 -6.731 -46.948 1.00 87.00 326 ASN A N 1
ATOM 2528 C CA . ASN A 1 326 ? 34.641 -6.388 -45.577 1.00 87.00 326 ASN A CA 1
ATOM 2529 C C . ASN A 1 326 ? 33.491 -5.734 -44.796 1.00 87.00 326 ASN A C 1
ATOM 2531 O O . ASN A 1 326 ? 33.353 -6.025 -43.610 1.00 87.00 326 ASN A O 1
ATOM 2535 N N . ILE A 1 327 ? 32.650 -4.918 -45.441 1.00 83.62 327 ILE A N 1
ATOM 2536 C CA . ILE A 1 327 ? 31.423 -4.362 -44.843 1.00 83.62 327 ILE A CA 1
ATOM 2537 C C . ILE A 1 327 ? 30.434 -5.492 -44.536 1.00 83.62 327 ILE A C 1
ATOM 2539 O O . ILE A 1 327 ? 29.980 -5.627 -43.403 1.00 83.62 327 ILE A O 1
ATOM 2543 N N . SER A 1 328 ? 30.178 -6.368 -45.509 1.00 81.12 328 SER A N 1
ATOM 2544 C CA . SER A 1 328 ? 29.243 -7.497 -45.375 1.00 81.12 328 SER A CA 1
ATOM 2545 C C . SER A 1 328 ? 29.671 -8.494 -44.301 1.00 81.12 328 SER A C 1
ATOM 2547 O O . SER A 1 328 ? 28.854 -8.996 -43.537 1.00 81.12 328 SER A O 1
ATOM 2549 N N . GLN A 1 329 ? 30.976 -8.767 -44.224 1.00 83.38 329 GLN A N 1
ATOM 2550 C CA . GLN A 1 329 ? 31.579 -9.629 -43.206 1.00 83.38 329 GLN A CA 1
ATOM 2551 C C . GLN A 1 329 ? 31.832 -8.905 -41.886 1.00 83.38 329 GLN A C 1
ATOM 2553 O O . GLN A 1 329 ? 32.455 -9.496 -41.004 1.00 83.38 329 GLN A O 1
ATOM 2558 N N . GLN A 1 330 ? 31.399 -7.648 -41.749 1.00 78.75 330 GLN A N 1
ATOM 2559 C CA . GLN A 1 330 ? 31.478 -6.917 -40.488 1.00 78.75 330 GLN A CA 1
ATOM 2560 C C . GLN A 1 330 ? 32.923 -6.743 -39.975 1.00 78.75 330 GLN A C 1
ATOM 2562 O O . GLN A 1 330 ? 33.191 -6.693 -38.778 1.00 78.75 330 GLN A O 1
ATOM 2567 N N . LYS A 1 331 ? 33.895 -6.670 -40.895 1.00 81.56 331 LYS A N 1
ATOM 2568 C CA . LYS A 1 331 ? 35.334 -6.572 -40.587 1.00 81.56 331 LYS A CA 1
ATOM 2569 C C . LYS A 1 331 ? 35.823 -5.140 -40.392 1.00 81.56 331 LYS A C 1
ATOM 2571 O O . LYS A 1 331 ? 36.926 -4.937 -39.879 1.00 81.56 331 LYS A O 1
ATOM 2576 N N . TYR A 1 332 ? 35.056 -4.150 -40.837 1.00 80.25 332 TYR A N 1
ATOM 2577 C CA . TYR A 1 332 ? 35.395 -2.742 -40.669 1.00 80.25 332 TYR A CA 1
ATOM 2578 C C . TYR A 1 332 ? 34.720 -2.150 -39.435 1.00 80.25 332 TYR A C 1
ATOM 2580 O O . TYR A 1 332 ? 33.542 -2.378 -39.182 1.00 80.25 332 TYR A O 1
ATOM 2588 N N . SER A 1 333 ? 35.480 -1.349 -38.682 1.00 76.94 333 SER A N 1
ATOM 2589 C CA . SER A 1 333 ? 34.876 -0.357 -37.794 1.00 76.94 333 SER A CA 1
ATOM 2590 C C . SER A 1 333 ? 34.189 0.717 -38.636 1.00 76.94 333 SER A C 1
ATOM 2592 O O . SER A 1 333 ? 34.558 0.907 -39.796 1.00 76.94 333 SER A O 1
ATOM 2594 N N . SER A 1 334 ? 33.246 1.453 -38.050 1.00 73.12 334 SER A N 1
ATOM 2595 C CA . SER A 1 334 ? 32.567 2.573 -38.715 1.00 73.12 334 SER A CA 1
ATOM 2596 C C . SER A 1 334 ? 33.565 3.553 -39.351 1.00 73.12 334 SER A C 1
ATOM 2598 O O . SER A 1 334 ? 33.479 3.829 -40.541 1.00 73.12 334 SER A O 1
ATOM 2600 N N . GLU A 1 335 ? 34.595 3.970 -38.608 1.00 82.31 335 GLU A N 1
ATOM 2601 C CA . GLU A 1 335 ? 35.660 4.855 -39.109 1.00 82.31 335 GLU A CA 1
ATOM 2602 C C . GLU A 1 335 ? 36.470 4.247 -40.265 1.00 82.31 335 GLU A C 1
ATOM 2604 O O . GLU A 1 335 ? 36.823 4.940 -41.219 1.00 82.31 335 GLU A O 1
ATOM 2609 N N . LYS A 1 336 ? 36.771 2.940 -40.211 1.00 86.31 336 LYS A N 1
ATOM 2610 C CA . LYS A 1 336 ? 37.499 2.256 -41.293 1.00 86.31 336 LYS A CA 1
ATOM 2611 C C . LYS A 1 336 ? 36.633 2.092 -42.536 1.00 86.31 336 LYS A C 1
ATOM 2613 O O . LYS A 1 336 ? 37.160 2.215 -43.636 1.00 86.31 336 LYS A O 1
ATOM 2618 N N . ALA A 1 337 ? 35.342 1.819 -42.364 1.00 84.31 337 ALA A N 1
ATOM 2619 C CA . ALA A 1 337 ? 34.391 1.710 -43.462 1.00 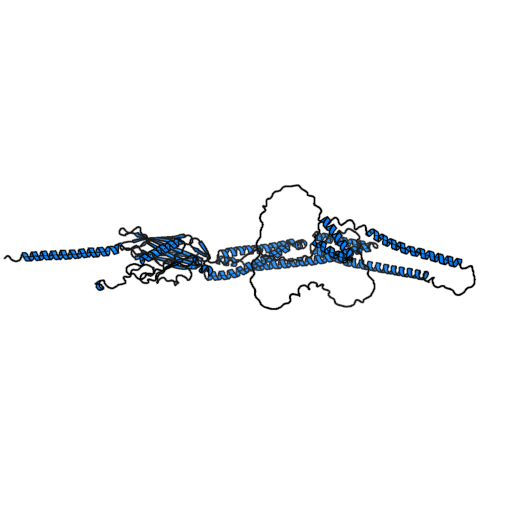84.31 337 ALA A CA 1
ATOM 2620 C C . ALA A 1 337 ? 34.225 3.065 -44.160 1.00 84.31 337 ALA A C 1
ATOM 2622 O O . ALA A 1 337 ? 34.388 3.141 -45.371 1.00 84.31 337 ALA A O 1
ATOM 2623 N N . GLU A 1 338 ? 34.021 4.134 -43.389 1.00 85.50 338 GLU A N 1
ATOM 2624 C CA . GLU A 1 338 ? 33.925 5.514 -43.873 1.00 85.50 338 GLU A CA 1
ATOM 2625 C C . GLU A 1 338 ? 35.212 5.951 -44.595 1.00 85.50 338 GLU A C 1
ATOM 2627 O O . GLU A 1 338 ? 35.171 6.484 -45.702 1.00 85.50 338 GLU A O 1
ATOM 2632 N N . SER A 1 339 ? 36.389 5.660 -44.029 1.00 90.06 339 SER A N 1
ATOM 2633 C CA . SER A 1 339 ? 37.672 5.959 -44.677 1.00 90.06 339 SER A CA 1
ATOM 2634 C C . SER A 1 339 ? 37.876 5.174 -45.980 1.00 90.06 339 SER A C 1
ATOM 2636 O O . SER A 1 339 ? 38.347 5.740 -46.971 1.00 90.06 339 SER A O 1
ATOM 2638 N N . ALA A 1 340 ? 37.507 3.890 -46.005 1.00 89.38 340 ALA A N 1
ATOM 2639 C CA . ALA A 1 340 ? 37.596 3.058 -47.200 1.00 89.38 340 ALA A CA 1
ATOM 2640 C C . ALA A 1 340 ? 36.636 3.537 -48.300 1.00 89.38 340 ALA A C 1
ATOM 2642 O O . ALA A 1 340 ? 37.027 3.589 -49.466 1.00 89.38 340 ALA A O 1
ATOM 2643 N N . LEU A 1 341 ? 35.422 3.942 -47.922 1.00 89.19 341 LEU A N 1
ATOM 2644 C CA . LEU A 1 341 ? 34.410 4.464 -48.833 1.00 89.19 341 LEU A CA 1
ATOM 2645 C C . LEU A 1 341 ? 34.857 5.791 -49.461 1.00 89.19 341 LEU A C 1
ATOM 2647 O O . LEU A 1 341 ? 34.882 5.915 -50.681 1.00 89.19 341 LEU A O 1
ATOM 2651 N N . ASN A 1 342 ? 35.364 6.723 -48.651 1.00 90.62 342 ASN A N 1
ATOM 2652 C CA . ASN A 1 342 ? 35.946 7.978 -49.136 1.00 90.62 342 ASN A CA 1
ATOM 2653 C C . ASN A 1 342 ? 37.124 7.750 -50.102 1.00 90.62 342 ASN A C 1
ATOM 2655 O O . ASN A 1 342 ? 37.267 8.436 -51.119 1.00 90.62 342 ASN A O 1
ATOM 2659 N N . ALA A 1 343 ? 37.989 6.773 -49.805 1.00 91.88 343 ALA A N 1
ATOM 2660 C CA . ALA A 1 343 ? 39.095 6.413 -50.690 1.00 91.88 343 ALA A CA 1
ATOM 2661 C C . ALA A 1 343 ? 38.601 5.837 -52.026 1.00 91.88 343 ALA A C 1
ATOM 2663 O O . ALA A 1 343 ? 39.195 6.114 -53.073 1.00 91.88 343 ALA A O 1
ATOM 2664 N N . LEU A 1 344 ? 37.517 5.062 -51.993 1.00 92.06 344 LEU A N 1
ATOM 2665 C CA . LEU A 1 344 ? 36.875 4.509 -53.176 1.00 92.06 344 LEU A CA 1
ATOM 2666 C C . LEU A 1 344 ? 36.221 5.604 -54.028 1.00 92.06 344 LEU A C 1
ATOM 2668 O O . LEU A 1 344 ? 36.514 5.665 -55.218 1.00 92.06 344 LEU A O 1
ATOM 2672 N N . MET A 1 345 ? 35.454 6.520 -53.430 1.00 91.56 345 MET A N 1
ATOM 2673 C CA . MET A 1 345 ? 34.848 7.665 -54.132 1.00 91.56 345 MET A CA 1
ATOM 2674 C C . MET A 1 345 ? 35.896 8.526 -54.833 1.00 91.56 345 MET A C 1
ATOM 2676 O O . MET A 1 345 ? 35.723 8.964 -55.967 1.00 91.56 345 MET A O 1
ATOM 2680 N N . LYS A 1 346 ? 37.044 8.747 -54.185 1.00 94.38 346 LYS A N 1
ATOM 2681 C CA . LYS A 1 346 ? 38.143 9.492 -54.805 1.00 94.38 346 LYS A CA 1
ATOM 2682 C C . LYS A 1 346 ? 38.683 8.789 -56.057 1.00 94.38 346 LYS A C 1
ATOM 2684 O O . LYS A 1 346 ? 39.081 9.465 -57.006 1.00 94.38 346 LYS A O 1
ATOM 2689 N N . LYS A 1 347 ? 38.732 7.451 -56.060 1.00 94.06 347 LYS A N 1
ATOM 2690 C CA . LYS A 1 347 ? 39.125 6.671 -57.245 1.00 94.06 347 LYS A CA 1
ATOM 2691 C C . LYS A 1 347 ? 38.033 6.654 -58.310 1.00 94.06 347 LYS A C 1
ATOM 2693 O O . LYS A 1 347 ? 38.371 6.731 -59.484 1.00 94.06 347 LYS A O 1
ATOM 2698 N N . GLU A 1 348 ? 36.774 6.585 -57.899 1.00 92.75 348 GLU A N 1
ATOM 2699 C CA . GLU A 1 348 ? 35.601 6.624 -58.773 1.00 92.75 348 GLU A CA 1
ATOM 2700 C C . GLU A 1 348 ? 35.603 7.890 -59.633 1.00 92.75 348 GLU A C 1
ATOM 2702 O O . GLU A 1 348 ? 35.656 7.789 -60.852 1.00 92.75 348 GLU A O 1
ATOM 2707 N N . VAL A 1 349 ? 35.687 9.072 -59.011 1.00 92.75 349 VAL A N 1
ATOM 2708 C CA . VAL A 1 349 ? 35.707 10.366 -59.720 1.00 92.75 349 VAL A CA 1
ATOM 2709 C C . VAL A 1 349 ? 36.868 10.449 -60.719 1.00 92.75 349 VAL A C 1
ATOM 2711 O O . VAL A 1 349 ? 36.720 10.961 -61.829 1.00 92.75 349 VAL A O 1
ATOM 2714 N N . LEU A 1 350 ? 38.042 9.927 -60.344 1.00 94.00 350 LEU A N 1
ATOM 2715 C CA . LEU A 1 350 ? 39.202 9.892 -61.237 1.00 94.00 350 LEU A CA 1
ATOM 2716 C C . LEU A 1 350 ? 38.975 8.956 -62.433 1.00 94.00 350 LEU A C 1
ATOM 2718 O O . LEU A 1 350 ? 39.392 9.282 -63.544 1.00 94.00 350 LEU A O 1
ATOM 2722 N N . LEU A 1 351 ? 38.359 7.796 -62.205 1.00 91.94 351 LEU A N 1
ATOM 2723 C CA . LEU A 1 351 ? 38.084 6.810 -63.244 1.00 91.94 351 LEU A CA 1
ATOM 2724 C C . LEU A 1 351 ? 36.976 7.291 -64.186 1.00 91.94 351 LEU A C 1
ATOM 2726 O O . LEU A 1 351 ? 37.134 7.189 -65.397 1.00 91.94 351 LEU A O 1
ATOM 2730 N N . GLU A 1 352 ? 35.911 7.883 -63.650 1.00 90.00 352 GLU A N 1
ATOM 2731 C CA . GLU A 1 352 ? 34.810 8.465 -64.420 1.00 90.00 352 GLU A CA 1
ATOM 2732 C C . GLU A 1 352 ? 35.310 9.567 -65.363 1.00 90.00 352 GLU A C 1
ATOM 2734 O O . GLU A 1 352 ? 34.998 9.551 -66.552 1.00 90.00 352 GLU A O 1
ATOM 2739 N N . SER A 1 353 ? 36.179 10.465 -64.881 1.00 92.62 353 SER A N 1
ATOM 2740 C CA . SER A 1 353 ? 36.824 11.474 -65.735 1.00 92.62 353 SER A CA 1
ATOM 2741 C C . SER A 1 353 ? 37.580 10.837 -66.904 1.00 92.62 353 SER A C 1
ATOM 2743 O O . SER A 1 353 ? 37.446 11.289 -68.036 1.00 92.62 353 SER A O 1
ATOM 2745 N N . LYS A 1 354 ? 38.347 9.768 -66.653 1.00 91.75 354 LYS A N 1
ATOM 2746 C CA . LYS A 1 354 ? 39.115 9.079 -67.702 1.00 91.75 354 LYS A CA 1
ATOM 2747 C C . LYS A 1 354 ? 38.223 8.326 -68.687 1.00 91.75 354 LYS A C 1
ATOM 2749 O O . LYS A 1 354 ? 38.534 8.293 -69.874 1.00 91.75 354 LYS A O 1
ATOM 2754 N N . LEU A 1 355 ? 37.138 7.719 -68.206 1.00 86.75 355 LEU A N 1
ATOM 2755 C CA . LEU A 1 355 ? 36.149 7.047 -69.051 1.00 86.75 355 LEU A CA 1
ATOM 2756 C C . LEU A 1 355 ? 35.446 8.053 -69.965 1.00 86.75 355 LEU A C 1
ATOM 2758 O O . LEU A 1 355 ? 35.294 7.781 -71.153 1.00 86.75 355 LEU A O 1
ATOM 2762 N N . ASN A 1 356 ? 35.091 9.227 -69.442 1.00 87.19 356 ASN A N 1
ATOM 2763 C CA . ASN A 1 356 ? 34.493 10.306 -70.225 1.00 87.19 356 ASN A CA 1
ATOM 2764 C C . ASN A 1 356 ? 35.460 10.854 -71.284 1.00 87.19 356 ASN A C 1
ATOM 2766 O O . ASN A 1 356 ? 35.057 11.035 -72.433 1.00 87.19 356 ASN A O 1
ATOM 2770 N N . ASP A 1 357 ? 36.735 11.054 -70.935 1.00 88.12 357 ASP A N 1
ATOM 2771 C CA . ASP A 1 357 ? 37.768 11.469 -71.893 1.00 88.12 357 ASP A CA 1
ATOM 2772 C C . ASP A 1 357 ? 37.943 10.436 -73.022 1.00 88.12 357 ASP A C 1
ATOM 2774 O O . ASP A 1 357 ? 38.055 10.794 -74.198 1.00 88.12 357 ASP A O 1
ATOM 2778 N N . GLU A 1 358 ? 37.932 9.141 -72.688 1.00 85.44 358 GLU A N 1
ATOM 2779 C CA . GLU A 1 358 ? 38.039 8.064 -73.677 1.00 85.44 358 GLU A CA 1
ATOM 2780 C C . GLU A 1 358 ? 36.783 7.976 -74.554 1.00 85.44 358 GLU A C 1
ATOM 2782 O O . GLU A 1 358 ? 36.894 7.882 -75.778 1.00 85.44 358 GLU A O 1
ATOM 2787 N N . ALA A 1 359 ? 35.591 8.072 -73.959 1.00 81.06 359 ALA A N 1
ATOM 2788 C CA . ALA A 1 359 ? 34.324 8.074 -74.682 1.00 81.06 359 ALA A CA 1
ATOM 2789 C C . ALA A 1 359 ? 34.232 9.260 -75.654 1.00 81.06 359 ALA A C 1
ATOM 2791 O O . ALA A 1 359 ? 33.853 9.074 -76.810 1.00 81.06 359 ALA A O 1
ATOM 2792 N N . ALA A 1 360 ? 34.652 10.456 -75.231 1.00 82.75 360 ALA A N 1
ATOM 2793 C CA . ALA A 1 360 ? 34.746 11.630 -76.097 1.00 82.75 360 ALA A CA 1
ATOM 2794 C C . ALA A 1 360 ? 35.732 11.403 -77.256 1.00 82.75 360 ALA A C 1
ATOM 2796 O O . ALA A 1 360 ? 35.445 11.765 -78.399 1.00 82.75 360 ALA A O 1
ATOM 2797 N N . GLY A 1 361 ? 36.865 10.741 -76.994 1.00 82.44 361 GLY A N 1
ATOM 2798 C CA . GLY A 1 361 ? 37.814 10.331 -78.030 1.00 82.44 361 GLY A CA 1
ATOM 2799 C C . GLY A 1 361 ? 37.216 9.339 -79.035 1.00 82.44 361 GLY A C 1
ATOM 2800 O O . GLY A 1 361 ? 37.413 9.484 -80.243 1.00 82.44 361 GLY A O 1
ATOM 2801 N N . MET A 1 362 ? 36.453 8.350 -78.565 1.00 76.00 362 MET A N 1
ATOM 2802 C CA . MET A 1 362 ? 35.765 7.384 -79.427 1.00 76.00 362 MET A CA 1
ATOM 2803 C C . MET A 1 362 ? 34.646 8.032 -80.244 1.00 76.00 362 MET A C 1
ATOM 2805 O O . MET A 1 362 ? 34.539 7.741 -81.433 1.00 76.00 362 MET A O 1
ATOM 2809 N N . LEU A 1 363 ? 33.867 8.939 -79.649 1.00 76.00 363 LEU A N 1
ATOM 2810 C CA . LEU A 1 363 ? 32.843 9.728 -80.339 1.00 76.00 363 LEU A CA 1
ATOM 2811 C C . LEU A 1 363 ? 33.460 10.603 -81.429 1.00 76.00 363 LEU A C 1
ATOM 2813 O O . LEU A 1 363 ? 33.014 10.536 -82.568 1.00 76.00 363 LEU A O 1
ATOM 2817 N N . SER A 1 364 ? 34.546 11.321 -81.135 1.00 72.50 364 SER A N 1
ATOM 2818 C CA . SER A 1 364 ? 35.260 12.115 -82.142 1.00 72.50 364 SER A CA 1
ATOM 2819 C C . SER A 1 364 ? 35.800 11.244 -83.287 1.00 72.50 364 SER A C 1
ATOM 2821 O O . SER A 1 364 ? 35.713 11.614 -84.457 1.00 72.50 364 SER A O 1
ATOM 2823 N N . ASN A 1 365 ? 36.301 10.042 -82.985 1.00 68.19 365 ASN A N 1
ATOM 2824 C CA . ASN A 1 365 ? 36.743 9.093 -84.010 1.00 68.19 365 ASN A CA 1
ATOM 2825 C C . ASN A 1 365 ? 35.577 8.518 -84.828 1.00 68.19 365 ASN A C 1
ATOM 2827 O O . ASN A 1 365 ? 35.717 8.348 -86.038 1.00 68.19 365 ASN A O 1
ATOM 2831 N N . ALA A 1 366 ? 34.433 8.237 -84.201 1.00 65.88 366 ALA A N 1
ATOM 2832 C CA . ALA A 1 366 ? 33.226 7.761 -84.869 1.00 65.88 366 ALA A CA 1
ATOM 2833 C C . ALA A 1 366 ? 32.601 8.848 -85.755 1.00 65.88 366 ALA A C 1
ATOM 2835 O O . ALA A 1 366 ? 32.197 8.555 -86.877 1.00 65.88 366 ALA A O 1
ATOM 2836 N N . GLU A 1 367 ? 32.595 10.103 -85.305 1.00 65.06 367 GLU A N 1
ATOM 2837 C CA . GLU A 1 367 ? 32.209 11.267 -86.107 1.00 65.06 367 GLU A CA 1
ATOM 2838 C C . GLU A 1 367 ? 33.158 11.456 -87.293 1.00 65.06 367 GLU A C 1
ATOM 2840 O O . GLU A 1 367 ? 32.693 11.650 -88.413 1.00 65.06 367 GLU A O 1
ATOM 2845 N N . ASN A 1 368 ? 34.471 11.288 -87.101 1.00 53.38 368 ASN A N 1
ATOM 2846 C CA . ASN A 1 368 ? 35.446 11.299 -88.197 1.00 53.38 368 ASN A CA 1
ATOM 2847 C C . ASN A 1 368 ? 35.228 10.140 -89.190 1.00 53.38 368 ASN A C 1
ATOM 2849 O O . ASN A 1 368 ? 35.392 10.323 -90.396 1.00 53.38 368 ASN A O 1
ATOM 2853 N N . LEU A 1 369 ? 34.825 8.957 -88.718 1.00 51.47 369 LEU A N 1
ATOM 2854 C CA . LEU A 1 369 ? 34.475 7.804 -89.557 1.00 51.47 369 LEU A CA 1
ATOM 2855 C C . LEU A 1 369 ? 33.143 7.997 -90.294 1.00 51.47 369 LEU A C 1
ATOM 2857 O O . LEU A 1 369 ? 33.050 7.636 -91.465 1.00 51.47 369 LEU A O 1
ATOM 2861 N N . SER A 1 370 ? 32.140 8.602 -89.653 1.00 51.12 370 SER A N 1
ATOM 2862 C CA . SER A 1 370 ? 30.883 9.014 -90.289 1.00 51.12 370 SER A CA 1
ATOM 2863 C C . SER A 1 370 ? 31.141 10.080 -91.349 1.00 51.12 370 SER A C 1
ATOM 2865 O O . SER A 1 370 ? 30.648 9.967 -92.463 1.00 51.12 370 SER A O 1
ATOM 2867 N N . PHE A 1 371 ? 31.990 11.063 -91.050 1.00 48.56 371 PHE A N 1
ATOM 2868 C CA . PHE A 1 371 ? 32.423 12.079 -92.001 1.00 48.56 371 PHE A CA 1
ATOM 2869 C C . PHE A 1 371 ? 33.174 11.455 -93.187 1.00 48.56 371 PHE A C 1
ATOM 2871 O O . PHE A 1 371 ? 32.883 11.777 -94.335 1.00 48.56 371 PHE A O 1
ATOM 2878 N N . MET A 1 372 ? 34.082 10.500 -92.951 1.00 46.16 372 MET A N 1
ATOM 2879 C CA . MET A 1 372 ? 34.747 9.757 -94.030 1.00 46.16 372 MET A CA 1
ATOM 2880 C C . MET A 1 372 ? 33.771 8.896 -94.841 1.00 46.16 372 MET A C 1
ATOM 2882 O O . MET A 1 372 ? 33.915 8.812 -96.060 1.00 46.16 372 MET A O 1
ATOM 2886 N N . LYS A 1 373 ? 32.762 8.294 -94.200 1.00 49.16 373 LYS A N 1
ATOM 2887 C CA . LYS A 1 373 ? 31.673 7.567 -94.867 1.00 49.16 373 LYS A CA 1
ATOM 2888 C C . LYS A 1 373 ? 30.857 8.506 -95.753 1.00 49.16 373 LYS A C 1
ATOM 2890 O O . LYS A 1 373 ? 30.605 8.160 -96.902 1.00 49.16 373 LYS A O 1
ATOM 2895 N N . ASP A 1 374 ? 30.508 9.693 -95.272 1.00 52.06 374 ASP A N 1
ATOM 2896 C CA . ASP A 1 374 ? 29.754 10.688 -96.036 1.00 52.06 374 ASP A CA 1
ATOM 2897 C C . ASP A 1 374 ? 30.576 11.253 -97.202 1.00 52.06 374 ASP A C 1
ATOM 2899 O O . ASP A 1 374 ? 30.052 11.392 -98.305 1.00 52.06 374 ASP A O 1
ATOM 2903 N N . VAL A 1 375 ? 31.883 11.479 -97.019 1.00 50.09 375 VAL A N 1
ATOM 2904 C CA . VAL A 1 375 ? 32.820 11.853 -98.097 1.00 50.09 375 VAL A CA 1
ATOM 2905 C C . VAL A 1 375 ? 32.942 10.736 -99.143 1.00 50.09 375 VAL A C 1
ATOM 2907 O O . VAL A 1 375 ? 32.921 11.008 -100.346 1.00 50.09 375 VAL A O 1
ATOM 2910 N N . PHE A 1 376 ? 33.013 9.474 -98.714 1.00 46.22 376 PHE A N 1
ATOM 2911 C CA . PHE A 1 376 ? 33.077 8.313 -99.605 1.00 46.22 376 PHE A CA 1
ATOM 2912 C C . PHE A 1 376 ? 31.760 8.107 -100.374 1.00 46.22 376 PHE A C 1
ATOM 2914 O O . PHE A 1 376 ? 31.776 7.902 -101.589 1.00 46.22 376 PHE A O 1
ATOM 2921 N N . LEU A 1 377 ? 30.613 8.250 -99.701 1.00 48.97 377 LEU A N 1
ATOM 2922 C CA . LEU A 1 377 ? 29.281 8.194 -100.308 1.00 48.97 377 LEU A CA 1
ATOM 2923 C C . LEU A 1 377 ? 29.035 9.368 -101.269 1.00 48.97 377 LEU A C 1
ATOM 2925 O O . LEU A 1 377 ? 28.428 9.164 -102.319 1.00 48.97 377 LEU A O 1
ATOM 2929 N N . CYS A 1 378 ? 29.552 10.569 -100.981 1.00 44.78 378 CYS A N 1
ATOM 2930 C CA . CYS A 1 378 ? 29.523 11.703 -101.912 1.00 44.78 378 CYS A CA 1
ATOM 2931 C C . CYS A 1 378 ? 30.339 11.419 -103.183 1.00 44.78 378 CYS A C 1
ATOM 2933 O O . CYS A 1 378 ? 29.850 11.658 -104.287 1.00 44.78 378 CYS A O 1
ATOM 2935 N N . GLY A 1 379 ? 31.530 10.823 -103.049 1.00 48.38 379 GLY A N 1
ATOM 2936 C CA . GLY A 1 379 ? 32.355 10.414 -104.193 1.00 48.38 379 GLY A CA 1
ATOM 2937 C C . GLY A 1 379 ? 31.719 9.318 -105.061 1.00 48.38 379 GLY A C 1
ATOM 2938 O O . GLY A 1 379 ? 31.965 9.264 -106.268 1.00 48.38 379 GLY A O 1
ATOM 2939 N N . ILE A 1 380 ? 30.867 8.468 -104.477 1.00 49.44 380 ILE A N 1
ATOM 2940 C CA . ILE A 1 380 ? 30.053 7.487 -105.213 1.00 49.44 380 ILE A CA 1
ATOM 2941 C C . ILE A 1 380 ? 28.869 8.176 -105.907 1.00 49.44 380 ILE A C 1
ATOM 2943 O O . ILE A 1 380 ? 28.585 7.883 -107.068 1.00 49.44 380 ILE A O 1
ATOM 2947 N N . LYS A 1 381 ? 28.212 9.142 -105.255 1.00 50.66 381 LYS A N 1
ATOM 2948 C CA . LYS A 1 381 ? 27.088 9.899 -105.832 1.00 50.66 381 LYS A CA 1
ATOM 2949 C C . LYS A 1 381 ? 27.497 10.753 -107.036 1.00 50.66 381 LYS A C 1
ATOM 2951 O O . LYS A 1 381 ? 26.735 10.824 -107.991 1.00 50.66 381 LYS A O 1
ATOM 2956 N N . GLU A 1 382 ? 28.701 11.327 -107.040 1.00 51.47 382 GLU A N 1
ATOM 2957 C CA . GLU A 1 382 ? 29.263 12.016 -108.217 1.00 51.47 382 GLU A CA 1
ATOM 2958 C C . GLU A 1 382 ? 29.599 11.062 -109.376 1.00 51.47 382 GLU A C 1
ATOM 2960 O O . GLU A 1 382 ? 29.555 11.467 -110.534 1.00 51.47 382 GLU A O 1
ATOM 2965 N N . ARG A 1 383 ? 29.919 9.790 -109.099 1.00 51.41 383 ARG A N 1
ATOM 2966 C CA . ARG A 1 383 ? 30.244 8.796 -110.144 1.00 51.41 383 ARG A CA 1
ATOM 2967 C C . ARG A 1 383 ? 29.035 8.034 -110.674 1.00 51.41 383 ARG A C 1
ATOM 2969 O O . ARG A 1 383 ? 29.094 7.524 -111.789 1.00 51.41 383 ARG A O 1
ATOM 2976 N N . CYS A 1 384 ? 27.961 7.956 -109.897 1.00 48.94 384 CYS A N 1
ATOM 2977 C CA . CYS A 1 384 ? 26.751 7.204 -110.233 1.00 48.94 384 CYS A CA 1
ATOM 2978 C C . CYS A 1 384 ? 25.513 8.097 -110.435 1.00 48.94 384 CYS A C 1
ATOM 2980 O O . CYS A 1 384 ? 24.418 7.577 -110.639 1.00 48.94 384 CYS A O 1
ATOM 2982 N N . GLY A 1 385 ? 25.663 9.422 -110.368 1.00 42.81 385 GLY A N 1
ATOM 2983 C CA . GLY A 1 385 ? 24.560 10.379 -110.369 1.00 42.81 385 GLY A CA 1
ATOM 2984 C C . GLY A 1 385 ? 24.476 11.250 -111.617 1.00 42.81 385 GLY A C 1
ATOM 2985 O O . GLY A 1 385 ? 24.648 12.453 -111.503 1.00 42.81 385 GLY A O 1
ATOM 2986 N N . GLU A 1 386 ? 24.109 10.673 -112.762 1.00 45.44 386 GLU A N 1
ATOM 2987 C CA . GLU A 1 386 ? 23.194 11.337 -113.701 1.00 45.44 386 GLU A CA 1
ATOM 2988 C C . GLU A 1 386 ? 22.197 10.303 -114.248 1.00 45.44 386 GLU A C 1
ATOM 2990 O O . GLU A 1 386 ? 22.555 9.214 -114.693 1.00 45.44 386 GLU A O 1
ATOM 2995 N N . ASP A 1 387 ? 20.920 10.652 -114.132 1.00 49.81 387 ASP A N 1
ATOM 2996 C CA . ASP A 1 387 ? 19.731 9.877 -114.483 1.00 49.81 387 ASP A CA 1
ATOM 2997 C C . ASP A 1 387 ? 19.767 9.366 -115.947 1.00 49.81 387 ASP A C 1
ATOM 2999 O O . ASP A 1 387 ? 19.704 10.178 -116.876 1.00 49.81 387 ASP A O 1
ATOM 3003 N N . PRO A 1 388 ? 19.797 8.040 -116.210 1.00 42.31 388 PRO A N 1
ATOM 3004 C CA . PRO A 1 388 ? 19.752 7.497 -117.572 1.00 42.31 388 PRO A CA 1
ATOM 3005 C C . PRO A 1 388 ? 18.399 7.709 -118.283 1.00 42.31 388 PRO A C 1
ATOM 3007 O O . PRO A 1 388 ? 18.232 7.281 -119.426 1.00 42.31 388 PRO A O 1
ATOM 3010 N N . GLY A 1 389 ? 17.413 8.324 -117.617 1.00 47.22 389 GLY A N 1
ATOM 3011 C CA . GLY A 1 389 ? 16.033 8.476 -118.076 1.00 47.22 389 GLY A CA 1
ATOM 3012 C C . GLY A 1 389 ? 15.718 9.697 -118.950 1.00 47.22 389 GLY A C 1
ATOM 3013 O O . GLY A 1 389 ? 14.570 9.832 -119.374 1.00 47.22 389 GLY A O 1
ATOM 3014 N N . LYS A 1 390 ? 16.677 10.581 -119.267 1.00 41.16 390 LYS A N 1
ATOM 3015 C CA . LYS A 1 390 ? 16.436 11.761 -120.129 1.00 41.16 390 LYS A CA 1
ATOM 3016 C C . LYS A 1 390 ? 17.411 11.879 -121.302 1.00 41.16 390 LYS A C 1
ATOM 3018 O O . LYS A 1 390 ? 18.152 12.846 -121.416 1.00 41.16 390 LYS A O 1
ATOM 3023 N N . VAL A 1 391 ? 17.338 10.934 -122.236 1.00 39.22 391 VAL A N 1
ATOM 3024 C CA . VAL A 1 391 ? 17.785 11.154 -123.622 1.00 39.22 391 VAL A CA 1
ATOM 3025 C C . VAL A 1 391 ? 16.716 10.592 -124.558 1.00 39.22 391 VAL A C 1
ATOM 3027 O O . VAL A 1 391 ? 16.723 9.414 -124.905 1.00 39.22 391 VAL A O 1
ATOM 3030 N N . GLN A 1 392 ? 15.765 11.441 -124.952 1.00 36.94 392 GLN A N 1
ATOM 3031 C CA . GLN A 1 392 ? 14.908 11.206 -126.112 1.00 36.94 392 GLN A CA 1
ATOM 3032 C C . GLN A 1 392 ? 15.162 12.296 -127.158 1.00 36.94 392 GLN A C 1
ATOM 3034 O O . GLN A 1 392 ? 14.863 13.462 -126.939 1.00 36.94 392 GLN A O 1
ATOM 3039 N N . ASN A 1 393 ? 15.701 11.838 -128.288 1.00 38.41 393 ASN A N 1
ATOM 3040 C CA . ASN A 1 393 ? 15.348 12.197 -129.661 1.00 38.41 393 ASN A CA 1
ATOM 3041 C C . ASN A 1 393 ? 15.261 13.681 -130.053 1.00 38.41 393 ASN A C 1
ATOM 3043 O O . ASN A 1 393 ? 14.164 14.213 -130.132 1.00 38.41 393 ASN A O 1
ATOM 3047 N N . GLU A 1 394 ? 16.369 14.229 -130.560 1.00 32.50 394 GLU A N 1
ATOM 3048 C CA . GLU A 1 394 ? 16.373 14.963 -131.836 1.00 32.50 394 GLU A CA 1
ATOM 3049 C C . GLU A 1 394 ? 17.684 14.675 -132.594 1.00 32.50 394 GLU A C 1
ATOM 3051 O O . GLU A 1 394 ? 18.766 14.730 -132.017 1.00 32.50 394 GLU A O 1
ATOM 3056 N N . GLY A 1 395 ? 17.587 14.376 -133.895 1.00 34.16 395 GLY A N 1
ATOM 3057 C CA . GLY A 1 395 ? 18.709 14.520 -134.834 1.00 34.16 395 GLY A CA 1
ATOM 3058 C C . GLY A 1 395 ? 19.424 13.242 -135.284 1.00 34.16 395 GLY A C 1
ATOM 3059 O O . GLY A 1 395 ? 20.497 12.895 -134.807 1.00 34.16 395 GLY A O 1
ATOM 3060 N N . VAL A 1 396 ? 18.864 12.596 -136.304 1.00 37.16 396 VAL A N 1
ATOM 3061 C CA . VAL A 1 396 ? 19.523 11.604 -137.164 1.00 37.16 396 VAL A CA 1
ATOM 3062 C C . VAL A 1 396 ? 20.662 12.258 -137.964 1.00 37.16 396 VAL A C 1
ATOM 3064 O O . VAL A 1 396 ? 20.392 13.207 -138.697 1.00 37.16 396 VAL A O 1
ATOM 3067 N N . ASN A 1 397 ? 21.893 11.725 -137.896 1.00 37.41 397 ASN A N 1
ATOM 3068 C CA . ASN A 1 397 ? 22.663 11.267 -139.072 1.00 37.41 397 ASN A CA 1
ATOM 3069 C C . ASN A 1 397 ? 24.081 10.744 -138.738 1.00 37.41 397 ASN A C 1
ATOM 3071 O O . ASN A 1 397 ? 24.854 11.405 -138.059 1.00 37.41 397 ASN A O 1
ATOM 3075 N N . GLN A 1 398 ? 24.407 9.600 -139.359 1.00 41.50 398 GLN A N 1
ATOM 3076 C CA . GLN A 1 398 ? 25.740 9.039 -139.662 1.00 41.50 398 GLN A CA 1
ATOM 3077 C C . GLN A 1 398 ? 26.614 8.459 -138.526 1.00 41.50 398 GLN A C 1
ATOM 3079 O O . GLN A 1 398 ? 27.316 9.169 -137.823 1.00 41.50 398 GLN A O 1
ATOM 3084 N N . GLU A 1 399 ? 26.621 7.119 -138.435 1.00 42.62 399 GLU A N 1
ATOM 3085 C CA . GLU A 1 399 ? 27.789 6.203 -138.517 1.00 42.62 399 GLU A CA 1
ATOM 3086 C C . GLU A 1 399 ? 27.520 4.913 -137.717 1.00 42.62 399 GLU A C 1
ATOM 3088 O O . GLU A 1 399 ? 27.512 4.894 -136.487 1.00 42.62 399 GLU A O 1
ATOM 3093 N N . ALA A 1 400 ? 27.346 3.794 -138.426 1.00 46.59 400 ALA A N 1
ATOM 3094 C CA . ALA A 1 400 ? 27.017 2.475 -137.874 1.00 46.59 400 ALA A CA 1
ATOM 3095 C C . ALA A 1 400 ? 28.183 1.766 -137.135 1.00 46.59 400 ALA A C 1
ATOM 3097 O O . ALA A 1 400 ? 28.186 0.547 -137.022 1.00 46.59 400 ALA A O 1
ATOM 3098 N N . GLY A 1 401 ? 29.177 2.503 -136.621 1.00 52.25 401 GLY A N 1
ATOM 3099 C CA . GLY A 1 401 ? 30.380 1.939 -135.982 1.00 52.25 401 GLY A CA 1
ATOM 3100 C C . GLY A 1 401 ? 30.534 2.198 -134.476 1.00 52.25 401 GLY A C 1
ATOM 3101 O O . GLY A 1 401 ? 31.464 1.678 -133.869 1.00 52.25 401 GLY A O 1
ATOM 3102 N N . LYS A 1 402 ? 29.659 2.999 -133.845 1.00 49.47 402 LYS A N 1
ATOM 3103 C CA . LYS A 1 402 ? 29.810 3.424 -132.430 1.00 49.47 402 LYS A CA 1
ATOM 3104 C C . LYS A 1 402 ? 28.720 2.922 -131.472 1.00 49.47 402 LYS A C 1
ATOM 3106 O O . LYS A 1 402 ? 28.819 3.155 -130.269 1.00 49.47 402 LYS A O 1
ATOM 3111 N N . GLN A 1 403 ? 27.716 2.190 -131.961 1.00 49.56 403 GLN A N 1
ATOM 3112 C CA . GLN A 1 403 ? 26.631 1.660 -131.121 1.00 49.56 403 GLN A CA 1
ATOM 3113 C C . GLN A 1 403 ? 27.028 0.425 -130.293 1.00 49.56 403 GLN A C 1
ATOM 3115 O O . GLN A 1 403 ? 26.523 0.262 -129.185 1.00 49.56 403 GLN A O 1
ATOM 3120 N N . GLU A 1 404 ? 27.964 -0.407 -130.757 1.00 53.62 404 GLU A N 1
ATOM 3121 C CA . GLU A 1 404 ? 28.386 -1.612 -130.020 1.00 53.62 404 GLU A CA 1
ATOM 3122 C C . GLU A 1 404 ? 29.309 -1.301 -128.832 1.00 53.62 404 GLU A C 1
ATOM 3124 O O . GLU A 1 404 ? 29.147 -1.876 -127.758 1.00 53.62 404 GLU A O 1
ATOM 3129 N N . ALA A 1 405 ? 30.203 -0.314 -128.964 1.00 50.50 405 ALA A N 1
ATOM 3130 C CA . ALA A 1 405 ? 31.081 0.114 -127.872 1.00 50.50 405 ALA A CA 1
ATOM 3131 C C . ALA A 1 405 ? 30.326 0.863 -126.758 1.00 50.50 405 ALA A C 1
ATOM 3133 O O . ALA A 1 405 ? 30.668 0.732 -125.585 1.00 50.50 405 ALA A O 1
ATOM 3134 N N . LEU A 1 406 ? 29.282 1.625 -127.104 1.00 54.00 406 LEU A N 1
ATOM 3135 C CA . LEU A 1 406 ? 28.438 2.309 -126.121 1.00 54.00 406 LEU A CA 1
ATOM 3136 C C . LEU A 1 406 ? 27.525 1.319 -125.384 1.00 54.00 406 LEU A C 1
ATOM 3138 O O . LEU A 1 406 ? 27.370 1.421 -124.170 1.00 54.00 406 LEU A O 1
ATOM 3142 N N . LYS A 1 407 ? 26.993 0.317 -126.095 1.00 60.28 407 LYS A N 1
ATOM 3143 C CA . LYS A 1 407 ? 26.197 -0.763 -125.501 1.00 60.28 407 LYS A CA 1
ATOM 3144 C C . LYS A 1 407 ? 27.027 -1.608 -124.526 1.00 60.28 407 LYS A C 1
ATOM 3146 O O . LYS A 1 407 ? 26.610 -1.777 -123.389 1.00 60.28 407 LYS A O 1
ATOM 3151 N N . ALA A 1 408 ? 28.247 -2.002 -124.902 1.00 64.75 408 ALA A N 1
ATOM 3152 C CA . ALA A 1 408 ? 29.157 -2.737 -124.014 1.00 64.75 408 ALA A CA 1
ATOM 3153 C C . ALA A 1 408 ? 29.544 -1.947 -122.746 1.00 64.75 408 ALA A C 1
ATOM 3155 O O . ALA A 1 408 ? 29.697 -2.523 -121.672 1.00 64.75 408 ALA A O 1
ATOM 3156 N N . ARG A 1 409 ? 29.674 -0.618 -122.847 1.00 57.75 409 ARG A N 1
ATOM 3157 C CA . ARG A 1 409 ? 30.030 0.253 -121.714 1.00 57.75 409 ARG A CA 1
ATOM 3158 C C . ARG A 1 409 ? 28.849 0.495 -120.768 1.00 57.75 409 ARG A C 1
ATOM 3160 O O . ARG A 1 409 ? 29.053 0.556 -119.561 1.00 57.75 409 ARG A O 1
ATOM 3167 N N . ILE A 1 410 ? 27.630 0.584 -121.306 1.00 56.28 410 ILE A N 1
ATOM 3168 C CA . ILE A 1 410 ? 26.384 0.668 -120.527 1.00 56.28 410 ILE A CA 1
ATOM 3169 C C . ILE A 1 410 ? 26.082 -0.666 -119.832 1.00 56.28 410 ILE A C 1
ATOM 3171 O O . ILE A 1 410 ? 25.657 -0.664 -118.678 1.00 56.28 410 ILE A O 1
ATOM 3175 N N . ASP A 1 411 ? 26.343 -1.796 -120.490 1.00 61.22 411 ASP A N 1
ATOM 3176 C CA . ASP A 1 411 ? 26.129 -3.121 -119.902 1.00 61.22 411 ASP A CA 1
ATOM 3177 C C . ASP A 1 411 ? 27.167 -3.427 -118.799 1.00 61.22 411 ASP A C 1
ATOM 3179 O O . ASP A 1 411 ? 26.789 -3.929 -117.745 1.00 61.22 411 ASP A O 1
ATOM 3183 N N . ALA A 1 412 ? 28.430 -2.997 -118.945 1.00 60.41 412 ALA A N 1
ATOM 3184 C CA . ALA A 1 412 ? 29.436 -3.081 -117.874 1.00 60.41 412 ALA A CA 1
ATOM 3185 C C . ALA A 1 412 ? 29.103 -2.196 -116.652 1.00 60.41 412 ALA A C 1
ATOM 3187 O O . ALA A 1 412 ? 29.331 -2.595 -115.512 1.00 60.41 412 ALA A O 1
ATOM 3188 N N . LEU A 1 413 ? 28.527 -1.009 -116.876 1.00 50.88 413 LEU A N 1
ATOM 3189 C CA . LEU A 1 413 ? 28.049 -0.123 -115.804 1.00 50.88 413 LEU A CA 1
ATOM 3190 C C . LEU A 1 413 ? 26.813 -0.690 -115.087 1.00 50.88 413 LEU A C 1
ATOM 3192 O O . LEU A 1 413 ? 26.696 -0.553 -113.872 1.00 50.88 413 LEU A O 1
ATOM 3196 N N . ARG A 1 414 ? 25.912 -1.371 -115.807 1.00 52.53 414 ARG A N 1
ATOM 3197 C CA . ARG A 1 414 ? 24.760 -2.064 -115.204 1.00 52.53 414 ARG A CA 1
ATOM 3198 C C . ARG A 1 414 ? 25.162 -3.281 -114.378 1.00 52.53 414 ARG A C 1
ATOM 3200 O O . ARG A 1 414 ? 24.531 -3.514 -113.352 1.00 52.53 414 ARG A O 1
ATOM 3207 N N . GLU A 1 415 ? 26.187 -4.020 -114.796 1.00 56.47 415 GLU A N 1
ATOM 3208 C CA . GLU A 1 415 ? 26.706 -5.167 -114.040 1.00 56.47 415 GLU A CA 1
ATOM 3209 C C . GLU A 1 415 ? 27.344 -4.704 -112.719 1.00 56.47 415 GLU A C 1
ATOM 3211 O O . GLU A 1 415 ? 27.023 -5.229 -111.656 1.00 56.47 415 GLU A O 1
ATOM 3216 N N . HIS A 1 416 ? 28.130 -3.621 -112.754 1.00 52.53 416 HIS A N 1
ATOM 3217 C CA . HIS A 1 416 ? 28.787 -3.080 -111.559 1.00 52.53 416 HIS A CA 1
ATOM 3218 C C . HIS A 1 416 ? 27.803 -2.446 -110.557 1.00 52.53 416 HIS A C 1
ATOM 3220 O O . HIS A 1 416 ? 28.005 -2.519 -109.347 1.00 52.53 416 HIS A O 1
ATOM 3226 N N . CYS A 1 417 ? 26.692 -1.872 -111.035 1.00 49.16 417 CYS A N 1
ATOM 3227 C CA . CYS A 1 417 ? 25.608 -1.411 -110.162 1.00 49.16 417 CYS A CA 1
ATOM 3228 C C . CYS A 1 417 ? 24.727 -2.560 -109.624 1.00 49.16 417 CYS A C 1
ATOM 3230 O O . CYS A 1 417 ? 24.132 -2.401 -108.560 1.00 49.16 417 CYS A O 1
ATOM 3232 N N . ARG A 1 418 ? 24.649 -3.713 -110.309 1.00 48.19 418 ARG A N 1
ATOM 3233 C CA . ARG A 1 418 ? 23.938 -4.921 -109.835 1.00 48.19 418 ARG A CA 1
ATOM 3234 C C . ARG A 1 418 ? 24.698 -5.680 -108.753 1.00 48.19 418 ARG A C 1
ATOM 3236 O O . ARG A 1 418 ? 24.074 -6.201 -107.835 1.00 48.19 418 ARG A O 1
ATOM 3243 N N . GLU A 1 419 ? 26.026 -5.720 -108.826 1.00 51.19 419 GLU A N 1
ATOM 3244 C CA . GLU A 1 419 ? 26.854 -6.287 -107.751 1.00 51.19 419 GLU A CA 1
ATOM 3245 C C . GLU A 1 419 ? 26.664 -5.522 -106.427 1.00 51.19 419 GLU A C 1
ATOM 3247 O O . GLU A 1 419 ? 26.741 -6.114 -105.354 1.00 51.19 419 GLU A O 1
ATOM 3252 N N . PHE A 1 420 ? 26.317 -4.232 -106.495 1.00 51.31 420 PHE A N 1
ATOM 3253 C CA . PHE A 1 420 ? 26.094 -3.388 -105.320 1.00 51.31 420 PHE A CA 1
ATOM 3254 C C . PHE A 1 420 ? 24.720 -3.578 -104.656 1.00 51.31 420 PHE A C 1
ATOM 3256 O O . PHE A 1 420 ? 24.630 -3.477 -103.436 1.00 51.31 420 PHE A O 1
ATOM 3263 N N . SER A 1 421 ? 23.658 -3.914 -105.403 1.00 45.16 421 SER A N 1
ATOM 3264 C CA . SER A 1 421 ? 22.349 -4.222 -104.792 1.00 45.16 421 SER A CA 1
ATOM 3265 C C . SER A 1 421 ? 22.358 -5.530 -103.996 1.00 45.16 421 SER A C 1
ATOM 3267 O O . SER A 1 421 ? 21.580 -5.679 -103.060 1.00 45.16 421 SER A O 1
ATOM 3269 N N . ASN A 1 422 ? 23.268 -6.451 -104.327 1.00 44.47 422 ASN A N 1
ATOM 3270 C CA . ASN A 1 422 ? 23.448 -7.702 -103.586 1.00 44.47 422 ASN A CA 1
ATOM 3271 C C . ASN A 1 422 ? 24.224 -7.500 -102.267 1.00 44.47 422 ASN A C 1
ATOM 3273 O O . ASN A 1 422 ? 24.119 -8.325 -101.365 1.00 44.47 422 ASN A O 1
ATOM 3277 N N . PHE A 1 423 ? 24.962 -6.391 -102.126 1.00 44.56 423 PHE A N 1
ATOM 3278 C CA . PHE A 1 423 ? 25.716 -6.061 -100.910 1.00 44.56 423 PHE A CA 1
ATOM 3279 C C . PHE A 1 423 ? 24.803 -5.552 -99.774 1.00 44.56 423 PHE A C 1
ATOM 3281 O O . PHE A 1 423 ? 25.058 -5.837 -98.606 1.00 44.56 423 PHE A O 1
ATOM 3288 N N . ASP A 1 424 ? 23.699 -4.869 -100.108 1.00 42.06 424 ASP A N 1
ATOM 3289 C CA . ASP A 1 424 ? 22.670 -4.452 -99.137 1.00 42.06 424 ASP A CA 1
ATOM 3290 C C . ASP A 1 424 ? 21.817 -5.640 -98.637 1.00 42.06 424 ASP A C 1
ATOM 3292 O O . ASP A 1 424 ? 21.395 -5.658 -97.478 1.00 42.06 424 ASP A O 1
ATOM 3296 N N . GLU A 1 425 ? 21.601 -6.672 -99.465 1.00 41.06 425 GLU A N 1
ATOM 3297 C CA . GLU A 1 425 ? 20.879 -7.891 -99.059 1.00 41.06 425 GLU A CA 1
ATOM 3298 C C . GLU A 1 425 ? 21.714 -8.796 -98.134 1.00 41.06 425 GLU A C 1
ATOM 3300 O O . GLU A 1 425 ? 21.167 -9.348 -97.177 1.00 41.06 425 GLU A O 1
ATOM 3305 N N . GLU A 1 426 ? 23.033 -8.913 -98.338 1.00 44.78 426 GLU A N 1
ATOM 3306 C CA . GLU A 1 426 ? 23.909 -9.669 -97.423 1.00 44.78 426 GLU A CA 1
ATOM 3307 C C . GLU A 1 426 ? 24.014 -9.015 -96.035 1.00 44.78 426 GLU A C 1
ATOM 3309 O O . GLU A 1 426 ? 24.068 -9.720 -95.021 1.00 44.78 426 GLU A O 1
ATOM 3314 N N . PHE A 1 427 ? 23.959 -7.681 -95.963 1.00 42.56 427 PHE A N 1
ATOM 3315 C CA . PHE A 1 427 ? 23.975 -6.949 -94.694 1.00 42.56 427 PHE A CA 1
ATOM 3316 C C . PHE A 1 427 ? 22.643 -7.083 -93.934 1.00 42.56 427 PHE A C 1
ATOM 3318 O O . PHE A 1 427 ? 22.638 -7.341 -92.731 1.00 42.56 427 PHE A O 1
ATOM 3325 N N . ALA A 1 428 ? 21.507 -7.029 -94.640 1.00 38.88 428 ALA A N 1
ATOM 3326 C CA . ALA A 1 428 ? 20.186 -7.258 -94.048 1.00 38.88 428 ALA A CA 1
ATOM 3327 C C . ALA A 1 428 ? 19.995 -8.707 -93.546 1.00 38.88 428 ALA A C 1
ATOM 3329 O O . ALA A 1 428 ? 19.308 -8.945 -92.549 1.00 38.88 428 ALA A O 1
ATOM 3330 N N . GLN A 1 429 ? 20.634 -9.688 -94.195 1.00 38.06 429 GLN A N 1
ATOM 3331 C CA . GLN A 1 429 ? 20.579 -11.096 -93.791 1.00 38.06 429 GLN A CA 1
ATOM 3332 C C . GLN A 1 429 ? 21.450 -11.399 -92.553 1.00 38.06 429 GLN A C 1
ATOM 3334 O O . GLN A 1 429 ? 21.134 -12.321 -91.790 1.00 38.06 429 GLN A O 1
ATOM 3339 N N . ALA A 1 430 ? 22.514 -10.620 -92.314 1.00 41.25 430 ALA A N 1
ATOM 3340 C CA . ALA A 1 430 ? 23.339 -10.708 -91.106 1.00 41.25 430 ALA A CA 1
ATOM 3341 C C . ALA A 1 430 ? 22.573 -10.241 -89.850 1.00 41.25 430 ALA A C 1
ATOM 3343 O O . ALA A 1 430 ? 22.590 -10.940 -88.833 1.00 41.25 430 ALA A O 1
ATOM 3344 N N . ASP A 1 431 ? 21.800 -9.154 -89.954 1.00 34.88 431 ASP A N 1
ATOM 3345 C CA . ASP A 1 431 ? 20.929 -8.654 -88.876 1.00 34.88 431 ASP A CA 1
ATOM 3346 C C . ASP A 1 431 ? 19.778 -9.629 -88.552 1.00 34.88 431 ASP A C 1
ATOM 3348 O O . ASP A 1 431 ? 19.413 -9.836 -87.390 1.00 34.88 431 ASP A O 1
ATOM 3352 N N . LEU A 1 432 ? 19.239 -10.318 -89.566 1.00 34.38 432 LEU A N 1
ATOM 3353 C CA . LEU A 1 432 ? 18.138 -11.275 -89.393 1.00 34.38 432 LEU A CA 1
ATOM 3354 C C . LEU A 1 432 ? 18.566 -12.598 -88.726 1.00 34.38 432 LEU A C 1
ATOM 3356 O O . LEU A 1 432 ? 17.764 -13.245 -88.044 1.00 34.38 432 LEU A O 1
ATOM 3360 N N . ASN A 1 433 ? 19.823 -13.011 -88.910 1.00 38.78 433 ASN A N 1
ATOM 3361 C CA . ASN A 1 433 ? 20.397 -14.188 -88.248 1.00 38.78 433 ASN A CA 1
ATOM 3362 C C . ASN A 1 433 ? 20.791 -13.898 -86.789 1.00 38.78 433 ASN A C 1
ATOM 3364 O O . ASN A 1 433 ? 20.695 -14.796 -85.948 1.00 38.78 433 ASN A O 1
ATOM 3368 N N . LEU A 1 434 ? 21.137 -12.645 -86.468 1.00 38.22 434 LEU A N 1
ATOM 3369 C CA . LEU A 1 434 ? 21.331 -12.177 -85.092 1.00 38.22 434 LEU A CA 1
ATOM 3370 C C . LEU A 1 434 ? 20.024 -12.280 -84.278 1.00 38.22 434 LEU A C 1
ATOM 3372 O O . LEU A 1 434 ? 20.025 -12.757 -83.144 1.00 38.22 434 LEU A O 1
ATOM 3376 N N . LEU A 1 435 ? 18.891 -11.935 -84.901 1.00 31.52 435 LEU A N 1
ATOM 3377 C CA . LEU A 1 435 ? 17.554 -11.981 -84.294 1.00 31.52 435 LEU A CA 1
ATOM 3378 C C . LEU A 1 435 ? 17.016 -13.408 -84.060 1.00 31.52 435 LEU A C 1
ATOM 3380 O O . LEU A 1 435 ? 16.273 -13.640 -83.106 1.00 31.52 435 LEU A O 1
ATOM 3384 N N . LYS A 1 436 ? 17.392 -14.398 -84.884 1.00 32.97 436 LYS A N 1
ATOM 3385 C CA . LYS A 1 436 ? 16.913 -15.791 -84.741 1.00 32.97 436 LYS A CA 1
ATOM 3386 C C . LYS A 1 436 ? 17.579 -16.557 -83.592 1.00 32.97 436 LYS A C 1
ATOM 3388 O O . LYS A 1 436 ? 16.909 -17.370 -82.953 1.00 32.97 436 LYS A O 1
ATOM 3393 N N . ASN A 1 437 ? 18.838 -16.248 -83.272 1.00 37.56 437 ASN A N 1
ATOM 3394 C CA . ASN A 1 437 ? 19.571 -16.866 -82.158 1.00 37.56 437 ASN A CA 1
ATOM 3395 C C . ASN A 1 437 ? 19.062 -16.426 -80.770 1.00 37.56 437 ASN A C 1
ATOM 3397 O O . ASN A 1 437 ? 19.254 -17.147 -79.794 1.00 37.56 437 ASN A O 1
ATOM 3401 N N . PHE A 1 438 ? 18.344 -15.302 -80.683 1.00 33.75 438 PHE A N 1
ATOM 3402 C CA . PHE A 1 438 ? 17.761 -14.788 -79.436 1.00 33.75 438 PHE A CA 1
ATOM 3403 C C . PHE A 1 438 ? 16.463 -15.497 -78.999 1.00 33.75 438 PHE A C 1
ATOM 3405 O O . PHE A 1 438 ? 16.104 -15.460 -77.824 1.00 33.75 438 PHE A O 1
ATOM 3412 N N . SER A 1 439 ? 15.761 -16.188 -79.905 1.00 28.39 439 SER A N 1
ATOM 3413 C CA . SER A 1 439 ? 14.446 -16.788 -79.602 1.00 28.39 439 SER A CA 1
ATOM 3414 C C . SER A 1 439 ? 14.499 -18.155 -78.897 1.00 28.39 439 SER A C 1
ATOM 3416 O O . SER A 1 439 ? 13.523 -18.557 -78.269 1.00 28.39 439 SER A O 1
ATOM 3418 N N . GLY A 1 440 ? 15.638 -18.857 -78.943 1.00 35.06 440 GLY A N 1
ATOM 3419 C CA . GLY A 1 440 ? 15.799 -20.206 -78.376 1.00 35.06 440 GLY A CA 1
ATOM 3420 C C . GLY A 1 440 ? 16.101 -20.266 -76.872 1.00 35.06 440 GLY A C 1
ATOM 3421 O O . GLY A 1 440 ? 16.211 -21.357 -76.323 1.00 35.06 440 GLY A O 1
ATOM 3422 N N . TYR A 1 441 ? 16.249 -19.124 -76.194 1.00 32.31 441 TYR A N 1
ATOM 3423 C CA . TYR A 1 441 ? 16.744 -19.065 -74.808 1.00 32.31 441 TYR A CA 1
ATOM 3424 C C . TYR A 1 441 ? 15.644 -18.912 -73.737 1.00 32.31 441 TYR A C 1
ATOM 3426 O O . TYR A 1 441 ? 15.934 -18.917 -72.541 1.00 32.31 441 TYR A O 1
ATO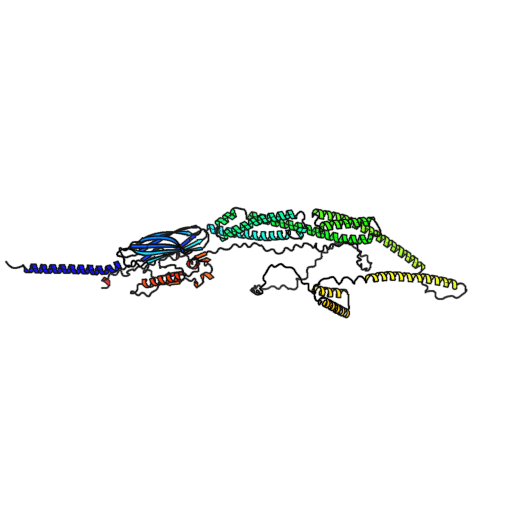M 3434 N N . PHE A 1 442 ? 14.374 -18.805 -74.144 1.00 27.84 442 PHE A N 1
ATOM 3435 C CA . PHE A 1 442 ? 13.239 -18.544 -73.245 1.00 27.84 442 PHE A CA 1
ATOM 3436 C C . PHE A 1 442 ? 12.529 -19.799 -72.693 1.00 27.84 442 PHE A C 1
ATOM 3438 O O . PHE A 1 442 ? 11.589 -19.664 -71.913 1.00 27.84 442 PHE A O 1
ATOM 3445 N N . ASP A 1 443 ? 12.988 -21.011 -73.023 1.00 30.56 443 ASP A N 1
ATOM 3446 C CA . ASP A 1 443 ? 12.237 -22.255 -72.762 1.00 30.56 443 ASP A CA 1
ATOM 3447 C C . ASP A 1 443 ? 12.610 -23.008 -71.459 1.00 30.56 443 ASP A C 1
ATOM 3449 O O . ASP A 1 443 ? 12.096 -24.095 -71.207 1.00 30.56 443 ASP A O 1
ATOM 3453 N N . ILE A 1 444 ? 13.490 -22.467 -70.597 1.00 32.62 444 ILE A N 1
ATOM 3454 C CA . ILE A 1 444 ? 14.094 -23.258 -69.491 1.00 32.62 444 ILE A CA 1
ATOM 3455 C C . ILE A 1 444 ? 13.697 -22.820 -68.061 1.00 32.62 444 ILE A C 1
ATOM 3457 O O . ILE A 1 444 ? 13.890 -23.590 -67.126 1.00 32.62 444 ILE A O 1
ATOM 3461 N N . ARG A 1 445 ? 13.078 -21.654 -67.818 1.00 34.66 445 ARG A N 1
ATOM 3462 C CA . ARG A 1 445 ? 12.929 -21.121 -66.434 1.00 34.66 445 ARG A CA 1
ATOM 3463 C C . ARG A 1 445 ? 11.504 -20.917 -65.902 1.00 34.66 445 ARG A C 1
ATOM 3465 O O . ARG A 1 445 ? 11.261 -19.975 -65.156 1.00 34.66 445 ARG A O 1
ATOM 3472 N N . ILE A 1 446 ? 10.560 -21.801 -66.228 1.00 34.56 446 ILE A N 1
ATOM 3473 C CA . ILE A 1 446 ? 9.205 -21.777 -65.622 1.00 34.56 446 ILE A CA 1
ATOM 3474 C C . ILE A 1 446 ? 8.986 -22.918 -64.598 1.00 34.56 446 ILE A C 1
ATOM 3476 O O . ILE A 1 446 ? 7.956 -22.955 -63.931 1.00 34.56 446 ILE A O 1
ATOM 3480 N N . ASN A 1 447 ? 9.965 -23.804 -64.374 1.00 32.25 447 ASN A N 1
ATOM 3481 C CA . ASN A 1 447 ? 9.783 -24.979 -63.505 1.00 32.25 447 ASN A CA 1
ATOM 3482 C C . ASN A 1 447 ? 10.172 -24.807 -62.018 1.00 32.25 447 ASN A C 1
ATOM 3484 O O . ASN A 1 447 ? 9.870 -25.706 -61.240 1.00 32.25 447 ASN A O 1
ATOM 3488 N N . ASP A 1 448 ? 10.747 -23.674 -61.588 1.00 34.12 448 ASP A N 1
ATOM 3489 C CA . ASP A 1 448 ? 11.428 -23.592 -60.274 1.00 34.12 448 ASP A CA 1
ATOM 3490 C C . ASP A 1 448 ? 10.831 -22.616 -59.237 1.00 34.12 448 ASP A C 1
ATOM 3492 O O . ASP A 1 448 ? 11.511 -22.243 -58.282 1.00 34.12 448 ASP A O 1
ATOM 3496 N N . VAL A 1 449 ? 9.562 -22.201 -59.343 1.00 35.78 449 VAL A N 1
ATOM 3497 C CA . VAL A 1 449 ? 8.969 -21.290 -58.337 1.00 35.78 449 VAL A CA 1
ATOM 3498 C C . VAL A 1 449 ? 7.873 -21.970 -57.521 1.00 35.78 449 VAL A C 1
ATOM 3500 O O . VAL A 1 449 ? 6.761 -22.219 -57.988 1.00 35.78 449 VAL A O 1
ATOM 3503 N N . ALA A 1 450 ? 8.184 -22.230 -56.250 1.00 34.31 450 ALA A N 1
ATOM 3504 C CA . ALA A 1 450 ? 7.230 -22.685 -55.252 1.00 34.31 450 ALA A CA 1
ATOM 3505 C C . ALA A 1 450 ? 6.251 -21.555 -54.868 1.00 34.31 450 ALA A C 1
ATOM 3507 O O . ALA A 1 450 ? 6.646 -20.538 -54.311 1.00 34.31 450 ALA A O 1
ATOM 3508 N N . ARG A 1 451 ? 4.966 -21.797 -55.169 1.00 41.28 451 ARG A N 1
ATOM 3509 C CA . ARG A 1 451 ? 3.727 -21.127 -54.707 1.00 41.28 451 ARG A CA 1
ATOM 3510 C C . ARG A 1 451 ? 3.714 -19.586 -54.654 1.00 41.28 451 ARG A C 1
ATOM 3512 O O . ARG A 1 451 ? 4.079 -19.002 -53.637 1.00 41.28 451 ARG A O 1
ATOM 3519 N N . PRO A 1 452 ? 3.099 -18.933 -55.653 1.00 46.84 452 PRO A N 1
ATOM 3520 C CA . PRO A 1 452 ? 2.715 -17.529 -55.564 1.00 46.84 452 PRO A CA 1
ATOM 3521 C C . PRO A 1 452 ? 1.317 -17.351 -54.946 1.00 46.84 452 PRO A C 1
ATOM 3523 O O . PRO A 1 452 ? 0.422 -18.181 -55.128 1.00 46.84 452 PRO A O 1
ATOM 3526 N N . ASP A 1 453 ? 1.128 -16.227 -54.256 1.00 47.69 453 ASP A N 1
ATOM 3527 C CA . ASP A 1 453 ? -0.162 -15.756 -53.750 1.00 47.69 453 ASP A CA 1
ATOM 3528 C C . ASP A 1 453 ? -1.148 -15.499 -54.911 1.00 47.69 453 ASP A C 1
ATOM 3530 O O . ASP A 1 453 ? -0.821 -14.863 -55.920 1.00 47.69 453 ASP A O 1
ATOM 3534 N N . ARG A 1 454 ? -2.377 -16.008 -54.771 1.00 42.41 454 ARG A N 1
ATOM 3535 C CA . ARG A 1 454 ? -3.439 -15.945 -55.786 1.00 42.41 454 ARG A CA 1
ATOM 3536 C C . ARG A 1 454 ? -3.823 -14.502 -56.125 1.00 42.41 454 ARG A C 1
ATOM 3538 O O . ARG A 1 454 ? -4.180 -14.237 -57.270 1.00 42.41 454 ARG A O 1
ATOM 3545 N N . GLU A 1 455 ? -3.742 -13.584 -55.163 1.00 47.31 455 GLU A N 1
ATOM 3546 C CA . GLU A 1 455 ? -4.021 -12.155 -55.377 1.00 47.31 455 GLU A CA 1
ATOM 3547 C C . GLU A 1 455 ? -2.927 -11.464 -56.204 1.00 47.31 455 GLU A C 1
ATOM 3549 O O . GLU A 1 455 ? -3.230 -10.664 -57.093 1.00 47.31 455 GLU A O 1
ATOM 3554 N N . LEU A 1 456 ? -1.660 -11.814 -55.967 1.00 46.28 456 LEU A N 1
ATOM 3555 C CA . LEU A 1 456 ? -0.510 -11.234 -56.665 1.00 46.28 456 LEU A CA 1
ATOM 3556 C C . LEU A 1 456 ? -0.493 -11.639 -58.149 1.00 46.28 456 LEU A C 1
ATOM 3558 O O . LEU A 1 456 ? -0.272 -10.804 -59.026 1.00 46.28 456 LEU A O 1
ATOM 3562 N N . LEU A 1 457 ? -0.824 -12.901 -58.442 1.00 46.56 457 LEU A N 1
ATOM 3563 C CA . LEU A 1 457 ? -0.937 -13.412 -59.815 1.00 46.56 457 LEU A CA 1
ATOM 3564 C C . LEU A 1 457 ? -2.082 -12.767 -60.602 1.00 46.56 457 LEU A C 1
ATOM 3566 O O . LEU A 1 457 ? -1.978 -12.594 -61.816 1.00 46.56 457 LEU A O 1
ATOM 3570 N N . LEU A 1 458 ? -3.179 -12.409 -59.930 1.00 47.94 458 LEU A N 1
ATOM 3571 C CA . LEU A 1 458 ? -4.306 -11.739 -60.576 1.00 47.94 458 LEU A CA 1
ATOM 3572 C C . LEU A 1 458 ? -3.984 -10.273 -60.900 1.00 47.94 458 LEU A C 1
ATOM 3574 O O . LEU A 1 458 ? -4.373 -9.814 -61.972 1.00 47.94 458 LEU A O 1
ATOM 3578 N N . ARG A 1 459 ? -3.210 -9.580 -60.050 1.00 50.22 459 ARG A N 1
ATOM 3579 C CA . ARG A 1 459 ? -2.742 -8.207 -60.321 1.00 50.22 459 ARG A CA 1
ATOM 3580 C C . ARG A 1 459 ? -1.720 -8.144 -61.452 1.00 50.22 459 ARG A C 1
ATOM 3582 O O . ARG A 1 459 ? -1.826 -7.267 -62.307 1.00 50.22 459 ARG A O 1
ATOM 3589 N N . GLU A 1 460 ? -0.783 -9.090 -61.519 1.00 49.44 460 GLU A N 1
ATOM 3590 C CA . GLU A 1 460 ? 0.192 -9.100 -62.618 1.00 49.44 460 GLU A CA 1
ATOM 3591 C C . GLU A 1 460 ? -0.408 -9.538 -63.963 1.00 49.44 460 GLU A C 1
ATOM 3593 O O . GLU A 1 460 ? -0.001 -9.046 -65.015 1.00 49.44 460 GLU A O 1
ATOM 3598 N N . LYS A 1 461 ? -1.472 -10.353 -63.955 1.00 51.56 461 LYS A N 1
ATOM 3599 C CA . LYS A 1 461 ? -2.259 -10.657 -65.162 1.00 51.56 461 LYS A CA 1
ATOM 3600 C C . LYS A 1 461 ? -2.848 -9.384 -65.787 1.00 51.56 461 LYS A C 1
ATOM 3602 O O . LYS A 1 461 ? -2.766 -9.209 -66.999 1.00 51.56 461 LYS A O 1
ATOM 3607 N N . ASP A 1 462 ? -3.421 -8.489 -64.983 1.00 48.97 462 ASP A N 1
ATOM 3608 C CA . ASP A 1 462 ? -4.028 -7.252 -65.495 1.00 48.97 462 ASP A CA 1
ATOM 3609 C C . ASP A 1 462 ? -2.964 -6.230 -65.949 1.00 48.97 462 ASP A C 1
ATOM 3611 O O . ASP A 1 462 ? -3.168 -5.504 -66.927 1.00 48.97 462 ASP A O 1
ATOM 3615 N N . ARG A 1 463 ? -1.777 -6.243 -65.329 1.00 45.91 463 ARG A N 1
ATOM 3616 C CA . ARG A 1 463 ? -0.646 -5.388 -65.715 1.00 45.91 463 ARG A CA 1
ATOM 3617 C C . ARG A 1 463 ? -0.003 -5.822 -67.036 1.00 45.91 463 ARG A C 1
ATOM 3619 O O . ARG A 1 463 ? 0.154 -4.986 -67.926 1.00 45.91 463 ARG A O 1
ATOM 3626 N N . VAL A 1 464 ? 0.284 -7.113 -67.216 1.00 43.72 464 VAL A N 1
ATOM 3627 C CA . VAL A 1 464 ? 0.874 -7.659 -68.456 1.00 43.72 464 VAL A CA 1
ATOM 3628 C C . VAL A 1 464 ? -0.090 -7.539 -69.642 1.00 43.72 464 VAL A C 1
ATOM 3630 O O . VAL A 1 464 ? 0.332 -7.222 -70.753 1.00 43.72 464 VAL A O 1
ATOM 3633 N N . VAL A 1 465 ? -1.397 -7.710 -69.418 1.00 47.34 465 VAL A N 1
ATOM 3634 C CA . VAL A 1 465 ? -2.413 -7.551 -70.474 1.00 47.34 465 VAL A CA 1
ATOM 3635 C C . VAL A 1 465 ? -2.539 -6.095 -70.945 1.00 47.34 465 VAL A C 1
ATOM 3637 O O . VAL A 1 465 ? -2.788 -5.872 -72.130 1.00 47.34 465 VAL A O 1
ATOM 3640 N N . SER A 1 466 ? -2.307 -5.105 -70.073 1.00 45.62 466 SER A N 1
ATOM 3641 C CA . SER A 1 466 ? -2.347 -3.685 -70.465 1.00 45.62 466 SER A CA 1
ATOM 3642 C C . SER A 1 466 ? -1.103 -3.222 -71.238 1.00 45.62 466 SER A C 1
ATOM 3644 O O . SER A 1 466 ? -1.217 -2.368 -72.115 1.00 45.62 466 SER A O 1
ATOM 3646 N N . LEU A 1 467 ? 0.063 -3.829 -70.988 1.00 34.75 467 LEU A N 1
ATOM 3647 C CA . LEU A 1 467 ? 1.326 -3.484 -71.654 1.00 34.75 467 LEU A CA 1
ATOM 3648 C C . LEU A 1 467 ? 1.447 -4.020 -73.092 1.00 34.75 467 LEU A C 1
ATOM 3650 O O . LEU A 1 467 ? 2.249 -3.502 -73.864 1.00 34.75 467 LEU A O 1
ATOM 3654 N N . LEU A 1 468 ? 0.657 -5.029 -73.474 1.00 37.56 468 LEU A N 1
ATOM 3655 C CA . LEU A 1 468 ? 0.803 -5.730 -74.761 1.00 37.56 468 LEU A CA 1
ATOM 3656 C C . LEU A 1 468 ? -0.168 -5.276 -75.868 1.00 37.56 468 LEU A C 1
ATOM 3658 O O . LEU A 1 468 ? -0.129 -5.826 -76.965 1.00 37.56 468 LEU A O 1
ATOM 3662 N N . GLY A 1 469 ? -1.047 -4.298 -75.614 1.00 40.19 469 GLY A N 1
ATOM 3663 C CA . GLY A 1 469 ? -1.906 -3.700 -76.652 1.00 40.19 469 GLY A CA 1
ATOM 3664 C C . GLY A 1 469 ? -2.818 -4.685 -77.406 1.00 40.19 469 GLY A C 1
ATOM 3665 O O . GLY A 1 469 ? -3.159 -4.452 -78.565 1.00 40.19 469 GLY A O 1
ATOM 3666 N N . LEU A 1 470 ? -3.194 -5.806 -76.782 1.00 55.69 470 LEU A N 1
ATOM 3667 C CA . LEU A 1 470 ? -3.956 -6.882 -77.426 1.00 55.69 470 LEU A CA 1
ATOM 3668 C C . LEU A 1 470 ? -5.429 -6.510 -77.619 1.00 55.69 470 LEU A C 1
ATOM 3670 O O . LEU A 1 470 ? -6.029 -5.856 -76.766 1.00 55.69 470 LEU A O 1
ATOM 3674 N N . ASN A 1 471 ? -6.053 -6.995 -78.697 1.00 66.44 471 ASN A N 1
ATOM 3675 C CA . ASN A 1 471 ? -7.486 -6.785 -78.911 1.00 66.44 471 ASN A CA 1
ATOM 3676 C C . ASN A 1 471 ? -8.351 -7.706 -78.027 1.00 66.44 471 ASN A C 1
ATOM 3678 O O . ASN A 1 471 ? -7.899 -8.723 -77.497 1.00 66.44 471 ASN A O 1
ATOM 3682 N N . HIS A 1 472 ? -9.636 -7.373 -77.903 1.00 51.75 472 HIS A N 1
ATOM 3683 C CA . HIS A 1 472 ? -10.560 -7.991 -76.945 1.00 51.75 472 HIS A CA 1
ATOM 3684 C C . HIS A 1 472 ? -10.730 -9.520 -77.106 1.00 51.75 472 HIS A C 1
ATOM 3686 O O . HIS A 1 472 ? -11.045 -10.221 -76.141 1.00 51.75 472 HIS A O 1
ATOM 3692 N N . THR A 1 473 ? -10.496 -10.061 -78.308 1.00 51.41 473 THR A N 1
ATOM 3693 C CA . THR A 1 473 ? -10.568 -11.509 -78.580 1.00 51.41 473 THR A CA 1
ATOM 3694 C C . THR A 1 473 ? -9.285 -12.221 -78.145 1.00 51.41 473 THR A C 1
ATOM 3696 O O . THR A 1 473 ? -9.346 -13.305 -77.563 1.00 51.41 473 THR A O 1
ATOM 3699 N N . GLN A 1 474 ? -8.128 -11.587 -78.354 1.00 54.09 474 GLN A N 1
ATOM 3700 C CA . GLN A 1 474 ? -6.820 -12.080 -77.912 1.00 54.09 474 GLN A CA 1
ATOM 3701 C C . GLN A 1 474 ? -6.685 -12.037 -76.385 1.00 54.09 474 GLN A C 1
ATOM 3703 O O . GLN A 1 474 ? -6.200 -12.995 -75.790 1.00 54.09 474 GLN A O 1
ATOM 3708 N N . GLN A 1 475 ? -7.210 -10.992 -75.739 1.00 51.53 475 GLN A N 1
ATOM 3709 C CA . GLN A 1 475 ? -7.272 -10.896 -74.276 1.00 51.53 475 GLN A CA 1
ATOM 3710 C C . GLN A 1 475 ? -8.108 -12.030 -73.660 1.00 51.53 475 GLN A C 1
ATOM 3712 O O . GLN A 1 475 ? -7.720 -12.618 -72.651 1.00 51.53 475 GLN A O 1
ATOM 3717 N N . ARG A 1 476 ? -9.232 -12.392 -74.297 1.00 56.97 476 ARG A N 1
ATOM 3718 C CA . ARG A 1 476 ? -10.099 -13.485 -73.832 1.00 56.97 476 ARG A CA 1
ATOM 3719 C C . ARG A 1 476 ? -9.421 -14.854 -73.944 1.00 56.97 476 ARG A C 1
ATOM 3721 O O . ARG A 1 476 ? -9.532 -15.659 -73.027 1.00 56.97 476 ARG A O 1
ATOM 3728 N N . LEU A 1 477 ? -8.708 -15.109 -75.044 1.00 51.62 477 LEU A N 1
ATOM 3729 C CA . LEU A 1 477 ? -7.990 -16.371 -75.265 1.00 51.62 477 LEU A CA 1
ATOM 3730 C C . LEU A 1 477 ? -6.755 -16.505 -74.361 1.00 51.62 477 LEU A C 1
ATOM 3732 O O . LEU A 1 477 ? -6.539 -17.572 -73.790 1.00 51.62 477 LEU A O 1
ATOM 3736 N N . ALA A 1 478 ? -6.000 -15.420 -74.162 1.00 50.41 478 ALA A N 1
ATOM 3737 C CA . ALA A 1 478 ? -4.876 -15.388 -73.227 1.00 50.41 478 ALA A CA 1
ATOM 3738 C C . ALA A 1 478 ? -5.338 -15.589 -71.771 1.00 50.41 478 ALA A C 1
ATOM 3740 O O . ALA A 1 478 ? -4.708 -16.328 -71.018 1.00 50.41 478 ALA A O 1
ATOM 3741 N N . GLY A 1 479 ? -6.478 -14.999 -71.389 1.00 53.75 479 GLY A N 1
ATOM 3742 C CA . GLY A 1 479 ? -7.078 -15.184 -70.067 1.00 53.75 479 GLY A CA 1
ATOM 3743 C C . GLY A 1 479 ? -7.563 -16.615 -69.799 1.00 53.75 479 GLY A C 1
ATOM 3744 O O . GLY A 1 479 ? -7.348 -17.135 -68.705 1.00 53.75 479 GLY A O 1
ATOM 3745 N N . GLU A 1 480 ? -8.177 -17.273 -70.787 1.00 53.38 480 GLU A N 1
ATOM 3746 C CA . GLU A 1 480 ? -8.635 -18.669 -70.679 1.00 53.38 480 GLU A CA 1
ATOM 3747 C C . GLU A 1 480 ? -7.461 -19.662 -70.592 1.00 53.38 480 GLU A C 1
ATOM 3749 O O . GLU A 1 480 ? -7.487 -20.575 -69.764 1.00 53.38 480 GLU A O 1
ATOM 3754 N N . GLU A 1 481 ? -6.396 -19.457 -71.373 1.00 50.59 481 GLU A N 1
ATOM 3755 C CA . GLU A 1 481 ? -5.196 -20.306 -71.348 1.00 50.59 481 GLU A CA 1
ATOM 3756 C C . GLU A 1 481 ? -4.397 -20.128 -70.041 1.00 50.59 481 GLU A C 1
ATOM 3758 O O . GLU A 1 481 ? -3.973 -21.111 -69.428 1.00 50.59 481 GLU A O 1
ATOM 3763 N N . PHE A 1 482 ? -4.277 -18.893 -69.540 1.00 48.97 482 PHE A N 1
ATOM 3764 C CA . PHE A 1 482 ? -3.655 -18.599 -68.243 1.00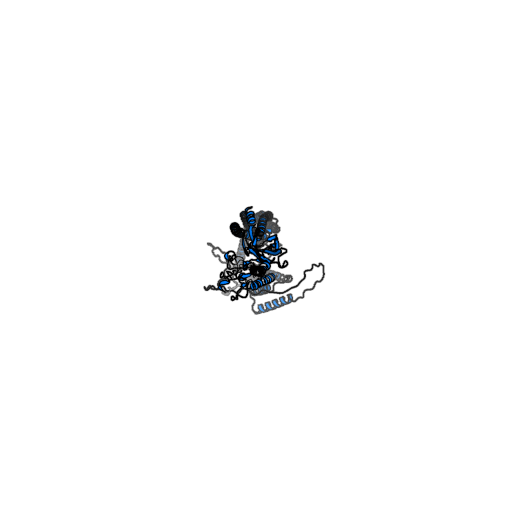 48.97 482 PHE A CA 1
ATOM 3765 C C . PHE A 1 482 ? -4.425 -19.248 -67.079 1.00 48.97 482 PHE A C 1
ATOM 3767 O O . PHE A 1 482 ? -3.839 -19.881 -66.198 1.00 48.97 482 PHE A O 1
ATOM 3774 N N . LYS A 1 483 ? -5.762 -19.180 -67.112 1.00 47.31 483 LYS A N 1
ATOM 3775 C CA . LYS A 1 483 ? -6.644 -19.803 -66.114 1.00 47.31 483 LYS A CA 1
ATOM 3776 C C . LYS A 1 483 ? -6.567 -21.334 -66.144 1.00 47.31 483 LYS A C 1
ATOM 3778 O O . LYS A 1 483 ? -6.552 -21.960 -65.083 1.00 47.31 483 LYS A O 1
ATOM 3783 N N . ARG A 1 484 ? -6.472 -21.939 -67.335 1.00 53.91 484 ARG A N 1
ATOM 3784 C CA . ARG A 1 484 ? -6.333 -23.395 -67.516 1.00 53.91 484 ARG A CA 1
ATOM 3785 C C . ARG A 1 484 ? -4.994 -23.913 -66.968 1.00 53.91 484 ARG A C 1
ATOM 3787 O O . ARG A 1 484 ? -4.972 -24.969 -66.338 1.00 53.91 484 ARG A O 1
ATOM 3794 N N . ARG A 1 485 ? -3.904 -23.151 -67.119 1.00 50.03 485 ARG A N 1
ATOM 3795 C CA . ARG A 1 485 ? -2.568 -23.509 -66.601 1.00 50.03 485 ARG A CA 1
ATOM 3796 C C . ARG A 1 485 ? -2.449 -23.368 -65.081 1.00 50.03 485 ARG A C 1
ATOM 3798 O O . ARG A 1 485 ? -1.882 -24.251 -64.445 1.00 50.03 485 ARG A O 1
ATOM 3805 N N . ILE A 1 486 ? -3.064 -22.346 -64.477 1.00 46.56 486 ILE A N 1
ATOM 3806 C CA . ILE A 1 486 ? -3.121 -22.212 -63.008 1.00 46.56 486 ILE A CA 1
ATOM 3807 C C . ILE A 1 486 ? -3.937 -23.347 -62.369 1.00 46.56 486 ILE A C 1
ATOM 3809 O O . ILE A 1 486 ? -3.524 -23.900 -61.349 1.00 46.56 486 ILE A O 1
ATOM 3813 N N . LEU A 1 487 ? -5.061 -23.754 -62.974 1.00 44.72 487 LEU A N 1
ATOM 3814 C CA . LEU A 1 487 ? -5.852 -24.877 -62.456 1.00 44.72 487 LEU A CA 1
ATOM 3815 C C . LEU A 1 487 ? -5.089 -26.215 -62.502 1.00 44.72 487 LEU A C 1
ATOM 3817 O O . LEU A 1 487 ? -5.276 -27.043 -61.614 1.00 44.72 487 LEU A O 1
ATOM 3821 N N . ALA A 1 488 ? -4.219 -26.419 -63.496 1.00 46.91 488 ALA A N 1
ATOM 3822 C CA . ALA A 1 488 ? -3.397 -27.625 -63.624 1.00 46.91 488 ALA A CA 1
ATOM 3823 C C . ALA A 1 488 ? -2.277 -27.709 -62.567 1.00 46.91 488 ALA A C 1
ATOM 3825 O O . ALA A 1 488 ? -1.944 -28.801 -62.113 1.00 46.91 488 ALA A O 1
ATOM 3826 N N . VAL A 1 489 ? -1.735 -26.566 -62.130 1.00 45.56 489 VAL A N 1
ATOM 3827 C CA . VAL A 1 489 ? -0.721 -26.491 -61.059 1.00 45.56 489 VAL A CA 1
ATOM 3828 C C . VAL A 1 489 ? -1.348 -26.696 -59.674 1.00 45.56 489 VAL A C 1
ATOM 3830 O O . VAL A 1 489 ? -0.747 -27.316 -58.802 1.00 45.56 489 VAL A O 1
ATOM 3833 N N . LEU A 1 490 ? -2.581 -26.225 -59.467 1.00 38.03 490 LEU A N 1
ATOM 3834 C CA . LEU A 1 490 ? -3.271 -26.303 -58.173 1.00 38.03 490 LEU A CA 1
ATOM 3835 C C . LEU A 1 490 ? -3.961 -27.652 -57.891 1.00 38.03 490 LEU A C 1
ATOM 3837 O O . LEU A 1 490 ? -4.472 -27.840 -56.789 1.00 38.03 490 LEU A O 1
ATOM 3841 N N . THR A 1 491 ? -4.000 -28.583 -58.852 1.00 40.16 491 THR A N 1
ATOM 3842 C CA . THR A 1 491 ? -4.745 -29.857 -58.741 1.00 40.16 491 THR A CA 1
ATOM 3843 C C . THR A 1 491 ? -3.872 -31.116 -58.693 1.00 40.16 491 THR A C 1
ATOM 3845 O O . THR A 1 491 ? -4.409 -32.223 -58.667 1.00 40.16 491 THR A O 1
ATOM 3848 N N . GLN A 1 492 ? -2.542 -30.992 -58.621 1.00 38.66 492 GLN A N 1
ATOM 3849 C CA . GLN A 1 492 ? -1.66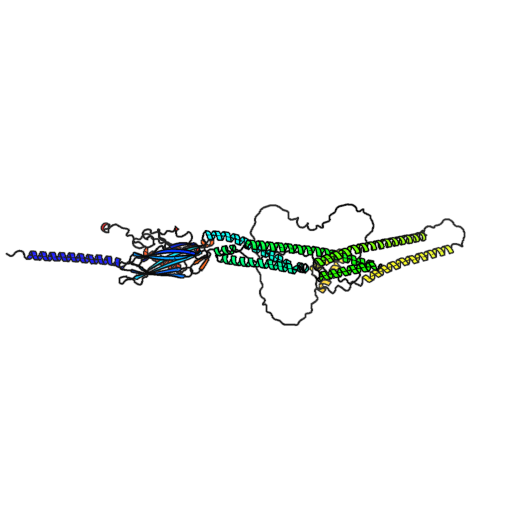6 -32.159 -58.459 1.00 38.66 492 GLN A CA 1
ATOM 3850 C C . GLN A 1 492 ? -1.639 -32.653 -56.996 1.00 38.66 492 GLN A C 1
ATOM 3852 O O . GLN A 1 492 ? -1.371 -31.858 -56.091 1.00 38.66 492 GLN A O 1
ATOM 3857 N N . PRO A 1 493 ? -1.892 -33.949 -56.726 1.00 32.78 493 PRO A N 1
ATOM 3858 C CA . PRO A 1 493 ? -1.759 -34.509 -55.386 1.00 32.78 493 PRO A CA 1
ATOM 3859 C C . PRO A 1 493 ? -0.279 -34.662 -55.002 1.00 32.78 493 PRO A C 1
ATOM 3861 O O . PRO A 1 493 ? 0.525 -35.198 -55.761 1.00 32.78 493 PRO A O 1
ATOM 3864 N N . SER A 1 494 ? 0.075 -34.196 -53.802 1.00 30.64 494 SER A N 1
ATOM 3865 C CA . SER A 1 494 ? 1.416 -34.340 -53.218 1.00 30.64 494 SER A CA 1
ATOM 3866 C C . SER A 1 494 ? 1.684 -35.799 -52.799 1.00 30.64 494 SER A C 1
ATOM 3868 O O . SER A 1 494 ? 0.784 -36.425 -52.231 1.00 30.64 494 SER A O 1
ATOM 3870 N N . PRO A 1 495 ? 2.891 -36.359 -53.035 1.00 32.41 495 PRO A N 1
ATOM 3871 C CA . PRO A 1 495 ? 3.252 -37.673 -52.521 1.00 32.41 495 PRO A CA 1
ATOM 3872 C C . PRO A 1 495 ? 3.564 -37.600 -51.023 1.00 32.41 495 PRO A C 1
ATOM 3874 O O . PRO A 1 495 ? 4.369 -36.785 -50.574 1.00 32.41 495 PRO A O 1
ATOM 3877 N N . ALA A 1 496 ? 2.926 -38.489 -50.265 1.00 32.25 496 ALA A N 1
ATOM 3878 C CA . ALA A 1 496 ? 3.199 -38.740 -48.859 1.00 32.25 496 ALA A CA 1
ATOM 3879 C C . ALA A 1 496 ? 4.625 -39.280 -48.651 1.00 32.25 496 ALA A C 1
ATOM 3881 O O . ALA A 1 496 ? 5.052 -40.186 -49.367 1.00 32.25 496 ALA A O 1
ATOM 3882 N N . PHE A 1 497 ? 5.313 -38.783 -47.622 1.00 28.16 497 PHE A N 1
ATOM 3883 C CA . PHE A 1 497 ? 6.471 -39.449 -47.026 1.00 28.16 497 PHE A CA 1
ATOM 3884 C C . PHE A 1 497 ? 6.199 -39.673 -45.534 1.00 28.16 497 PHE A C 1
ATOM 3886 O O . PHE A 1 497 ? 5.922 -38.730 -44.792 1.00 28.16 497 PHE A O 1
ATOM 3893 N N . MET A 1 498 ? 6.202 -40.951 -45.155 1.00 27.53 498 MET A N 1
ATOM 3894 C CA . MET A 1 498 ? 6.151 -41.473 -43.789 1.00 27.53 498 MET A CA 1
ATOM 3895 C C . MET A 1 498 ? 7.567 -41.762 -43.270 1.00 27.53 498 MET A C 1
ATOM 3897 O O . MET A 1 498 ? 8.487 -41.897 -44.072 1.00 27.53 498 MET A O 1
ATOM 3901 N N . GLU A 1 499 ? 7.634 -41.954 -41.943 1.00 27.42 499 GLU A N 1
ATOM 3902 C CA . GLU A 1 499 ? 8.750 -42.440 -41.104 1.00 27.42 499 GLU A CA 1
ATOM 3903 C C . GLU A 1 499 ? 9.851 -41.417 -40.787 1.00 27.42 499 GLU A C 1
ATOM 3905 O O . GLU A 1 499 ? 10.260 -40.631 -41.629 1.00 27.42 499 GLU A O 1
ATOM 3910 N N . GLU A 1 500 ? 10.446 -41.354 -39.596 1.00 26.84 500 GLU A N 1
ATOM 3911 C CA . GLU A 1 500 ? 10.183 -41.873 -38.245 1.00 26.84 500 GLU A CA 1
ATOM 3912 C C . GLU A 1 500 ? 11.240 -41.171 -37.361 1.00 26.84 500 GLU A C 1
ATOM 3914 O O . GLU A 1 500 ? 12.397 -41.060 -37.764 1.00 26.84 500 GLU A O 1
ATOM 3919 N N . SER A 1 501 ? 10.898 -40.682 -36.167 1.00 26.69 501 SER A N 1
ATOM 3920 C CA . SER A 1 501 ? 11.750 -40.822 -34.969 1.00 26.69 501 SER A CA 1
ATOM 3921 C C . SER A 1 501 ? 11.155 -40.110 -33.757 1.00 26.69 501 SER A C 1
ATOM 3923 O O . SER A 1 501 ? 10.616 -39.007 -33.796 1.00 26.69 501 SER A O 1
ATOM 3925 N N . ASN A 1 502 ? 11.243 -40.846 -32.659 1.00 26.92 502 ASN A N 1
ATOM 3926 C CA . ASN A 1 502 ? 10.689 -40.589 -31.348 1.00 26.92 502 ASN A CA 1
ATOM 3927 C C . ASN A 1 502 ? 11.318 -39.373 -30.655 1.00 26.92 502 ASN A C 1
ATOM 3929 O O . ASN A 1 502 ? 12.529 -39.344 -30.461 1.00 26.92 502 ASN A O 1
ATOM 3933 N N . ASN A 1 503 ? 10.486 -38.477 -30.116 1.00 25.14 503 ASN A N 1
ATOM 3934 C CA . ASN A 1 503 ? 10.554 -38.153 -28.690 1.00 25.14 503 ASN A CA 1
ATOM 3935 C C . ASN A 1 503 ? 9.285 -37.448 -28.196 1.00 25.14 503 ASN A C 1
ATOM 3937 O O . ASN A 1 503 ? 8.829 -36.445 -28.735 1.00 25.14 503 ASN A O 1
ATOM 3941 N N . ARG A 1 504 ? 8.715 -38.031 -27.138 1.00 23.28 504 ARG A N 1
ATOM 3942 C CA . ARG A 1 504 ? 7.540 -37.560 -26.407 1.00 23.28 504 ARG A CA 1
ATOM 3943 C C . ARG A 1 504 ? 7.911 -36.354 -25.546 1.00 23.28 504 ARG A C 1
ATOM 3945 O O . ARG A 1 504 ? 8.683 -36.521 -24.609 1.00 23.28 504 ARG A O 1
ATOM 3952 N N . ILE A 1 505 ? 7.236 -35.224 -25.738 1.00 23.58 505 ILE A N 1
ATOM 3953 C CA . ILE A 1 505 ? 6.796 -34.381 -24.618 1.00 23.58 505 ILE A CA 1
ATOM 3954 C C . ILE A 1 505 ? 5.321 -34.053 -24.843 1.00 23.58 505 ILE A C 1
ATOM 3956 O O . ILE A 1 505 ? 4.927 -33.525 -25.879 1.00 23.58 505 ILE A O 1
ATOM 3960 N N . LEU A 1 506 ? 4.509 -34.448 -23.862 1.00 23.42 506 LEU A N 1
ATOM 3961 C CA . LEU A 1 506 ? 3.089 -34.152 -23.762 1.00 23.42 506 LEU A CA 1
ATOM 3962 C C . LEU A 1 506 ? 2.860 -32.641 -23.645 1.00 23.42 506 LEU A C 1
ATOM 3964 O O . LEU A 1 506 ? 3.306 -32.038 -22.672 1.00 23.42 506 LEU A O 1
ATOM 3968 N N . VAL A 1 507 ? 2.022 -32.084 -24.516 1.00 21.70 507 VAL A N 1
ATOM 3969 C CA . VAL A 1 507 ? 1.127 -30.985 -24.134 1.00 21.70 507 VAL A CA 1
ATOM 3970 C C . VAL A 1 507 ? -0.281 -31.373 -24.567 1.00 21.70 507 VAL A C 1
ATOM 3972 O O . VAL A 1 507 ? -0.547 -31.633 -25.738 1.00 21.70 507 VAL A O 1
ATOM 3975 N N . LYS A 1 508 ? -1.163 -31.493 -23.572 1.00 23.59 508 LYS A N 1
ATOM 3976 C CA . LYS A 1 508 ? -2.596 -31.739 -23.732 1.00 23.59 508 LYS A CA 1
ATOM 3977 C C . LYS A 1 508 ? -3.239 -30.574 -24.485 1.00 23.59 508 LYS A C 1
ATOM 3979 O O . LYS A 1 508 ? -3.063 -29.421 -24.104 1.00 23.59 508 LYS A O 1
ATOM 3984 N N . SER A 1 509 ? -4.025 -30.910 -25.499 1.00 22.83 509 SER A N 1
ATOM 3985 C CA . SER A 1 509 ? -5.037 -30.050 -26.103 1.00 22.83 509 SER A CA 1
ATOM 3986 C C . SER A 1 509 ? -6.320 -30.020 -25.259 1.00 22.83 509 SER A C 1
ATOM 3988 O O . SER A 1 509 ? -6.521 -30.894 -24.412 1.00 22.83 509 SER A O 1
ATOM 3990 N N . ASN A 1 510 ? -7.197 -29.071 -25.617 1.00 22.89 510 ASN A N 1
ATOM 3991 C CA . ASN A 1 510 ? -8.569 -28.763 -25.160 1.00 22.89 510 ASN A CA 1
ATOM 3992 C C . ASN A 1 510 ? -8.565 -27.458 -24.337 1.00 22.89 510 ASN A C 1
ATOM 3994 O O . ASN A 1 510 ? -7.880 -27.384 -23.329 1.00 22.89 510 ASN A O 1
ATOM 3998 N N . MET A 1 511 ? -9.240 -26.372 -24.727 1.00 22.45 511 MET A N 1
ATOM 3999 C CA . MET A 1 511 ? -10.606 -26.263 -25.257 1.00 22.45 511 MET A CA 1
ATOM 4000 C C . MET A 1 511 ? -10.812 -24.939 -26.031 1.00 22.45 511 MET A C 1
ATOM 4002 O O . MET A 1 511 ? -10.266 -23.907 -25.653 1.00 22.45 511 MET A O 1
ATOM 4006 N N . LEU A 1 512 ? -11.646 -24.990 -27.078 1.00 23.89 512 LEU A N 1
ATOM 4007 C CA . LEU A 1 512 ? -12.428 -23.866 -27.629 1.00 23.89 512 LEU A CA 1
ATOM 4008 C C . LEU A 1 512 ? -13.424 -23.377 -26.540 1.00 23.89 512 LEU A C 1
ATOM 4010 O O . LEU A 1 512 ? -13.831 -24.202 -25.727 1.00 23.89 512 LEU A O 1
ATOM 4014 N N . TYR A 1 513 ? -13.891 -22.127 -26.419 1.00 25.12 513 TYR A N 1
ATOM 4015 C CA . TYR A 1 513 ? -14.671 -21.291 -27.354 1.00 25.12 513 TYR A CA 1
ATOM 4016 C C . TYR A 1 513 ? -14.986 -19.921 -26.647 1.00 25.12 513 TYR A C 1
ATOM 4018 O O . TYR A 1 513 ? -14.422 -19.679 -25.582 1.00 25.12 513 TYR A O 1
ATOM 4026 N N . PRO A 1 514 ? -15.790 -18.993 -27.215 1.00 30.84 514 PRO A N 1
ATOM 4027 C CA . PRO A 1 514 ? -15.544 -17.547 -27.286 1.00 30.84 514 PRO A CA 1
ATOM 4028 C C . PRO A 1 514 ? -16.343 -16.710 -26.267 1.00 30.84 514 PRO A C 1
ATOM 4030 O O . PRO A 1 514 ? -17.340 -17.187 -25.752 1.00 30.84 514 PRO A O 1
ATOM 4033 N N . GLU A 1 515 ? -15.993 -15.435 -26.080 1.00 22.73 515 GLU A N 1
ATOM 4034 C CA . GLU A 1 515 ? -16.927 -14.350 -25.721 1.00 22.73 515 GLU A CA 1
ATOM 4035 C C . GLU A 1 515 ? -16.169 -13.012 -25.688 1.00 22.73 515 GLU A C 1
ATOM 4037 O O . GLU A 1 515 ? -15.051 -12.956 -25.190 1.00 22.73 515 GLU A O 1
ATOM 4042 N N . TYR A 1 516 ? -16.759 -11.983 -26.306 1.00 24.47 516 TYR A N 1
ATOM 4043 C CA . TYR A 1 516 ? -16.755 -10.549 -25.955 1.00 24.47 516 TYR A CA 1
ATOM 4044 C C . TYR A 1 516 ? -16.920 -9.667 -27.202 1.00 24.47 516 TYR A C 1
ATOM 4046 O O . TYR A 1 516 ? -16.005 -9.016 -27.700 1.00 24.47 516 TYR A O 1
ATOM 4054 N N . PHE A 1 517 ? -18.167 -9.647 -27.677 1.00 22.47 517 PHE A N 1
ATOM 4055 C CA . PHE A 1 517 ? -18.805 -8.476 -28.269 1.00 22.47 517 PHE A CA 1
ATOM 4056 C C . PHE A 1 517 ? -19.727 -7.872 -27.192 1.00 22.47 517 PHE A C 1
ATOM 4058 O O . PHE A 1 517 ? -20.402 -8.621 -26.492 1.00 22.47 517 PHE A O 1
ATOM 4065 N N . ALA A 1 518 ? -19.788 -6.536 -27.148 1.00 23.06 518 ALA A N 1
ATOM 4066 C CA . ALA A 1 518 ? -20.648 -5.662 -26.334 1.00 23.06 518 ALA A CA 1
ATOM 4067 C C . ALA A 1 518 ? -20.181 -5.337 -24.898 1.00 23.06 518 ALA A C 1
ATOM 4069 O O . ALA A 1 518 ? -20.329 -6.135 -23.984 1.00 23.06 518 ALA A O 1
ATOM 4070 N N . ILE A 1 519 ? -19.694 -4.103 -24.703 1.00 23.19 519 ILE A N 1
ATOM 4071 C CA . ILE A 1 519 ? -20.279 -3.058 -23.835 1.00 23.19 519 ILE A CA 1
ATOM 4072 C C . ILE A 1 519 ? -19.482 -1.765 -24.083 1.00 23.19 519 ILE A C 1
ATOM 4074 O O . ILE A 1 519 ? -18.284 -1.724 -23.834 1.00 23.19 519 ILE A O 1
ATOM 4078 N N . MET A 1 520 ? -20.159 -0.745 -24.624 1.00 23.95 520 MET A N 1
ATOM 4079 C CA . MET A 1 520 ? -20.014 0.703 -24.359 1.00 23.95 520 MET A CA 1
ATOM 4080 C C . MET A 1 520 ? -20.627 1.491 -25.523 1.00 23.95 520 MET A C 1
ATOM 4082 O O . MET A 1 520 ? -19.953 2.137 -26.319 1.00 23.95 520 MET A O 1
ATOM 4086 N N . GLY A 1 521 ? -21.957 1.429 -25.607 1.00 23.94 521 GLY A N 1
ATOM 4087 C CA . GLY A 1 521 ? -22.734 2.567 -26.070 1.00 23.94 521 GLY A CA 1
ATOM 4088 C C . GLY A 1 521 ? -23.071 3.419 -24.851 1.00 23.94 521 GLY A C 1
ATOM 4089 O O . GLY A 1 521 ? -23.801 2.950 -23.982 1.00 23.94 521 GLY A O 1
ATOM 4090 N N . LYS A 1 522 ? -22.523 4.634 -24.779 1.00 25.91 522 LYS A N 1
ATOM 4091 C CA . LYS A 1 522 ? -23.102 5.774 -24.054 1.00 25.91 522 LYS A CA 1
ATOM 4092 C C . LYS A 1 522 ? -22.512 7.080 -24.595 1.00 25.91 522 LYS A C 1
ATOM 4094 O O . LYS A 1 522 ? -21.362 7.419 -24.352 1.00 25.91 522 LYS A O 1
ATOM 4099 N N . GLU A 1 523 ? -23.335 7.716 -25.422 1.00 26.02 523 GLU A N 1
ATOM 4100 C CA . GLU A 1 523 ? -23.605 9.154 -25.523 1.00 26.02 523 GLU A CA 1
ATOM 4101 C C . GLU A 1 523 ? -22.512 10.130 -25.065 1.00 26.02 523 GLU A C 1
ATOM 4103 O O . GLU A 1 523 ? -22.366 10.400 -23.877 1.00 26.02 523 GLU A O 1
ATOM 4108 N N . TRP A 1 524 ? -21.868 10.791 -26.033 1.00 24.84 524 TRP A N 1
ATOM 4109 C CA . TRP A 1 524 ? -21.497 12.199 -25.891 1.00 24.84 524 TRP A CA 1
ATOM 4110 C C . TRP A 1 524 ? -22.248 13.012 -26.938 1.00 24.84 524 TRP A C 1
ATOM 4112 O O . TRP A 1 524 ? -22.041 12.889 -28.144 1.00 24.84 524 TRP A O 1
ATOM 4122 N N . ASN A 1 525 ? -23.168 13.815 -26.422 1.00 26.27 525 ASN A N 1
ATOM 4123 C CA . ASN A 1 525 ? -23.937 14.812 -27.129 1.00 26.27 525 ASN A CA 1
ATOM 4124 C C . ASN A 1 525 ? -23.105 16.102 -27.136 1.00 26.27 525 ASN A C 1
ATOM 4126 O O . ASN A 1 525 ? -23.026 16.773 -26.111 1.00 26.27 525 ASN A O 1
ATOM 4130 N N . LEU A 1 526 ? -22.470 16.441 -28.259 1.00 27.06 526 LEU A N 1
ATOM 4131 C CA . LEU A 1 526 ? -22.063 17.817 -28.534 1.00 27.06 526 LEU A CA 1
ATOM 4132 C C . LEU A 1 526 ? -22.438 18.182 -29.967 1.00 27.06 526 LEU A C 1
ATOM 4134 O O . LEU A 1 526 ? -21.992 17.605 -30.957 1.00 27.06 526 LEU A O 1
ATOM 4138 N N . SER A 1 527 ? -23.342 19.145 -29.997 1.00 26.67 527 SER A N 1
ATOM 4139 C CA . SER A 1 527 ? -23.909 19.860 -31.117 1.00 26.67 527 SER A CA 1
ATOM 4140 C C . SER A 1 527 ? -22.858 20.501 -32.022 1.00 26.67 527 SER A C 1
ATOM 4142 O O . SER A 1 527 ? -22.006 21.240 -31.544 1.00 26.67 527 SER A O 1
ATOM 4144 N N . GLY A 1 528 ? -23.044 20.301 -33.326 1.00 26.08 528 GLY A N 1
ATOM 4145 C CA . GLY A 1 528 ? -22.992 21.357 -34.338 1.00 26.08 528 GLY A CA 1
ATOM 4146 C C . GLY A 1 528 ? -21.652 22.043 -34.591 1.00 26.08 528 GLY A C 1
ATOM 4147 O O . GLY A 1 528 ? -21.365 23.056 -33.979 1.00 26.08 528 GLY A O 1
ATOM 4148 N N . GLU A 1 529 ? -20.943 21.594 -35.627 1.00 27.16 529 GLU A N 1
ATOM 4149 C CA . GLU A 1 529 ? -20.605 22.447 -36.776 1.00 27.16 529 GLU A CA 1
ATOM 4150 C C . GLU A 1 529 ? -20.130 21.586 -37.959 1.00 27.16 529 GLU A C 1
ATOM 4152 O O . GLU A 1 529 ? -19.417 20.595 -37.809 1.00 27.16 529 GLU A O 1
ATOM 4157 N N . ASN A 1 530 ? -20.622 21.936 -39.147 1.00 35.81 530 ASN A N 1
ATOM 4158 C CA . ASN A 1 530 ? -20.388 21.250 -40.413 1.00 35.81 530 ASN A CA 1
ATOM 4159 C C . ASN A 1 530 ? -18.913 21.309 -40.821 1.00 35.81 530 ASN A C 1
ATOM 4161 O O . ASN A 1 530 ? -18.426 22.390 -41.144 1.00 35.81 530 ASN A O 1
ATOM 4165 N N . ILE A 1 531 ? -18.248 20.158 -40.957 1.00 29.50 531 ILE A N 1
ATOM 4166 C CA . ILE A 1 531 ? -17.039 20.054 -41.784 1.00 29.50 531 ILE A CA 1
ATOM 4167 C C . ILE A 1 531 ? -17.148 18.843 -42.717 1.00 29.50 531 ILE A C 1
ATOM 4169 O O . ILE A 1 531 ? -17.396 17.707 -42.317 1.00 29.50 531 ILE A O 1
ATOM 4173 N N . ASN A 1 532 ? -17.008 19.164 -44.000 1.00 28.39 532 ASN A N 1
ATOM 4174 C CA . ASN A 1 532 ? -17.170 18.343 -45.189 1.00 28.39 532 ASN A CA 1
ATOM 4175 C C . ASN A 1 532 ? -16.138 17.197 -45.234 1.00 28.39 532 ASN A C 1
ATOM 4177 O O . ASN A 1 532 ? -14.936 17.428 -45.141 1.00 28.39 532 ASN A O 1
ATOM 4181 N N . ARG A 1 533 ? -16.602 15.952 -45.387 1.00 28.39 533 ARG A N 1
ATOM 4182 C CA . ARG A 1 533 ? -15.797 14.723 -45.245 1.00 28.39 533 ARG A CA 1
ATOM 4183 C C . ARG A 1 533 ? -15.259 14.188 -46.584 1.00 28.39 533 ARG A C 1
ATOM 4185 O O . ARG A 1 533 ? -15.212 12.977 -46.782 1.00 28.39 533 ARG A O 1
ATOM 4192 N N . THR A 1 534 ? -14.849 15.083 -47.488 1.00 28.56 534 THR A N 1
ATOM 4193 C CA . THR A 1 534 ? -14.444 14.728 -48.868 1.00 28.56 534 THR A CA 1
ATOM 4194 C C . THR A 1 534 ? -13.062 15.261 -49.276 1.00 28.56 534 THR A C 1
ATOM 4196 O O . THR A 1 534 ? -12.804 15.453 -50.456 1.00 28.56 534 THR A O 1
ATOM 4199 N N . GLU A 1 535 ? -12.147 15.505 -48.332 1.00 31.41 535 GLU A N 1
ATOM 4200 C CA . GLU A 1 535 ? -10.854 16.128 -48.667 1.00 31.41 535 GLU A CA 1
ATOM 4201 C C . GLU A 1 535 ? -9.711 15.714 -47.713 1.00 31.41 535 GLU A C 1
ATOM 4203 O O . GLU A 1 535 ? -9.143 16.551 -47.025 1.00 31.41 535 GLU A O 1
ATOM 4208 N N . VAL A 1 536 ? -9.379 14.413 -47.601 1.00 27.89 536 VAL A N 1
ATOM 4209 C CA . VAL A 1 536 ? -8.221 13.956 -46.776 1.00 27.89 536 VAL A CA 1
ATOM 4210 C C . VAL A 1 536 ? -7.358 12.843 -47.417 1.00 27.89 536 VAL A C 1
ATOM 4212 O O . VAL A 1 536 ? -6.353 12.448 -46.842 1.00 27.89 536 VAL A O 1
ATOM 4215 N N . TYR A 1 537 ? -7.622 12.384 -48.645 1.00 26.81 537 TYR A N 1
ATOM 4216 C CA . TYR A 1 537 ? -6.780 11.354 -49.295 1.00 26.81 537 TYR A CA 1
ATOM 4217 C C . TYR A 1 537 ? -6.210 11.774 -50.656 1.00 26.81 537 TYR A C 1
ATOM 4219 O O . TYR A 1 537 ? -6.270 11.003 -51.606 1.00 26.81 537 TYR A O 1
ATOM 4227 N N . ASP A 1 538 ? -5.630 12.978 -50.754 1.00 28.03 538 ASP A N 1
ATOM 4228 C CA . ASP A 1 538 ? -4.957 13.398 -52.000 1.00 28.03 538 ASP A CA 1
ATOM 4229 C C . ASP A 1 538 ? -3.661 14.216 -51.829 1.00 28.03 538 ASP A C 1
ATOM 4231 O O . ASP A 1 538 ? -3.285 15.011 -52.686 1.00 28.03 538 ASP A O 1
ATOM 4235 N N . LYS A 1 539 ? -2.928 14.052 -50.718 1.00 25.67 539 LYS A N 1
ATOM 4236 C CA . LYS A 1 539 ? -1.614 14.705 -50.547 1.00 25.67 539 LYS A CA 1
ATOM 4237 C C . LYS A 1 539 ? -0.617 13.836 -49.791 1.00 25.67 539 LYS A C 1
ATOM 4239 O O . LYS A 1 539 ? -0.370 14.070 -48.616 1.00 25.67 539 LYS A O 1
ATOM 4244 N N . LEU A 1 540 ? 0.010 12.892 -50.491 1.00 24.36 540 LEU A N 1
ATOM 4245 C CA . LEU A 1 540 ? 1.330 12.354 -50.133 1.00 24.36 540 LEU A CA 1
ATOM 4246 C C . LEU A 1 540 ? 2.058 11.880 -51.402 1.00 24.36 540 LEU A C 1
ATOM 4248 O O . LEU A 1 540 ? 2.242 10.698 -51.656 1.00 24.36 540 LEU A O 1
ATOM 4252 N N . LEU A 1 541 ? 2.455 12.853 -52.221 1.00 23.81 541 LEU A N 1
ATOM 4253 C CA . LEU A 1 541 ? 3.525 12.722 -53.209 1.00 23.81 541 LEU A CA 1
ATOM 4254 C C . LEU A 1 541 ? 4.160 14.107 -53.359 1.00 23.81 541 LEU A C 1
ATOM 4256 O O . LEU A 1 541 ? 3.724 14.944 -54.145 1.00 23.81 541 LEU A O 1
ATOM 4260 N N . ARG A 1 542 ? 5.163 14.384 -52.523 1.00 23.58 542 ARG A N 1
ATOM 4261 C CA . ARG A 1 542 ? 6.125 15.462 -52.762 1.00 23.58 542 ARG A CA 1
ATOM 4262 C C . ARG A 1 542 ? 7.451 14.815 -53.125 1.00 23.58 542 ARG A C 1
ATOM 4264 O O . ARG A 1 542 ? 8.201 14.403 -52.251 1.00 23.58 542 ARG A O 1
ATOM 4271 N N . VAL A 1 543 ? 7.707 14.760 -54.427 1.00 22.16 543 VAL A N 1
ATOM 4272 C CA . VAL A 1 543 ? 9.060 14.855 -54.972 1.00 22.16 543 VAL A CA 1
ATOM 4273 C C . VAL A 1 543 ? 9.420 16.337 -54.924 1.00 22.16 543 VAL A C 1
ATOM 4275 O O . VAL A 1 543 ? 8.704 17.177 -55.471 1.00 22.16 543 VAL A O 1
ATOM 4278 N N . SER A 1 544 ? 10.489 16.672 -54.214 1.00 21.42 544 SER A N 1
ATOM 4279 C CA . SER A 1 544 ? 11.119 17.985 -54.269 1.00 21.42 544 SER A CA 1
ATOM 4280 C C . SER A 1 544 ? 11.895 18.110 -55.579 1.00 21.42 544 SER A C 1
ATOM 4282 O O . SER A 1 544 ? 12.891 17.418 -55.770 1.00 21.42 544 SER A O 1
ATOM 4284 N N . VAL A 1 545 ? 11.450 19.001 -56.462 1.00 23.83 545 VAL A N 1
ATOM 4285 C CA . VAL A 1 545 ? 12.279 19.568 -57.531 1.00 23.83 545 VAL A CA 1
ATOM 4286 C C . VAL A 1 545 ? 12.421 21.052 -57.216 1.00 23.83 545 VAL A C 1
ATOM 4288 O O . VAL A 1 545 ? 11.438 21.791 -57.238 1.00 23.83 545 VAL A O 1
ATOM 4291 N N . ASP A 1 546 ? 13.636 21.453 -56.855 1.00 22.08 546 ASP A N 1
ATOM 4292 C CA . ASP A 1 546 ? 14.050 22.849 -56.748 1.00 22.08 546 ASP A CA 1
ATOM 4293 C C . ASP A 1 546 ? 14.509 23.308 -58.140 1.00 22.08 546 ASP A C 1
ATOM 4295 O O . ASP A 1 546 ? 15.321 22.641 -58.783 1.00 22.08 546 ASP A O 1
ATOM 4299 N N . ILE A 1 547 ? 13.946 24.415 -58.627 1.00 27.67 547 ILE A N 1
ATOM 4300 C CA . ILE A 1 547 ? 14.341 25.069 -59.877 1.00 27.67 547 ILE A CA 1
ATOM 4301 C C . ILE A 1 547 ? 14.817 26.471 -59.514 1.00 27.67 547 ILE A C 1
ATOM 4303 O O . ILE A 1 547 ? 14.028 27.318 -59.090 1.00 27.67 547 ILE A O 1
ATOM 4307 N N . ARG A 1 548 ? 16.095 26.744 -59.779 1.00 23.31 548 ARG A N 1
ATOM 4308 C CA . ARG A 1 548 ? 16.595 28.094 -60.056 1.00 23.31 548 ARG A CA 1
ATOM 4309 C C . ARG A 1 548 ? 17.227 28.094 -61.449 1.00 23.31 548 ARG A C 1
ATOM 4311 O O . ARG A 1 548 ? 18.004 27.195 -61.754 1.00 23.31 548 ARG A O 1
ATOM 4318 N N . GLY A 1 549 ? 16.821 29.069 -62.269 1.00 25.34 549 GLY A N 1
ATOM 4319 C CA . GLY A 1 549 ? 17.342 29.346 -63.616 1.00 25.34 549 GLY A CA 1
ATOM 4320 C C . GLY A 1 549 ? 18.844 29.666 -63.614 1.00 25.34 549 GLY A C 1
ATOM 4321 O O . GLY A 1 549 ? 19.439 29.829 -62.553 1.00 25.34 549 GLY A O 1
ATOM 4322 N N . ASP A 1 550 ? 19.541 29.723 -64.745 1.00 24.30 550 ASP A N 1
ATOM 4323 C CA . ASP A 1 550 ? 19.118 30.094 -66.095 1.00 24.30 550 ASP A CA 1
ATOM 4324 C C . ASP A 1 550 ? 19.895 29.297 -67.171 1.00 24.30 550 ASP A C 1
ATOM 4326 O O . ASP A 1 550 ? 20.971 28.770 -66.909 1.00 24.30 550 ASP A O 1
ATOM 4330 N N . GLU A 1 551 ? 19.333 29.275 -68.386 1.00 26.48 551 GLU A N 1
ATOM 4331 C CA . GLU A 1 551 ? 19.929 28.866 -69.675 1.00 26.48 551 GLU A CA 1
ATOM 4332 C C . GLU A 1 551 ? 20.260 27.376 -69.918 1.00 26.48 551 GLU A C 1
ATOM 4334 O O . GLU A 1 551 ? 21.339 26.880 -69.612 1.00 26.48 551 GLU A O 1
ATOM 4339 N N . LEU A 1 552 ? 19.397 26.700 -70.692 1.00 24.00 552 LEU A N 1
ATOM 4340 C CA . LEU A 1 552 ? 19.887 25.776 -71.720 1.00 24.00 552 LEU A CA 1
ATOM 4341 C C . LEU A 1 552 ? 19.024 25.872 -72.985 1.00 24.00 552 LEU A C 1
ATOM 4343 O O . LEU A 1 552 ? 17.844 25.520 -73.008 1.00 24.00 552 LEU A O 1
ATOM 4347 N N . LEU A 1 553 ? 19.648 26.403 -74.035 1.00 23.84 553 LEU A N 1
ATOM 4348 C CA . LEU A 1 553 ? 19.128 26.501 -75.392 1.00 23.84 553 LEU A CA 1
ATOM 4349 C C . LEU A 1 553 ? 18.766 25.117 -75.945 1.00 23.84 553 LEU A C 1
ATOM 4351 O O . LEU A 1 553 ? 19.591 24.207 -76.003 1.00 23.84 553 LEU A O 1
ATOM 4355 N N . LEU A 1 554 ? 17.526 25.005 -76.417 1.00 25.48 554 LEU A N 1
ATOM 4356 C CA . LEU A 1 554 ? 17.044 23.931 -77.275 1.00 25.48 554 LEU A CA 1
ATOM 4357 C C . LEU A 1 554 ? 17.855 23.899 -78.578 1.00 25.48 554 LEU A C 1
ATOM 4359 O O . LEU A 1 554 ? 17.653 24.738 -79.456 1.00 25.48 554 LEU A O 1
ATOM 4363 N N . ALA A 1 555 ? 18.714 22.893 -78.734 1.00 24.34 555 ALA A N 1
ATOM 4364 C CA . ALA A 1 555 ? 19.141 22.413 -80.041 1.00 24.34 555 ALA A CA 1
ATOM 4365 C C . ALA A 1 555 ? 18.400 21.104 -80.332 1.00 24.34 555 ALA A C 1
ATOM 4367 O O . ALA A 1 555 ? 18.617 20.062 -79.719 1.00 24.34 555 ALA A O 1
ATOM 4368 N N . SER A 1 556 ? 17.448 21.212 -81.249 1.00 27.64 556 SER A N 1
ATOM 4369 C CA . SER A 1 556 ? 16.635 20.133 -81.783 1.00 27.64 556 SER A CA 1
ATOM 4370 C C . SER A 1 556 ? 17.467 19.098 -82.540 1.00 27.64 556 SER A C 1
ATOM 4372 O O . SER A 1 556 ? 18.202 19.461 -83.456 1.00 27.64 556 SER A O 1
ATOM 4374 N N . GLY A 1 557 ? 17.187 17.821 -82.280 1.00 24.91 557 GLY A N 1
ATOM 4375 C CA . GLY A 1 557 ? 17.289 16.769 -83.286 1.00 24.91 557 GLY A CA 1
ATOM 4376 C C . GLY A 1 557 ? 18.195 15.610 -82.904 1.00 24.91 557 GLY A C 1
ATOM 4377 O O . GLY A 1 557 ? 19.368 15.644 -83.223 1.00 24.91 557 GLY A O 1
ATOM 4378 N N . ILE A 1 558 ? 17.610 14.558 -82.327 1.00 25.12 558 ILE A N 1
ATOM 4379 C CA . ILE A 1 558 ? 17.813 13.150 -82.703 1.00 25.12 558 ILE A CA 1
ATOM 4380 C C . ILE A 1 558 ? 16.601 12.374 -82.168 1.00 25.12 558 ILE A C 1
ATOM 4382 O O . ILE A 1 558 ? 16.123 12.597 -81.057 1.00 25.12 558 ILE A O 1
ATOM 4386 N N . ARG A 1 559 ? 16.039 11.530 -83.034 1.00 27.72 559 ARG A N 1
ATOM 4387 C CA . ARG A 1 559 ? 14.870 10.688 -82.773 1.00 27.72 559 ARG A CA 1
ATOM 4388 C C . ARG A 1 559 ? 15.280 9.464 -81.953 1.00 27.72 559 ARG A C 1
ATOM 4390 O O . ARG A 1 559 ? 16.371 8.944 -82.137 1.00 27.72 559 ARG A O 1
ATOM 4397 N N . ASN A 1 560 ? 14.343 9.011 -81.125 1.00 31.34 560 ASN A N 1
ATOM 4398 C CA . ASN A 1 560 ? 14.221 7.698 -80.488 1.00 31.34 560 ASN A CA 1
ATOM 4399 C C . ASN A 1 560 ? 15.140 6.586 -81.035 1.00 31.34 560 ASN A C 1
ATOM 4401 O O . ASN A 1 560 ? 14.895 6.073 -82.126 1.00 31.34 560 ASN A O 1
ATOM 4405 N N . CYS A 1 561 ? 16.064 6.119 -80.194 1.00 24.77 561 CYS A N 1
ATOM 4406 C CA . CYS A 1 561 ? 16.500 4.723 -80.172 1.00 24.77 561 CYS A CA 1
ATOM 4407 C C . CYS A 1 561 ? 16.177 4.148 -78.783 1.00 24.77 561 CYS A C 1
ATOM 4409 O O . CYS A 1 561 ? 16.568 4.757 -77.784 1.00 24.77 561 CYS A O 1
ATOM 4411 N N . PRO A 1 562 ? 15.469 3.011 -78.676 1.00 28.52 562 PRO A N 1
ATOM 4412 C CA . PRO A 1 562 ? 15.402 2.268 -77.429 1.00 28.52 562 PRO A CA 1
ATOM 4413 C C . PRO A 1 562 ? 16.764 1.606 -77.187 1.00 28.52 562 PRO A C 1
ATOM 4415 O O . PRO A 1 562 ? 17.254 0.855 -78.026 1.00 28.52 562 PRO A O 1
ATOM 4418 N N . VAL A 1 563 ? 17.386 1.901 -76.048 1.00 29.22 563 VAL A N 1
ATOM 4419 C CA . VAL A 1 563 ? 18.551 1.152 -75.567 1.00 29.22 563 VAL A CA 1
ATOM 4420 C C . VAL A 1 563 ? 18.019 -0.121 -74.909 1.00 29.22 563 VAL A C 1
ATOM 4422 O O . VAL A 1 563 ? 17.453 -0.071 -73.816 1.00 29.22 563 VAL A O 1
ATOM 4425 N N . GLU A 1 564 ? 18.145 -1.256 -75.593 1.00 30.17 564 GLU A N 1
ATOM 4426 C CA . GLU A 1 564 ? 17.982 -2.575 -74.980 1.00 30.17 564 GLU A CA 1
ATOM 4427 C C . GLU A 1 564 ? 19.203 -2.883 -74.106 1.00 30.17 564 GLU A C 1
ATOM 4429 O O . GLU A 1 564 ? 20.350 -2.728 -74.525 1.00 30.17 564 GLU A O 1
ATOM 4434 N N . LYS A 1 565 ? 18.946 -3.313 -72.866 1.00 37.03 565 LYS A N 1
ATOM 4435 C CA . LYS A 1 565 ? 19.967 -3.796 -71.932 1.00 37.03 565 LYS A CA 1
ATOM 4436 C C . LYS A 1 565 ? 20.532 -5.123 -72.446 1.00 37.03 565 LYS A C 1
ATOM 4438 O O . LYS A 1 565 ? 19.866 -6.152 -72.344 1.00 37.03 565 LYS A O 1
ATOM 4443 N N . GLY A 1 566 ? 21.750 -5.102 -72.976 1.00 33.59 566 GLY A N 1
ATOM 4444 C CA . GLY A 1 566 ? 22.554 -6.303 -73.188 1.00 33.59 566 GLY A CA 1
ATOM 4445 C C . GLY A 1 566 ? 23.330 -6.643 -71.917 1.00 33.59 566 GLY A C 1
ATOM 4446 O O . GLY A 1 566 ? 24.088 -5.812 -71.433 1.00 33.59 566 GLY A O 1
ATOM 4447 N N . ASN A 1 567 ? 23.148 -7.854 -71.386 1.00 31.97 567 ASN A N 1
ATOM 4448 C CA . ASN A 1 567 ? 24.003 -8.403 -70.332 1.00 31.97 567 ASN A CA 1
ATOM 4449 C C . ASN A 1 567 ? 25.183 -9.146 -70.973 1.00 31.97 567 ASN A C 1
ATOM 4451 O O . ASN A 1 567 ? 24.973 -10.113 -71.710 1.00 31.97 567 ASN A O 1
ATOM 4455 N N . VAL A 1 568 ? 26.406 -8.736 -70.639 1.00 35.94 568 VAL A N 1
ATOM 4456 C CA . VAL A 1 568 ? 27.619 -9.550 -70.774 1.00 35.94 568 VAL A CA 1
ATOM 4457 C C . VAL A 1 568 ? 27.883 -10.192 -69.411 1.00 35.94 568 VAL A C 1
ATOM 4459 O O . VAL A 1 568 ? 27.800 -9.541 -68.376 1.00 35.94 568 VAL A O 1
ATOM 4462 N N . SER A 1 569 ? 28.112 -11.505 -69.392 1.00 34.84 569 SER A N 1
ATOM 4463 C CA . SER A 1 569 ? 28.398 -12.261 -68.173 1.00 34.84 569 SER A CA 1
ATOM 4464 C C . SER A 1 569 ? 29.906 -12.307 -67.911 1.00 34.84 569 SER A C 1
ATOM 4466 O O . SER A 1 569 ? 30.615 -13.150 -68.468 1.00 34.84 569 SER A O 1
ATOM 4468 N N . GLY A 1 570 ? 30.387 -11.437 -67.030 1.00 37.62 570 GLY A N 1
ATOM 4469 C CA . GLY A 1 570 ? 31.377 -11.812 -66.025 1.00 37.62 570 GLY A CA 1
ATOM 4470 C C . GLY A 1 570 ? 30.633 -11.970 -64.702 1.00 37.62 570 GLY A C 1
ATOM 4471 O O . GLY A 1 570 ? 29.920 -11.054 -64.309 1.00 37.62 570 GLY A O 1
ATOM 4472 N N . ASP A 1 571 ? 30.735 -13.126 -64.041 1.00 41.47 571 ASP A N 1
ATOM 4473 C CA . ASP A 1 571 ? 30.035 -13.401 -62.779 1.00 41.47 571 ASP A CA 1
ATOM 4474 C C . ASP A 1 571 ? 30.550 -12.492 -61.643 1.00 41.47 571 ASP A C 1
ATOM 4476 O O . ASP A 1 571 ? 31.349 -12.887 -60.793 1.00 41.47 571 ASP A O 1
ATOM 4480 N N . LEU A 1 572 ? 30.076 -11.249 -61.603 1.00 41.06 572 LEU A N 1
ATOM 4481 C CA . LEU A 1 572 ? 29.790 -10.589 -60.344 1.00 41.06 572 LEU A CA 1
ATOM 4482 C C . LEU A 1 572 ? 28.494 -11.233 -59.867 1.00 41.06 572 LEU A C 1
ATOM 4484 O O . LEU A 1 572 ? 27.430 -10.855 -60.343 1.00 41.06 572 LEU A O 1
ATOM 4488 N N . GLU A 1 573 ? 28.563 -12.225 -58.971 1.00 40.69 573 GLU A N 1
ATOM 4489 C CA . GLU A 1 573 ? 27.394 -12.548 -58.150 1.00 40.69 573 GLU A CA 1
ATOM 4490 C C . GLU A 1 573 ? 27.002 -11.236 -57.466 1.00 40.69 573 GLU A C 1
ATOM 4492 O O . GLU A 1 573 ? 27.738 -10.770 -56.586 1.00 40.69 573 GLU A O 1
ATOM 4497 N N . PRO A 1 574 ? 25.890 -10.590 -57.857 1.00 41.38 574 PRO A N 1
ATOM 4498 C CA . PRO A 1 574 ? 25.387 -9.486 -57.084 1.00 41.38 574 PRO A CA 1
ATOM 4499 C C . PRO A 1 574 ? 24.887 -10.173 -55.821 1.00 41.38 574 PRO A C 1
ATOM 4501 O O . PRO A 1 574 ? 23.820 -10.787 -55.823 1.00 41.38 574 PRO A O 1
ATOM 4504 N N . LEU A 1 575 ? 25.690 -10.152 -54.755 1.00 44.31 575 LEU A N 1
ATOM 4505 C CA . LEU A 1 575 ? 25.171 -10.361 -53.413 1.00 44.31 575 LEU A CA 1
ATOM 4506 C C . LEU A 1 575 ? 23.988 -9.400 -53.315 1.00 44.31 575 LEU A C 1
ATOM 4508 O O . LEU A 1 575 ? 24.167 -8.186 -53.346 1.00 44.31 575 LEU A O 1
ATOM 4512 N N . PHE A 1 576 ? 22.774 -9.942 -53.362 1.00 41.84 576 PHE A N 1
ATOM 4513 C CA . PHE A 1 576 ? 21.549 -9.161 -53.375 1.00 41.84 576 PHE A CA 1
ATOM 4514 C C . PHE A 1 576 ? 21.473 -8.421 -52.032 1.00 41.84 576 PHE A C 1
ATOM 4516 O O . PHE A 1 576 ? 21.010 -8.959 -51.033 1.00 41.84 576 PHE A O 1
ATOM 4523 N N . PHE A 1 577 ? 21.955 -7.176 -51.996 1.00 52.12 577 PHE A N 1
ATOM 4524 C CA . PHE A 1 577 ? 21.967 -6.311 -50.810 1.00 52.12 577 PHE A CA 1
ATOM 4525 C C . PHE A 1 577 ? 20.591 -5.707 -50.494 1.00 52.12 577 PHE A C 1
ATOM 4527 O O . PHE A 1 577 ? 20.496 -4.753 -49.730 1.00 52.12 577 PHE A O 1
ATOM 4534 N N . SER A 1 578 ? 19.502 -6.305 -50.991 1.00 48.56 578 SER A N 1
ATOM 4535 C CA . SER A 1 578 ? 18.119 -5.934 -50.651 1.00 48.56 578 SER A CA 1
ATOM 4536 C C . SER A 1 578 ? 17.795 -6.018 -49.147 1.00 48.56 578 SER A C 1
ATOM 4538 O O . SER A 1 578 ? 16.691 -5.666 -48.734 1.00 48.56 578 SER A O 1
ATOM 4540 N N . GLU A 1 579 ? 18.740 -6.491 -48.332 1.00 52.31 579 GLU A N 1
ATOM 4541 C CA . GLU A 1 579 ? 18.677 -6.564 -46.873 1.00 52.31 579 GLU A CA 1
ATOM 4542 C C . GLU A 1 579 ? 19.240 -5.328 -46.145 1.00 52.31 579 GLU A C 1
ATOM 4544 O O . GLU A 1 579 ? 19.037 -5.210 -44.940 1.00 52.31 579 GLU A O 1
ATOM 4549 N N . LEU A 1 580 ? 19.907 -4.388 -46.829 1.00 50.84 580 LEU A N 1
ATOM 4550 C CA . LEU A 1 580 ? 20.335 -3.104 -46.245 1.00 50.84 580 LEU A CA 1
ATOM 4551 C C . LEU A 1 580 ? 19.240 -2.031 -46.363 1.00 50.84 580 LEU A C 1
ATOM 4553 O O . LEU A 1 580 ? 19.530 -0.870 -46.615 1.00 50.84 580 LEU A O 1
ATOM 4557 N N . LYS A 1 581 ? 17.966 -2.400 -46.174 1.00 57.56 581 LYS A N 1
ATOM 4558 C CA . LYS A 1 581 ? 16.890 -1.399 -46.126 1.00 57.56 581 LYS A CA 1
ATOM 4559 C C . LYS A 1 581 ? 17.198 -0.350 -45.059 1.00 57.56 581 LYS A C 1
ATOM 4561 O O . LYS A 1 581 ? 17.702 -0.703 -43.990 1.00 57.56 581 LYS A O 1
ATOM 4566 N N . GLU A 1 582 ? 16.833 0.905 -45.339 1.00 55.06 582 GLU A N 1
ATOM 4567 C CA . GLU A 1 582 ? 16.807 1.982 -44.347 1.00 55.06 582 GLU A CA 1
ATOM 4568 C C . GLU A 1 582 ? 16.278 1.434 -43.022 1.00 55.06 582 GLU A C 1
ATOM 4570 O O . GLU A 1 582 ? 15.173 0.882 -42.957 1.00 55.06 582 GLU A O 1
ATOM 4575 N N . ALA A 1 583 ? 17.068 1.574 -41.956 1.00 55.41 583 ALA A N 1
ATOM 4576 C CA . ALA A 1 583 ? 16.580 1.312 -40.617 1.00 55.41 583 ALA A CA 1
ATOM 4577 C C . ALA A 1 583 ? 15.616 2.448 -40.255 1.00 55.41 583 ALA A C 1
ATOM 4579 O O . ALA A 1 583 ? 15.973 3.397 -39.551 1.00 55.41 583 ALA A O 1
ATOM 4580 N N . VAL A 1 584 ? 14.391 2.377 -40.776 1.00 54.31 584 VAL A N 1
ATOM 4581 C CA . VAL A 1 584 ? 13.279 3.182 -40.290 1.00 54.31 584 VAL A CA 1
ATOM 4582 C C . VAL A 1 584 ? 12.947 2.614 -38.917 1.00 54.31 584 VAL A C 1
ATOM 4584 O O . VAL A 1 584 ? 12.287 1.585 -38.785 1.00 54.31 584 VAL A O 1
ATOM 4587 N N . LEU A 1 585 ? 13.495 3.247 -37.879 1.00 58.09 585 LEU A N 1
ATOM 4588 C CA . LEU A 1 585 ? 13.143 2.957 -36.495 1.00 58.09 585 LEU A CA 1
ATOM 4589 C C . LEU A 1 585 ? 11.707 3.425 -36.255 1.00 58.09 585 LEU A C 1
ATOM 4591 O O . LEU A 1 585 ? 11.466 4.509 -35.722 1.00 58.09 585 LEU A O 1
ATOM 4595 N N . GLU A 1 586 ? 10.740 2.602 -36.639 1.00 63.78 586 GLU A N 1
ATOM 4596 C CA . GLU A 1 586 ? 9.418 2.686 -36.043 1.00 63.78 586 GLU A CA 1
ATOM 4597 C C . GLU A 1 586 ? 9.549 2.175 -34.610 1.00 63.78 586 GLU A C 1
ATOM 4599 O O . GLU A 1 586 ? 9.750 0.985 -34.369 1.00 63.78 586 GLU A O 1
ATOM 4604 N N . PHE A 1 587 ? 9.518 3.091 -33.640 1.00 64.00 587 PHE A N 1
ATOM 4605 C CA . PHE A 1 587 ? 9.499 2.709 -32.235 1.00 64.00 587 PHE A CA 1
ATOM 4606 C C . PHE A 1 587 ? 8.125 2.105 -31.940 1.00 64.00 587 PHE A C 1
ATOM 4608 O O . PHE A 1 587 ? 7.136 2.846 -31.969 1.00 64.00 587 PHE A O 1
ATOM 4615 N N . PRO A 1 588 ? 8.020 0.794 -31.655 1.00 72.81 588 PRO A N 1
ATOM 4616 C CA . PRO A 1 588 ? 6.754 0.254 -31.198 1.00 72.81 588 PRO A CA 1
ATOM 4617 C C . PRO A 1 588 ? 6.365 0.978 -29.907 1.00 72.81 588 PRO A C 1
ATOM 4619 O O . PRO A 1 588 ? 7.227 1.335 -29.099 1.00 72.81 588 PRO A O 1
ATOM 4622 N N . ALA A 1 589 ? 5.070 1.210 -29.702 1.00 76.00 589 ALA A N 1
ATOM 4623 C CA . ALA A 1 589 ? 4.593 1.681 -28.411 1.00 76.00 589 ALA A CA 1
ATOM 4624 C C . ALA A 1 589 ? 4.978 0.636 -27.352 1.00 76.00 589 ALA A C 1
ATOM 4626 O O . ALA A 1 589 ? 4.540 -0.511 -27.420 1.00 76.00 589 ALA A O 1
ATOM 4627 N N . VAL A 1 590 ? 5.840 1.016 -26.407 1.00 84.50 590 VAL A N 1
ATOM 4628 C CA . VAL A 1 590 ? 6.267 0.133 -25.321 1.00 84.50 590 VAL A CA 1
ATOM 4629 C C . VAL A 1 590 ? 5.485 0.484 -24.065 1.00 84.50 590 VAL A C 1
ATOM 4631 O O . VAL A 1 590 ? 5.563 1.604 -23.552 1.00 84.50 590 VAL A O 1
ATOM 4634 N N . GLU A 1 591 ? 4.729 -0.485 -23.564 1.00 82.56 591 GLU A N 1
ATOM 4635 C CA . GLU A 1 591 ? 4.091 -0.394 -22.256 1.00 82.56 591 GLU A CA 1
ATOM 4636 C C . GLU A 1 591 ? 5.101 -0.704 -21.146 1.00 82.56 591 GLU A C 1
ATOM 4638 O O . GLU A 1 591 ? 6.019 -1.509 -21.316 1.00 82.56 591 GLU A O 1
ATOM 4643 N N . SER A 1 592 ? 4.940 -0.044 -19.996 1.00 83.69 592 SER A N 1
ATOM 4644 C CA . SER A 1 592 ? 5.774 -0.335 -18.826 1.00 83.69 592 SER A CA 1
ATOM 4645 C C . SER A 1 592 ? 5.463 -1.734 -18.306 1.00 83.69 592 SER A C 1
ATOM 4647 O O . SER A 1 592 ? 4.302 -2.138 -18.269 1.00 83.69 592 SER A O 1
ATOM 4649 N N . LYS A 1 593 ? 6.489 -2.451 -17.843 1.00 86.25 593 LYS A N 1
ATOM 4650 C CA . LYS A 1 593 ? 6.321 -3.733 -17.141 1.00 86.25 593 LYS A CA 1
ATOM 4651 C C . LYS A 1 593 ? 5.972 -3.545 -15.662 1.00 86.25 593 LYS A C 1
ATOM 4653 O O . LYS A 1 593 ? 5.652 -4.519 -14.982 1.00 86.25 593 LYS A O 1
ATOM 4658 N N . LEU A 1 594 ? 6.074 -2.319 -15.152 1.00 84.94 594 LEU A N 1
ATOM 4659 C CA . LEU A 1 594 ? 5.829 -1.977 -13.758 1.00 84.94 594 LEU A CA 1
ATOM 4660 C C . LEU A 1 594 ? 4.417 -1.412 -13.600 1.00 84.94 594 LEU A C 1
ATOM 4662 O O . LEU A 1 594 ? 3.996 -0.532 -14.347 1.00 84.94 594 LEU A O 1
ATOM 4666 N N . ASN A 1 595 ? 3.705 -1.902 -12.587 1.00 86.44 595 ASN A N 1
ATOM 4667 C CA . ASN A 1 595 ? 2.407 -1.380 -12.184 1.00 86.44 595 ASN A CA 1
ATOM 4668 C C . ASN A 1 595 ? 2.480 -0.977 -10.710 1.00 86.44 595 ASN A C 1
ATOM 4670 O O . ASN A 1 595 ? 2.328 -1.817 -9.823 1.00 86.44 595 ASN A O 1
ATOM 4674 N N . PHE A 1 596 ? 2.772 0.298 -10.463 1.00 85.44 596 PHE A N 1
ATOM 4675 C CA . PHE A 1 596 ? 2.692 0.890 -9.133 1.00 85.44 596 PHE A CA 1
ATOM 4676 C C . PHE A 1 596 ? 1.426 1.736 -9.058 1.00 85.44 596 PHE A C 1
ATOM 4678 O O . PHE A 1 596 ? 1.240 2.658 -9.851 1.00 85.44 596 PHE A O 1
ATOM 4685 N N . SER A 1 597 ? 0.569 1.432 -8.089 1.00 83.31 597 SER A N 1
ATOM 4686 C CA . SER A 1 597 ? -0.586 2.254 -7.742 1.00 83.31 597 SER A CA 1
ATOM 4687 C C . SER A 1 597 ? -0.601 2.442 -6.236 1.00 83.31 597 SER A C 1
ATOM 4689 O O . SER A 1 597 ? -0.572 1.452 -5.502 1.00 83.31 597 SER A O 1
ATOM 4691 N N . ILE A 1 598 ? -0.697 3.686 -5.781 1.00 82.62 598 ILE A N 1
ATOM 4692 C CA . ILE A 1 598 ? -0.896 3.978 -4.365 1.00 82.62 598 ILE A CA 1
ATOM 4693 C C . ILE A 1 598 ? -2.305 3.514 -4.000 1.00 82.62 598 ILE A C 1
ATOM 4695 O O . ILE A 1 598 ? -3.292 4.119 -4.419 1.00 82.62 598 ILE A O 1
ATOM 4699 N N . SER A 1 599 ? -2.409 2.401 -3.272 1.00 80.06 599 SER A N 1
ATOM 4700 C CA . SER A 1 599 ? -3.694 1.954 -2.744 1.00 80.06 599 SER A CA 1
ATOM 4701 C C . SER A 1 599 ? -4.110 2.872 -1.604 1.00 80.06 599 SER A C 1
ATOM 4703 O O . SER A 1 599 ? -3.325 3.137 -0.694 1.00 80.06 599 SER A O 1
ATOM 4705 N N . ILE A 1 600 ? -5.353 3.341 -1.636 1.00 80.94 600 ILE A N 1
ATOM 4706 C CA . ILE A 1 600 ? -5.980 3.930 -0.456 1.00 80.94 600 ILE A CA 1
ATOM 4707 C C . ILE A 1 600 ? -6.236 2.762 0.497 1.00 80.94 600 ILE A C 1
ATOM 4709 O O . ILE A 1 600 ? -6.927 1.821 0.110 1.00 80.94 600 ILE A O 1
ATOM 4713 N N . ASN A 1 601 ? -5.649 2.787 1.693 1.00 82.62 601 ASN A N 1
ATOM 4714 C CA . ASN A 1 601 ? -5.935 1.793 2.724 1.00 82.62 601 ASN A CA 1
ATOM 4715 C C . ASN A 1 601 ? -7.209 2.252 3.448 1.00 82.62 601 ASN A C 1
ATOM 4717 O O . ASN A 1 601 ? -7.163 3.263 4.153 1.00 82.62 601 ASN A O 1
ATOM 4721 N N . PRO A 1 602 ? -8.371 1.614 3.215 1.00 87.94 602 PRO A N 1
ATOM 4722 C CA . PRO A 1 602 ? -9.582 2.010 3.909 1.00 87.94 602 PRO A CA 1
ATOM 4723 C C . PRO A 1 602 ? -9.469 1.613 5.387 1.00 87.94 602 PRO A C 1
ATOM 4725 O O . PRO A 1 602 ? -8.902 0.558 5.686 1.00 87.94 602 PRO A O 1
ATOM 4728 N N . PRO A 1 603 ? -10.045 2.398 6.310 1.00 87.44 603 PRO A N 1
ATOM 4729 C CA . PRO A 1 603 ? -10.109 2.004 7.710 1.00 87.44 603 PRO A CA 1
ATOM 4730 C C . PRO A 1 603 ? -10.832 0.658 7.855 1.00 87.44 603 PRO A C 1
ATOM 4732 O O . PRO A 1 603 ? -11.797 0.389 7.138 1.00 87.44 603 PRO A O 1
ATOM 4735 N N . LEU A 1 604 ? -10.366 -0.193 8.767 1.00 91.88 604 LEU A N 1
ATOM 4736 C CA . LEU A 1 604 ? -10.888 -1.536 9.006 1.00 91.88 604 LEU A CA 1
ATOM 4737 C C . LEU A 1 604 ? -11.673 -1.607 10.317 1.00 91.88 604 LEU A C 1
ATOM 4739 O O . LEU A 1 604 ? -11.219 -1.182 11.375 1.00 91.88 604 LEU A O 1
ATOM 4743 N N . CYS A 1 605 ? -12.853 -2.202 10.260 1.00 91.38 605 CYS A N 1
ATOM 4744 C CA . CYS A 1 605 ? -13.707 -2.432 11.412 1.00 91.38 605 CYS A CA 1
ATOM 4745 C C . CYS A 1 605 ? -13.692 -3.928 11.725 1.00 91.38 605 CYS A C 1
ATOM 4747 O O . CYS A 1 605 ? -14.059 -4.746 10.875 1.00 91.38 605 CYS A O 1
ATOM 4749 N N . CYS A 1 606 ? -13.243 -4.281 12.931 1.00 88.19 606 CYS A N 1
ATOM 4750 C CA . CYS A 1 606 ? -13.022 -5.666 13.336 1.00 88.19 606 CYS A CA 1
ATOM 4751 C C . CYS A 1 606 ? -13.975 -6.072 14.461 1.00 88.19 606 CYS A C 1
ATOM 4753 O O . CYS A 1 606 ? -13.906 -5.553 15.575 1.00 88.19 606 CYS A O 1
ATOM 4755 N N . VAL A 1 607 ? -14.856 -7.032 14.174 1.00 87.50 607 VAL A N 1
ATOM 4756 C CA . VAL A 1 607 ? -15.860 -7.534 15.120 1.00 87.50 607 VAL A CA 1
ATOM 4757 C C . VAL A 1 607 ? -16.016 -9.044 14.956 1.00 87.50 607 VAL A C 1
ATOM 4759 O O . VAL A 1 607 ? -16.102 -9.537 13.835 1.00 87.50 607 VAL A O 1
ATOM 4762 N N . PHE A 1 608 ? -16.054 -9.791 16.062 1.00 86.94 608 PHE A N 1
ATOM 4763 C CA . PHE A 1 608 ? -16.216 -11.253 16.079 1.00 86.94 608 PHE A CA 1
ATOM 4764 C C . PHE A 1 608 ? -15.232 -11.987 15.154 1.00 86.94 608 PHE A C 1
ATOM 4766 O O . PHE A 1 608 ? -15.598 -12.918 14.436 1.00 86.94 608 PHE A O 1
ATOM 4773 N N . SER A 1 609 ? -13.972 -11.550 15.151 1.00 85.62 609 SER A N 1
ATOM 4774 C CA . SER A 1 609 ? -12.900 -12.104 14.307 1.00 85.62 609 SER A CA 1
ATOM 4775 C C . SER A 1 609 ? -13.103 -11.939 12.809 1.00 85.62 609 SER A C 1
ATOM 4777 O O . SER A 1 609 ? -12.467 -12.628 12.014 1.00 85.62 609 SER A O 1
ATOM 4779 N N . GLN A 1 610 ? -13.943 -10.982 12.418 1.00 86.56 610 GLN A N 1
ATOM 4780 C CA . GLN A 1 610 ? -14.123 -10.565 11.038 1.00 86.56 610 GLN A CA 1
ATOM 4781 C C . GLN A 1 610 ? -13.734 -9.094 10.911 1.00 86.56 610 GLN A C 1
ATOM 4783 O O . GLN A 1 610 ? -14.363 -8.220 11.506 1.00 86.56 610 GLN A O 1
ATOM 4788 N N . CYS A 1 611 ? -12.688 -8.834 10.131 1.00 88.62 611 CYS A N 1
ATOM 4789 C CA . CYS A 1 611 ? -12.267 -7.489 9.763 1.00 88.62 611 CYS A CA 1
ATOM 4790 C C . CYS A 1 611 ? -12.706 -7.198 8.331 1.00 88.62 611 CYS A C 1
ATOM 4792 O O . CYS A 1 611 ? -12.467 -7.996 7.422 1.00 88.62 611 CYS A O 1
ATOM 4794 N N . ARG A 1 612 ? -13.332 -6.043 8.126 1.00 92.62 612 ARG A N 1
ATOM 4795 C CA . ARG A 1 612 ? -13.737 -5.542 6.808 1.00 92.62 612 ARG A CA 1
ATOM 4796 C C . ARG A 1 612 ? -13.551 -4.028 6.741 1.00 92.62 612 ARG A C 1
ATOM 4798 O O . ARG A 1 612 ? -13.476 -3.410 7.802 1.00 92.62 612 ARG A O 1
ATOM 4805 N N . PRO A 1 613 ? -13.482 -3.424 5.542 1.00 92.19 613 PRO A N 1
ATOM 4806 C CA . PRO A 1 613 ? -13.535 -1.973 5.415 1.00 92.19 613 PRO A CA 1
ATOM 4807 C C . PRO A 1 613 ? -14.718 -1.407 6.204 1.00 92.19 613 PRO A C 1
ATOM 4809 O O . PRO A 1 613 ? -15.823 -1.950 6.141 1.00 92.19 613 PRO A O 1
ATOM 4812 N N . CYS A 1 614 ? -14.467 -0.355 6.976 1.00 92.12 614 CYS A N 1
ATOM 4813 C CA . CYS A 1 614 ? -15.506 0.355 7.696 1.00 92.12 614 CYS A CA 1
ATOM 4814 C C . CYS A 1 614 ? -16.494 0.985 6.708 1.00 92.12 614 CYS A C 1
ATOM 4816 O O . CYS A 1 614 ? -16.138 1.425 5.614 1.00 92.12 614 CYS A O 1
ATOM 4818 N N . CYS A 1 615 ? -17.746 1.031 7.133 1.00 92.31 615 CYS A N 1
ATOM 4819 C CA . CYS A 1 615 ? -18.890 1.501 6.373 1.00 92.31 615 CYS A CA 1
ATOM 4820 C C . CYS A 1 615 ? -18.856 3.039 6.285 1.00 92.31 615 CYS A C 1
ATOM 4822 O O . CYS A 1 615 ? -19.221 3.724 7.243 1.00 92.31 615 CYS A O 1
ATOM 4824 N N . HIS A 1 616 ? -18.365 3.584 5.168 1.00 88.56 616 HIS A N 1
ATOM 4825 C CA . HIS A 1 616 ? -18.225 5.036 4.951 1.00 88.56 616 HIS A CA 1
ATOM 4826 C C . HIS A 1 616 ? -19.027 5.563 3.761 1.00 88.56 616 HIS A C 1
ATOM 4828 O O . HIS A 1 616 ? -19.292 6.760 3.676 1.00 88.56 616 HIS A O 1
ATOM 4834 N N . ASP A 1 617 ? -19.381 4.687 2.833 1.00 89.50 617 ASP A N 1
ATOM 4835 C CA . ASP A 1 617 ? -20.167 4.986 1.652 1.00 89.50 617 ASP A CA 1
ATOM 4836 C C . ASP A 1 617 ? -21.670 4.920 1.947 1.00 89.50 617 ASP A C 1
ATOM 4838 O O . ASP A 1 617 ? -22.136 4.153 2.793 1.00 89.50 617 ASP A O 1
ATOM 4842 N N . GLU A 1 618 ? -22.447 5.732 1.223 1.00 89.12 618 GLU A N 1
ATOM 4843 C CA . GLU A 1 618 ? -23.904 5.783 1.382 1.00 89.12 618 GLU A CA 1
ATOM 4844 C C . GLU A 1 618 ? -24.569 4.433 1.090 1.00 89.12 618 GLU A C 1
ATOM 4846 O O . GLU A 1 618 ? -25.605 4.137 1.677 1.00 89.12 618 GLU A O 1
ATOM 4851 N N . GLU A 1 619 ? -23.994 3.604 0.214 1.00 93.19 619 GLU A N 1
ATOM 4852 C CA . GLU A 1 619 ? -24.531 2.276 -0.092 1.00 93.19 619 GLU A CA 1
ATOM 4853 C C . GLU A 1 619 ? -24.435 1.355 1.129 1.00 93.19 619 GLU A C 1
ATOM 4855 O O . GLU A 1 619 ? -25.451 0.809 1.561 1.00 93.19 619 GLU A O 1
ATOM 4860 N N . CYS A 1 620 ? -23.253 1.252 1.746 1.00 90.81 620 CYS A N 1
ATOM 4861 C CA . CYS A 1 620 ? -23.073 0.475 2.969 1.00 90.81 620 CYS A CA 1
ATOM 4862 C C . CYS A 1 620 ? -23.925 1.017 4.133 1.00 90.81 620 CYS A C 1
ATOM 4864 O O . CYS A 1 620 ? -24.602 0.245 4.813 1.00 90.81 620 CYS A O 1
ATOM 4866 N N . MET A 1 621 ? -23.938 2.340 4.354 1.00 86.31 621 MET A N 1
ATOM 4867 C CA . MET A 1 621 ? -24.683 2.951 5.468 1.00 86.31 621 MET A CA 1
ATOM 4868 C C . MET A 1 621 ? -26.207 2.794 5.346 1.00 86.31 621 MET A C 1
ATOM 4870 O O . MET A 1 621 ? -26.906 2.839 6.359 1.00 86.31 621 MET A O 1
ATOM 4874 N N . ASN A 1 622 ? -26.723 2.622 4.126 1.00 89.50 622 ASN A N 1
ATOM 4875 C CA . ASN A 1 622 ? -28.146 2.416 3.857 1.00 89.50 622 ASN A CA 1
ATOM 4876 C C . ASN A 1 622 ? -28.519 0.933 3.653 1.00 89.50 622 ASN A C 1
ATOM 4878 O O . ASN A 1 622 ? -29.652 0.650 3.263 1.00 89.50 622 ASN A O 1
ATOM 4882 N N . ASP A 1 623 ? -27.616 -0.021 3.925 1.00 92.75 623 ASP A N 1
ATOM 4883 C CA . ASP A 1 623 ? -27.961 -1.447 3.909 1.00 92.75 623 ASP A CA 1
ATOM 4884 C C . ASP A 1 623 ? -28.924 -1.758 5.063 1.00 92.75 623 ASP A C 1
ATOM 4886 O O . ASP A 1 623 ? -28.534 -1.754 6.235 1.00 92.75 623 ASP A O 1
ATOM 4890 N N . GLU A 1 624 ? -30.177 -2.083 4.732 1.00 93.19 624 GLU A N 1
ATOM 4891 C CA . GLU A 1 624 ? -31.236 -2.418 5.694 1.00 93.19 624 GLU A CA 1
ATOM 4892 C C . GLU A 1 624 ? -30.836 -3.545 6.661 1.00 93.19 624 GLU A C 1
ATOM 4894 O O . GLU A 1 624 ? -31.312 -3.594 7.796 1.00 93.19 624 GLU A O 1
ATOM 4899 N N . ARG A 1 625 ? -29.927 -4.442 6.252 1.00 90.75 625 ARG A N 1
ATOM 4900 C CA . ARG A 1 625 ? -29.432 -5.542 7.100 1.00 90.75 625 ARG A CA 1
ATOM 4901 C C . ARG A 1 625 ? -28.530 -5.066 8.236 1.00 90.75 625 ARG A C 1
ATOM 4903 O O . ARG A 1 625 ? -28.327 -5.810 9.192 1.00 90.75 625 ARG A O 1
ATOM 4910 N N . SER A 1 626 ? -27.977 -3.861 8.124 1.00 90.50 626 SER A N 1
ATOM 4911 C CA . SER A 1 626 ? -27.120 -3.234 9.134 1.00 90.50 626 SER A CA 1
ATOM 4912 C C . SER A 1 626 ? -27.887 -2.292 10.066 1.00 90.50 626 SER A C 1
ATOM 4914 O O . SER A 1 626 ? -27.313 -1.765 11.021 1.00 90.50 626 SER A O 1
ATOM 4916 N N . PHE A 1 627 ? -29.185 -2.074 9.820 1.00 91.75 627 PHE A N 1
ATOM 4917 C CA . PHE A 1 627 ? -29.968 -1.121 10.596 1.00 91.75 627 PHE A CA 1
ATOM 4918 C C . PHE A 1 627 ? -30.038 -1.509 12.074 1.00 91.75 627 PHE A C 1
ATOM 4920 O O . PHE A 1 627 ? -30.192 -2.689 12.415 1.00 91.75 627 PHE A O 1
ATOM 4927 N N . PRO A 1 628 ? -29.948 -0.517 12.976 1.00 91.81 628 PRO A N 1
ATOM 4928 C CA . PRO A 1 628 ? -30.018 -0.792 14.390 1.00 91.81 628 PRO A CA 1
ATOM 4929 C C . PRO A 1 628 ? -31.433 -1.224 14.785 1.00 91.81 628 PRO A C 1
ATOM 4931 O O . PRO A 1 628 ? -32.432 -0.645 14.357 1.00 91.81 628 PRO A O 1
ATOM 4934 N N . VAL A 1 629 ? -31.519 -2.208 15.673 1.00 94.31 629 VAL A N 1
ATOM 4935 C CA . VAL A 1 629 ? -32.764 -2.616 16.315 1.00 94.31 629 VAL A CA 1
ATOM 4936 C C . VAL A 1 629 ? -32.863 -1.923 17.666 1.00 94.31 629 VAL A C 1
ATOM 4938 O O . VAL A 1 629 ? -32.135 -2.229 18.613 1.00 94.31 629 VAL A O 1
ATOM 4941 N N . VAL A 1 630 ? -33.794 -0.979 17.755 1.00 93.38 630 VAL A N 1
ATOM 4942 C CA . VAL A 1 630 ? -34.069 -0.231 18.982 1.00 93.38 630 VAL A CA 1
ATOM 4943 C C . VAL A 1 630 ? -35.208 -0.909 19.736 1.00 93.38 630 VAL A C 1
ATOM 4945 O O . VAL A 1 630 ? -36.364 -0.886 19.312 1.00 93.38 630 VAL A O 1
ATOM 4948 N N . LEU A 1 631 ? -34.889 -1.500 20.883 1.00 91.94 631 LEU A N 1
ATOM 4949 C CA . LEU A 1 631 ? -35.865 -2.078 21.798 1.00 91.94 631 LEU A CA 1
ATOM 4950 C C . LEU A 1 631 ? -36.392 -0.968 22.713 1.00 91.94 631 LEU A C 1
ATOM 4952 O O . LEU A 1 631 ? -35.813 -0.671 23.761 1.00 91.94 631 LEU A O 1
ATOM 4956 N N . VAL A 1 632 ? -37.481 -0.328 22.282 1.00 88.25 632 VAL A N 1
ATOM 4957 C CA . VAL A 1 632 ? -38.146 0.743 23.034 1.00 88.25 632 VAL A CA 1
ATOM 4958 C C . VAL A 1 632 ? -39.124 0.139 24.024 1.00 88.25 632 VAL A C 1
ATOM 4960 O O . VAL A 1 632 ? -40.071 -0.553 23.647 1.00 88.25 632 VAL A O 1
ATOM 4963 N N . HIS A 1 633 ? -38.910 0.410 25.306 1.00 77.81 633 HIS A N 1
ATOM 4964 C CA . HIS A 1 633 ? -39.839 -0.027 26.333 1.00 77.81 633 HIS A CA 1
ATOM 4965 C C . HIS A 1 633 ? -40.933 1.026 26.517 1.00 77.81 633 HIS A C 1
ATOM 4967 O O . HIS A 1 633 ? -40.626 2.162 26.873 1.00 77.81 633 HIS A O 1
ATOM 4973 N N . GLY A 1 634 ? -42.199 0.658 26.290 1.00 69.44 634 GLY A N 1
ATOM 4974 C CA . GLY A 1 634 ? -43.342 1.540 26.526 1.00 69.44 634 GLY A CA 1
ATOM 4975 C C . GLY A 1 634 ? -44.554 0.808 27.087 1.00 69.44 634 GLY A C 1
ATOM 4976 O O . GLY A 1 634 ? -44.899 -0.271 26.616 1.00 69.44 634 GLY A O 1
ATOM 4977 N N . HIS A 1 635 ? -45.195 1.406 28.094 1.00 65.62 635 HIS A N 1
ATOM 4978 C CA . HIS A 1 635 ? -46.461 0.945 28.673 1.00 65.62 635 HIS A CA 1
ATOM 4979 C C . HIS A 1 635 ? -47.418 2.118 28.879 1.00 65.62 635 HIS A C 1
ATOM 4981 O O . HIS A 1 635 ? -47.000 3.240 29.171 1.00 65.62 635 HIS A O 1
ATOM 4987 N N . ALA A 1 636 ? -48.720 1.834 28.801 1.00 52.19 636 ALA A N 1
ATOM 4988 C CA . ALA A 1 636 ? -49.720 2.644 29.487 1.00 52.19 636 ALA A CA 1
ATOM 4989 C C . ALA A 1 636 ? -49.601 2.346 30.989 1.00 52.19 636 ALA A C 1
ATOM 4991 O O . ALA A 1 636 ? -49.647 1.181 31.379 1.00 52.19 636 ALA A O 1
ATOM 4992 N N . PHE A 1 637 ? -49.408 3.376 31.816 1.00 52.44 637 PHE A N 1
ATOM 4993 C CA . PHE A 1 637 ? -49.240 3.269 33.271 1.00 52.44 637 PHE A CA 1
ATOM 4994 C C . PHE A 1 637 ? -50.310 2.352 33.902 1.00 52.44 637 PHE A C 1
ATOM 4996 O O . PHE A 1 637 ? -51.447 2.769 34.120 1.00 52.44 637 PHE A O 1
ATOM 5003 N N . SER A 1 638 ? -49.949 1.110 34.230 1.00 58.94 638 SER A N 1
ATOM 5004 C CA . SER A 1 638 ? -50.698 0.281 35.173 1.00 58.94 638 SER A CA 1
ATOM 5005 C C . SER A 1 638 ? -49.932 0.291 36.484 1.00 58.94 638 SER A C 1
ATOM 5007 O O . SER A 1 638 ? -48.801 -0.184 36.552 1.00 58.94 638 SER A O 1
ATOM 5009 N N . ARG A 1 639 ? -50.552 0.830 37.538 1.00 59.19 639 ARG A N 1
ATOM 5010 C CA . ARG A 1 639 ? -49.967 0.847 38.889 1.00 59.19 639 ARG A CA 1
ATOM 5011 C C . ARG A 1 639 ? -49.716 -0.558 39.449 1.00 59.19 639 ARG A C 1
ATOM 5013 O O . ARG A 1 639 ? -49.004 -0.689 40.435 1.00 59.19 639 ARG A O 1
ATOM 5020 N N . GLU A 1 640 ? -50.309 -1.585 38.844 1.00 66.56 640 GLU A N 1
ATOM 5021 C CA . GLU A 1 640 ? -50.261 -2.963 39.334 1.00 66.56 640 GLU A CA 1
ATOM 5022 C C . GLU A 1 640 ? -49.073 -3.767 38.783 1.00 66.56 640 GLU A C 1
ATOM 5024 O O . GLU A 1 640 ? -48.760 -4.830 39.312 1.00 66.56 640 GLU A O 1
ATOM 5029 N N . THR A 1 641 ? -48.383 -3.282 37.745 1.00 61.59 641 THR A N 1
ATOM 5030 C CA . THR A 1 641 ? -47.296 -4.028 37.090 1.00 61.59 641 THR A CA 1
ATOM 5031 C C . THR A 1 641 ? -46.009 -3.212 37.046 1.00 61.59 641 THR A C 1
ATOM 5033 O O . THR A 1 641 ? -45.956 -2.185 36.370 1.00 61.59 641 THR A O 1
ATOM 5036 N N . SER A 1 642 ? -44.956 -3.686 37.727 1.00 65.81 642 SER A N 1
ATOM 5037 C CA . SER A 1 642 ? -43.624 -3.067 37.651 1.00 65.81 642 SER A CA 1
ATOM 5038 C C . SER A 1 642 ? -43.055 -3.169 36.224 1.00 65.81 642 SER A C 1
ATOM 5040 O O . SER A 1 642 ? -43.127 -4.248 35.617 1.00 65.81 642 SER A O 1
ATOM 5042 N N . PRO A 1 643 ? -42.440 -2.096 35.690 1.00 66.50 643 PRO A N 1
ATOM 5043 C CA . PRO A 1 643 ? -41.745 -2.128 34.401 1.00 66.50 643 PRO A CA 1
ATOM 5044 C C . PRO A 1 643 ? -40.566 -3.122 34.370 1.00 66.50 643 PRO A C 1
ATOM 5046 O O . PRO A 1 643 ? -40.202 -3.602 33.294 1.00 66.50 643 PRO A O 1
ATOM 5049 N N . ASP A 1 644 ? -40.029 -3.523 35.530 1.00 66.19 644 ASP A N 1
ATOM 5050 C CA . ASP A 1 644 ? -38.882 -4.438 35.649 1.00 66.19 644 ASP A CA 1
ATOM 5051 C C . ASP A 1 644 ? -39.067 -5.754 34.897 1.00 66.19 644 ASP A C 1
ATOM 5053 O O . ASP A 1 644 ? -38.153 -6.237 34.226 1.00 66.19 644 ASP A O 1
ATOM 5057 N N . TYR A 1 645 ? -40.261 -6.349 34.984 1.00 70.44 645 TYR A N 1
ATOM 5058 C CA . TYR A 1 645 ? -40.524 -7.636 34.342 1.00 70.44 645 TYR A CA 1
ATOM 5059 C C . TYR A 1 645 ? -40.391 -7.541 32.819 1.00 70.44 645 TYR A C 1
ATOM 5061 O O . TYR A 1 645 ? -39.837 -8.431 32.175 1.00 70.44 645 TYR A O 1
ATOM 5069 N N . SER A 1 646 ? -40.871 -6.438 32.247 1.00 70.06 646 SER A N 1
ATOM 5070 C CA . SER A 1 646 ? -40.852 -6.216 30.801 1.00 70.06 646 SER A CA 1
ATOM 5071 C C . SER A 1 646 ? -39.449 -5.893 30.293 1.00 70.06 646 SER A C 1
ATOM 5073 O O . SER A 1 646 ? -39.075 -6.301 29.198 1.00 70.06 646 SER A O 1
ATOM 5075 N N . LEU A 1 647 ? -38.637 -5.221 31.104 1.00 72.31 647 LEU A N 1
ATOM 5076 C CA . LEU A 1 647 ? -37.260 -4.894 30.742 1.00 72.31 647 LEU A CA 1
ATOM 5077 C C . LEU A 1 647 ? -36.314 -6.087 30.868 1.00 72.31 647 LEU A C 1
ATOM 5079 O O . LEU A 1 647 ? -35.461 -6.262 29.998 1.00 72.31 647 LEU A O 1
ATOM 5083 N N . LYS A 1 648 ? -36.546 -6.989 31.832 1.00 74.69 648 LYS A N 1
ATOM 5084 C CA . LYS A 1 648 ? -35.856 -8.292 31.884 1.00 74.69 648 LYS A CA 1
ATOM 5085 C C . LYS A 1 648 ? -36.104 -9.141 30.631 1.00 74.69 648 LYS A C 1
ATOM 5087 O O . LYS A 1 648 ? -35.287 -9.997 30.290 1.00 74.69 648 LYS A O 1
ATOM 5092 N N . ILE A 1 649 ? -37.225 -8.943 29.930 1.00 82.94 649 ILE A N 1
ATOM 5093 C CA . ILE A 1 649 ? -37.467 -9.596 28.634 1.00 82.94 649 ILE A CA 1
ATOM 5094 C C . ILE A 1 649 ? -36.555 -8.997 27.560 1.00 82.94 649 ILE A C 1
ATOM 5096 O O . ILE A 1 649 ? -36.019 -9.743 26.744 1.00 82.94 649 ILE A O 1
ATOM 5100 N N . PHE A 1 650 ? -36.317 -7.685 27.581 1.00 87.81 650 PHE A N 1
ATOM 5101 C CA . PHE A 1 650 ? -35.416 -7.041 26.626 1.00 87.81 650 PHE A CA 1
ATOM 5102 C C . PHE A 1 650 ? -33.962 -7.460 26.823 1.00 87.81 650 PHE A C 1
ATOM 5104 O O . PHE A 1 650 ? -33.272 -7.637 25.827 1.00 87.81 650 PHE A O 1
ATOM 5111 N N . ASP A 1 651 ? -33.514 -7.697 28.061 1.00 82.25 651 ASP A N 1
ATOM 5112 C CA . ASP A 1 651 ? -32.199 -8.308 28.315 1.00 82.25 651 ASP A CA 1
ATOM 5113 C C . ASP A 1 651 ? -32.065 -9.658 27.599 1.00 82.25 651 ASP A C 1
ATOM 5115 O O . ASP A 1 651 ? -31.079 -9.926 26.914 1.00 82.25 651 ASP A O 1
ATOM 5119 N N . LYS A 1 652 ? -33.085 -10.516 27.728 1.00 86.75 652 LYS A N 1
ATOM 5120 C CA . LYS A 1 652 ? -33.098 -11.841 27.094 1.00 86.75 652 LYS A CA 1
ATOM 5121 C C . LYS A 1 652 ? -33.149 -11.751 25.572 1.00 86.75 652 LYS A C 1
ATOM 5123 O O . LYS A 1 652 ? -32.474 -12.532 24.910 1.00 86.75 652 LYS A O 1
ATOM 5128 N N . LEU A 1 653 ? -33.936 -10.819 25.030 1.00 91.25 653 LEU A N 1
ATOM 5129 C CA . LEU A 1 653 ? -34.017 -10.578 23.589 1.00 91.25 653 LEU A CA 1
ATOM 5130 C C . LEU A 1 653 ? -32.682 -10.075 23.043 1.00 91.25 653 LEU A C 1
ATOM 5132 O O . LEU A 1 653 ? -32.161 -10.676 22.113 1.00 91.25 653 LEU A O 1
ATOM 5136 N N . GLN A 1 654 ? -32.102 -9.039 23.651 1.00 91.00 654 GLN A N 1
ATOM 5137 C CA . GLN A 1 654 ? -30.817 -8.483 23.231 1.00 91.00 654 GLN A CA 1
ATOM 5138 C C . GLN A 1 654 ? -29.716 -9.547 23.282 1.00 91.00 654 GLN A C 1
ATOM 5140 O O . GLN A 1 654 ? -29.015 -9.740 22.295 1.00 91.00 654 GLN A O 1
ATOM 5145 N N . LYS A 1 655 ? -29.638 -10.324 24.371 1.00 87.50 655 LYS A N 1
ATOM 5146 C CA . LYS A 1 655 ? -28.694 -11.443 24.483 1.00 87.50 655 LYS A CA 1
ATOM 5147 C C . LYS A 1 655 ? -28.884 -12.481 23.376 1.00 87.50 655 LYS A C 1
ATOM 5149 O O . LYS A 1 655 ? -27.908 -12.960 22.810 1.00 87.50 655 LYS A O 1
ATOM 5154 N N . ARG A 1 656 ? -30.131 -12.838 23.058 1.00 93.25 656 ARG A N 1
ATOM 5155 C CA . ARG A 1 656 ? -30.407 -13.781 21.972 1.00 93.25 656 ARG A CA 1
ATOM 5156 C C . ARG A 1 656 ? -29.977 -13.221 20.614 1.00 93.25 656 ARG A C 1
ATOM 5158 O O . ARG A 1 656 ? -29.425 -13.956 19.810 1.00 93.25 656 ARG A O 1
ATOM 5165 N N . MET A 1 657 ? -30.187 -11.929 20.381 1.00 94.56 657 MET A N 1
ATOM 5166 C CA . MET A 1 657 ? -29.736 -11.262 19.160 1.00 94.56 657 MET A CA 1
ATOM 5167 C C . MET A 1 657 ? -28.206 -11.204 19.071 1.00 94.56 657 MET A C 1
ATOM 5169 O O . MET A 1 657 ? -27.664 -11.399 17.989 1.00 94.56 657 MET A O 1
ATOM 5173 N N . GLU A 1 658 ? -27.497 -11.002 20.185 1.00 89.38 658 GLU A N 1
ATOM 5174 C CA . GLU A 1 658 ? -26.031 -11.113 20.214 1.00 89.38 658 GLU A CA 1
ATOM 5175 C C . GLU A 1 658 ? -25.556 -12.503 19.764 1.00 89.38 658 GLU A C 1
ATOM 5177 O O . GLU A 1 658 ? -24.637 -12.607 18.954 1.00 89.38 658 GLU A O 1
ATOM 5182 N N . GLU A 1 659 ? -26.207 -13.574 20.236 1.00 89.81 659 GLU A N 1
ATOM 5183 C CA . GLU A 1 659 ? -25.926 -14.952 19.792 1.00 89.81 659 GLU A CA 1
ATOM 5184 C C . GLU A 1 659 ? -26.183 -15.150 18.288 1.00 89.81 659 GLU A C 1
ATOM 5186 O O . GLU A 1 659 ? -25.518 -15.968 17.653 1.00 89.81 659 GLU A O 1
ATOM 5191 N N . ASP A 1 660 ? -27.122 -14.389 17.721 1.00 92.94 660 ASP A N 1
ATOM 5192 C CA . ASP A 1 660 ? -27.457 -14.388 16.296 1.00 92.94 660 ASP A CA 1
ATOM 5193 C C . ASP A 1 660 ? -26.573 -13.407 15.477 1.00 92.94 660 ASP A C 1
ATOM 5195 O O . ASP A 1 660 ? -26.771 -13.254 14.271 1.00 92.94 660 ASP A O 1
ATOM 5199 N N . GLY A 1 661 ? -25.571 -12.768 16.101 1.00 90.88 661 GLY A N 1
ATOM 5200 C CA . GLY A 1 661 ? -24.553 -11.940 15.437 1.00 90.88 661 GLY A CA 1
ATOM 5201 C C . GLY A 1 661 ? -24.774 -10.426 15.501 1.00 90.88 661 GLY A C 1
ATOM 5202 O O . GLY A 1 661 ? -24.042 -9.680 14.849 1.00 90.88 661 GLY A O 1
ATOM 5203 N N . TYR A 1 662 ? -25.751 -9.950 16.277 1.00 94.12 662 TYR A N 1
ATOM 5204 C CA . TYR A 1 662 ? -25.945 -8.518 16.503 1.00 94.12 662 TYR A CA 1
ATOM 5205 C C . TYR A 1 662 ? -24.925 -7.972 17.505 1.00 94.12 662 TYR A C 1
ATOM 5207 O O . TYR A 1 662 ? -24.548 -8.624 18.478 1.00 94.12 662 TYR A O 1
ATOM 5215 N N . LEU A 1 663 ? -24.520 -6.722 17.314 1.00 90.94 663 LEU A N 1
ATOM 5216 C CA . LEU A 1 663 ? -23.771 -5.986 18.324 1.00 90.94 663 LEU A CA 1
ATOM 5217 C C . LEU A 1 663 ? -24.731 -5.458 19.383 1.00 90.94 663 LEU A C 1
ATOM 5219 O O . LEU A 1 663 ? -25.799 -4.960 19.055 1.00 90.94 663 LEU A O 1
ATOM 5223 N N . SER A 1 664 ? -24.368 -5.523 20.654 1.00 90.38 664 SER A N 1
ATOM 5224 C CA . SER A 1 664 ? -25.160 -4.922 21.725 1.00 90.38 664 SER A CA 1
ATOM 5225 C C . SER A 1 664 ? -24.523 -3.622 22.164 1.00 90.38 664 SER A C 1
ATOM 5227 O O . SER A 1 664 ? -23.385 -3.597 22.611 1.00 90.38 664 SER A O 1
ATOM 5229 N N . ALA A 1 665 ? -25.266 -2.530 22.024 1.00 87.44 665 ALA A N 1
ATOM 5230 C CA . ALA A 1 665 ? -24.884 -1.212 22.520 1.00 87.44 665 ALA A CA 1
ATOM 5231 C C . ALA A 1 665 ? -25.407 -0.958 23.947 1.00 87.44 665 ALA A C 1
ATOM 5233 O O . ALA A 1 665 ? -25.504 0.182 24.406 1.00 87.44 665 ALA A O 1
ATOM 5234 N N . GLY A 1 666 ? -25.815 -2.020 24.649 1.00 86.06 666 GLY A N 1
ATOM 5235 C CA . GLY A 1 666 ? -26.355 -1.926 25.997 1.00 86.06 666 GLY A CA 1
ATOM 5236 C C . GLY A 1 666 ? -27.685 -1.170 26.054 1.00 86.06 666 GLY A C 1
ATOM 5237 O O . GLY A 1 666 ? -28.632 -1.488 25.325 1.00 86.06 666 GLY A O 1
ATOM 5238 N N . PHE A 1 667 ? -27.763 -0.211 26.976 1.00 84.25 667 PHE A N 1
ATOM 5239 C CA . PHE A 1 667 ? -28.980 0.506 27.345 1.00 84.25 667 PHE A CA 1
ATOM 5240 C C . PHE A 1 667 ? -28.751 2.023 27.354 1.00 84.25 667 PHE A C 1
ATOM 5242 O O . PHE A 1 667 ? -27.774 2.493 27.938 1.00 84.25 667 PHE A O 1
ATOM 5249 N N . LEU A 1 668 ? -29.672 2.784 26.757 1.00 84.75 668 LEU A N 1
ATOM 5250 C CA . LEU A 1 668 ? -29.716 4.244 26.845 1.00 84.75 668 LEU A CA 1
ATOM 5251 C C . LEU A 1 668 ? -30.865 4.677 27.756 1.00 84.75 668 LEU A C 1
ATOM 5253 O O . LEU A 1 668 ? -32.036 4.362 27.517 1.00 84.75 668 LEU A O 1
ATOM 5257 N N . SER A 1 669 ? -30.518 5.442 28.784 1.00 80.75 669 SER A N 1
ATOM 5258 C CA . SER A 1 669 ? -31.468 6.138 29.645 1.00 80.75 669 SER A CA 1
ATOM 5259 C C . SER A 1 669 ? -31.630 7.594 29.187 1.00 80.75 669 SER A C 1
ATOM 5261 O O . SER A 1 669 ? -30.751 8.115 28.499 1.00 80.75 669 SER A O 1
ATOM 5263 N N . PRO A 1 670 ? -32.674 8.311 29.637 1.00 80.88 670 PRO A N 1
ATOM 5264 C CA . PRO A 1 670 ? -32.789 9.757 29.420 1.00 80.88 670 PRO A CA 1
ATOM 5265 C C . PRO A 1 670 ? -31.614 10.586 29.969 1.00 80.88 670 PRO A C 1
ATOM 5267 O O . PRO A 1 670 ? -31.492 11.762 29.648 1.00 80.88 670 PRO A O 1
ATOM 5270 N N . ARG A 1 671 ? -30.779 9.993 30.829 1.00 76.75 671 ARG A N 1
ATOM 5271 C CA . ARG A 1 671 ? -29.591 10.609 31.431 1.00 76.75 671 ARG A CA 1
ATOM 5272 C C . ARG A 1 671 ? -28.293 10.207 30.726 1.00 76.75 671 ARG A C 1
ATOM 5274 O O . ARG A 1 671 ? -27.237 10.725 31.066 1.00 76.75 671 ARG A O 1
ATOM 5281 N N . THR A 1 672 ? -28.349 9.273 29.776 1.00 80.25 672 THR A N 1
ATOM 5282 C CA . THR A 1 672 ? -27.171 8.861 29.015 1.00 80.25 672 THR A CA 1
ATOM 5283 C C . THR A 1 672 ? -26.713 10.015 28.130 1.00 80.25 672 THR A C 1
ATOM 5285 O O . THR A 1 672 ? -27.498 10.540 27.342 1.00 80.25 672 THR A O 1
ATOM 5288 N N . ASP A 1 673 ? -25.439 10.387 28.242 1.00 81.38 673 ASP A N 1
ATOM 5289 C CA . ASP A 1 673 ? -24.815 11.368 27.358 1.00 81.38 673 ASP A CA 1
ATOM 5290 C C . ASP A 1 673 ? -24.635 10.769 25.956 1.00 81.38 673 ASP A C 1
ATOM 5292 O O . ASP A 1 673 ? -23.635 10.122 25.641 1.00 81.38 673 ASP A O 1
ATOM 5296 N N . VAL A 1 674 ? -25.646 10.958 25.114 1.00 82.31 674 VAL A N 1
ATOM 5297 C CA . VAL A 1 674 ? -25.643 10.491 23.726 1.00 82.31 674 VAL A CA 1
ATOM 5298 C C . VAL A 1 674 ? -24.649 11.251 22.847 1.00 82.31 674 VAL A C 1
ATOM 5300 O O . VAL A 1 674 ? -24.297 10.734 21.792 1.00 82.31 674 VAL A O 1
ATOM 5303 N N . GLU A 1 675 ? -24.163 12.430 23.256 1.00 81.56 675 GLU A N 1
ATOM 5304 C CA . GLU A 1 675 ? -23.147 13.169 22.492 1.00 81.56 675 GLU A CA 1
ATOM 5305 C C . GLU A 1 675 ? -21.783 12.473 22.567 1.00 81.56 675 GLU A C 1
ATOM 5307 O O . GLU A 1 675 ? -21.011 12.512 21.608 1.00 81.56 675 GLU A O 1
ATOM 5312 N N . SER A 1 676 ? -21.519 11.759 23.668 1.00 75.69 676 SER A N 1
ATOM 5313 C CA . SER A 1 676 ? -20.330 10.911 23.814 1.00 75.69 676 SER A CA 1
ATOM 5314 C C . SER A 1 676 ? -20.320 9.706 22.858 1.00 75.69 676 SER A C 1
ATOM 5316 O O . SER A 1 676 ? -19.255 9.181 22.517 1.00 75.69 676 SER A O 1
ATOM 5318 N N . ILE A 1 677 ? -21.495 9.280 22.379 1.00 75.75 677 ILE A N 1
ATOM 5319 C CA . ILE A 1 677 ? -21.654 8.224 21.378 1.00 75.75 677 ILE A CA 1
ATOM 5320 C C . ILE A 1 677 ? -21.513 8.896 20.012 1.00 75.75 677 ILE A C 1
ATOM 5322 O O . ILE A 1 677 ? -22.489 9.351 19.420 1.00 75.75 677 ILE A O 1
ATOM 5326 N N . GLY A 1 678 ? -20.271 9.008 19.531 1.00 78.31 678 GLY A N 1
ATOM 5327 C CA . GLY A 1 678 ? -19.953 9.709 18.286 1.00 78.31 678 GLY A CA 1
ATOM 5328 C C . GLY A 1 678 ? -20.926 9.372 17.149 1.00 78.31 678 GLY A C 1
ATOM 5329 O O . GLY A 1 678 ? -21.305 8.212 16.953 1.00 78.31 678 GLY A O 1
ATOM 5330 N N . ARG A 1 679 ? -21.353 10.396 16.400 1.00 79.81 679 ARG A N 1
ATOM 5331 C CA . ARG A 1 679 ? -22.341 10.254 15.321 1.00 79.81 679 ARG A CA 1
ATOM 5332 C C . ARG A 1 679 ? -21.910 9.153 14.345 1.00 79.81 679 ARG A C 1
ATOM 5334 O O . ARG A 1 679 ? -20.758 9.122 13.929 1.00 79.81 679 ARG A O 1
ATOM 5341 N N . ASN A 1 680 ? -22.836 8.266 13.980 1.00 79.69 680 ASN A N 1
ATOM 5342 C CA . ASN A 1 680 ? -22.627 7.124 13.074 1.00 79.69 680 ASN A CA 1
ATOM 5343 C C . ASN A 1 680 ? -21.668 6.023 13.570 1.00 79.69 680 ASN A C 1
ATOM 5345 O O . ASN A 1 680 ? -21.481 5.044 12.852 1.00 79.69 680 ASN A O 1
ATOM 5349 N N . SER A 1 681 ? -21.109 6.119 14.782 1.00 81.19 681 SER A N 1
ATOM 5350 C CA . SER A 1 681 ? -20.102 5.170 15.294 1.00 81.19 681 SER A CA 1
ATOM 5351 C C . SER A 1 681 ? -20.540 3.702 15.250 1.00 81.19 681 SER A C 1
ATOM 5353 O O . SER A 1 681 ? -19.733 2.835 14.925 1.00 81.19 681 SER A O 1
ATOM 5355 N N . TRP A 1 682 ? -21.817 3.425 15.516 1.00 85.75 682 TRP A N 1
ATOM 5356 C CA . TRP A 1 682 ? -22.398 2.079 15.481 1.00 85.75 682 TRP A CA 1
ATOM 5357 C C . TRP A 1 682 ? -22.532 1.500 14.069 1.00 85.75 682 TRP A C 1
ATOM 5359 O O . TRP A 1 682 ? -22.373 0.295 13.883 1.00 85.75 682 TRP A O 1
ATOM 5369 N N . GLY A 1 683 ? -22.780 2.355 13.075 1.00 85.88 683 GLY A N 1
ATOM 5370 C CA . GLY A 1 683 ? -22.945 1.940 11.681 1.00 85.88 683 GLY A CA 1
ATOM 5371 C C . GLY A 1 683 ? -21.627 1.587 10.992 1.00 85.88 683 GLY A C 1
ATOM 5372 O O . GLY A 1 683 ? -21.634 0.817 10.038 1.00 85.88 683 GLY A O 1
ATOM 5373 N N . LEU A 1 684 ? -20.487 2.082 11.495 1.00 88.62 684 LEU A N 1
ATOM 5374 C CA . LEU A 1 684 ? -19.172 1.877 10.869 1.00 88.62 684 LEU A CA 1
ATOM 5375 C C . LEU A 1 684 ? -18.798 0.397 10.738 1.00 88.62 684 LEU A C 1
ATOM 5377 O O . LEU A 1 684 ? -18.172 0.004 9.756 1.00 88.62 684 LEU A O 1
ATOM 5381 N N . SER A 1 685 ? -19.217 -0.440 11.689 1.00 89.69 685 SER A N 1
ATOM 5382 C CA . SER A 1 685 ? -18.951 -1.881 11.642 1.00 89.69 685 SER A CA 1
ATOM 5383 C C . SER A 1 685 ? -19.691 -2.603 10.510 1.00 89.69 685 SER A C 1
ATOM 5385 O O . SER A 1 685 ? -19.323 -3.731 10.171 1.00 89.69 685 SER A O 1
ATOM 5387 N N . GLY A 1 686 ? -20.753 -1.996 9.960 1.00 90.62 686 GLY A N 1
ATOM 5388 C CA . GLY A 1 686 ? -21.709 -2.599 9.026 1.00 90.62 686 GLY A CA 1
ATOM 5389 C C . GLY A 1 686 ? -22.516 -3.765 9.616 1.00 90.62 686 GLY A C 1
ATOM 5390 O O . GLY A 1 686 ? -23.108 -4.544 8.867 1.00 90.62 686 GLY A O 1
ATOM 5391 N N . LEU A 1 687 ? -22.418 -4.018 10.927 1.00 92.75 687 LEU A N 1
ATOM 5392 C CA . LEU A 1 687 ? -23.183 -5.054 11.622 1.00 92.75 687 LEU A CA 1
ATOM 5393 C C . LEU A 1 687 ? -24.396 -4.411 12.290 1.00 92.75 687 LEU A C 1
ATOM 5395 O O . LEU A 1 687 ? -24.287 -3.288 12.787 1.00 92.75 687 LEU A O 1
ATOM 5399 N N . PRO A 1 688 ? -25.539 -5.110 12.347 1.00 94.12 688 PRO A N 1
ATOM 5400 C CA . PRO A 1 688 ? -26.704 -4.564 13.008 1.00 94.12 688 PRO A CA 1
ATOM 5401 C C . PRO A 1 688 ? -26.455 -4.444 14.512 1.00 94.12 688 PRO A C 1
ATOM 5403 O O . PRO A 1 688 ? -25.965 -5.365 15.173 1.00 94.12 688 PRO A O 1
ATOM 5406 N N . VAL A 1 689 ? -26.813 -3.285 15.057 1.00 93.44 689 VAL A N 1
ATOM 5407 C CA . VAL A 1 689 ? -26.644 -2.961 16.476 1.00 93.44 689 VAL A CA 1
ATOM 5408 C C . VAL A 1 689 ? -27.987 -3.028 17.187 1.00 93.44 689 VAL A C 1
ATOM 5410 O O . VAL A 1 689 ? -28.989 -2.518 16.710 1.00 93.44 689 VAL A O 1
ATOM 5413 N N . THR A 1 690 ? -28.026 -3.635 18.359 1.00 95.12 690 THR A N 1
ATOM 5414 C CA . THR A 1 690 ? -29.182 -3.680 19.245 1.00 95.12 690 THR A CA 1
ATOM 5415 C C . THR A 1 690 ? -28.965 -2.719 20.392 1.00 95.12 690 THR A C 1
ATOM 5417 O O . THR A 1 690 ? -27.928 -2.747 21.055 1.00 95.12 690 THR A O 1
ATOM 5420 N N . VAL A 1 691 ? -29.957 -1.884 20.667 1.00 92.88 691 VAL A N 1
ATOM 5421 C CA . VAL A 1 691 ? -29.921 -0.960 21.798 1.00 92.88 691 VAL A CA 1
ATOM 5422 C C . VAL A 1 691 ? -31.256 -0.982 22.515 1.00 92.88 691 VAL A C 1
ATOM 5424 O O . VAL A 1 691 ? -32.316 -0.984 21.890 1.00 92.88 691 VAL A O 1
ATOM 5427 N N . ARG A 1 692 ? -31.218 -1.005 23.843 1.00 90.50 692 ARG A N 1
ATOM 5428 C CA . ARG A 1 692 ? -32.417 -0.878 24.671 1.00 90.50 692 ARG A CA 1
ATOM 5429 C C . ARG A 1 692 ? -32.581 0.566 25.094 1.00 90.50 692 ARG A C 1
ATOM 5431 O O . ARG A 1 692 ? -31.610 1.193 25.500 1.00 90.50 692 ARG A O 1
ATOM 5438 N N . VAL A 1 693 ? -33.799 1.088 25.024 1.00 88.62 693 VAL A N 1
ATOM 5439 C CA . VAL A 1 693 ? -34.078 2.473 25.415 1.00 88.62 693 VAL A CA 1
ATOM 5440 C C . VAL A 1 693 ? -35.341 2.560 26.258 1.00 88.62 693 VAL A C 1
ATOM 5442 O O . VAL A 1 693 ? -36.290 1.789 26.084 1.00 88.62 693 VAL A O 1
ATOM 5445 N N . THR A 1 694 ? -35.357 3.528 27.169 1.00 81.88 694 THR A N 1
ATOM 5446 C CA . THR A 1 694 ? -36.519 3.848 27.999 1.00 81.88 694 THR A CA 1
ATOM 5447 C C . THR A 1 694 ? -36.776 5.348 27.995 1.00 81.88 694 THR A C 1
ATOM 5449 O O . THR A 1 694 ? -35.836 6.139 27.966 1.00 81.88 694 THR A O 1
ATOM 5452 N N . TYR A 1 695 ? -38.044 5.749 28.076 1.00 79.00 695 TYR A N 1
ATOM 5453 C CA . TYR A 1 695 ? -38.423 7.144 28.325 1.00 79.00 695 TYR A CA 1
ATOM 5454 C C . TYR A 1 695 ? -38.741 7.419 29.802 1.00 79.00 695 TYR A C 1
ATOM 5456 O O . TYR A 1 695 ? -39.072 8.550 30.157 1.00 79.00 695 TYR A O 1
ATOM 5464 N N . TYR A 1 696 ? -38.664 6.414 30.682 1.00 73.25 696 TYR A N 1
ATOM 5465 C CA . TYR A 1 696 ? -38.949 6.609 32.101 1.00 73.25 696 TYR A CA 1
ATOM 5466 C C . TYR A 1 696 ? -37.795 7.342 32.797 1.00 73.25 696 TYR A C 1
ATOM 5468 O O . TYR A 1 696 ? -36.756 6.748 33.082 1.00 73.25 696 TYR A O 1
ATOM 5476 N N . TYR A 1 697 ? -38.003 8.629 33.083 1.00 65.50 697 TYR A N 1
ATOM 5477 C CA . TYR A 1 697 ? -37.027 9.499 33.748 1.00 65.50 697 TYR A CA 1
ATOM 5478 C C . TYR A 1 697 ? -36.834 9.157 35.235 1.00 65.50 697 TYR A C 1
ATOM 5480 O O . TYR A 1 697 ? -35.714 9.217 35.737 1.00 65.50 697 TYR A O 1
ATOM 5488 N N . ASP A 1 698 ? -37.918 8.756 35.910 1.00 62.59 698 ASP A N 1
ATOM 5489 C CA . ASP A 1 698 ? -37.936 8.509 37.362 1.00 62.59 698 ASP A CA 1
ATOM 5490 C C . ASP A 1 698 ? -37.839 7.031 37.720 1.00 62.59 698 ASP A C 1
ATOM 5492 O O . ASP A 1 698 ? -37.446 6.677 38.828 1.00 62.59 698 ASP A O 1
ATOM 5496 N N . ALA A 1 699 ? -38.165 6.152 36.772 1.00 61.31 699 ALA A N 1
ATOM 5497 C CA . ALA A 1 699 ? -37.998 4.729 36.988 1.00 61.31 699 ALA A CA 1
ATOM 5498 C C . ALA A 1 699 ? -36.524 4.339 36.940 1.00 61.31 699 ALA A C 1
ATOM 5500 O O . ALA A 1 699 ? -36.213 3.291 37.468 1.00 61.31 699 ALA A O 1
ATOM 5501 N N . TYR A 1 700 ? -35.627 5.130 36.336 1.00 63.97 700 TYR A N 1
ATOM 5502 C CA . TYR A 1 700 ? -34.223 4.762 36.153 1.00 63.97 700 TYR A CA 1
ATOM 5503 C C . TYR A 1 700 ? -33.274 5.856 36.637 1.00 63.97 700 TYR A C 1
ATOM 5505 O O . TYR A 1 700 ? -33.472 7.037 36.363 1.00 63.97 700 TYR A O 1
ATOM 5513 N N . ASN A 1 701 ? -32.213 5.473 37.346 1.00 63.69 701 ASN A N 1
ATOM 5514 C CA . ASN A 1 701 ? -31.114 6.398 37.613 1.00 63.69 701 ASN A CA 1
ATOM 5515 C C . ASN A 1 701 ? -30.269 6.594 36.339 1.00 63.69 701 ASN A C 1
ATOM 5517 O O . ASN A 1 701 ? -30.564 6.036 35.281 1.00 63.69 701 ASN A O 1
ATOM 5521 N N . GLU A 1 702 ? -29.181 7.360 36.453 1.00 56.22 702 GLU A N 1
ATOM 5522 C CA . GLU A 1 702 ? -28.209 7.631 35.368 1.00 56.22 702 GLU A CA 1
ATOM 5523 C C . GLU A 1 702 ? -27.647 6.355 34.725 1.00 56.22 702 GLU A C 1
ATOM 5525 O O . GLU A 1 702 ? -27.151 6.372 33.602 1.00 56.22 702 GLU A O 1
ATOM 5530 N N . ASN A 1 703 ? -27.829 5.224 35.403 1.00 54.00 703 ASN A N 1
ATOM 5531 C CA . ASN A 1 703 ? -27.159 3.960 35.145 1.00 54.00 703 ASN A CA 1
ATOM 5532 C C . ASN A 1 703 ? -28.122 2.942 34.531 1.00 54.00 703 ASN A C 1
ATOM 5534 O O . ASN A 1 703 ? -27.822 1.752 34.465 1.00 54.00 703 ASN A O 1
ATOM 5538 N N . GLY A 1 704 ? -29.321 3.393 34.144 1.00 56.62 704 GLY A N 1
ATOM 5539 C CA . GLY A 1 704 ? -30.352 2.530 33.587 1.00 56.62 704 GLY A CA 1
ATOM 5540 C C . GLY A 1 704 ? -30.857 1.464 34.547 1.00 56.62 704 GLY A C 1
ATOM 5541 O O . GLY A 1 704 ? -31.435 0.469 34.112 1.00 56.62 704 GLY A O 1
ATOM 5542 N N . LYS A 1 705 ? -30.685 1.674 35.859 1.00 55.53 705 LYS A N 1
ATOM 5543 C CA . LYS A 1 705 ? -31.204 0.787 36.902 1.00 55.53 705 LYS A CA 1
ATOM 5544 C C . LYS A 1 705 ? -32.503 1.293 37.473 1.00 55.53 705 LYS A C 1
ATOM 5546 O O . LYS A 1 705 ? -32.610 2.481 37.769 1.00 55.53 705 LYS A O 1
ATOM 5551 N N . TYR A 1 706 ? -33.439 0.369 37.682 1.00 63.56 706 TYR A N 1
ATOM 5552 C CA . TYR A 1 706 ? -34.726 0.727 38.241 1.00 63.56 706 TYR A CA 1
ATOM 5553 C C . TYR A 1 706 ? -34.554 1.312 39.649 1.00 63.56 706 TYR A C 1
ATOM 5555 O O . TYR A 1 706 ? -33.996 0.669 40.544 1.00 63.56 706 TYR A O 1
ATOM 5563 N N . VAL A 1 707 ? -35.001 2.544 39.850 1.00 65.12 707 VAL A N 1
ATOM 5564 C CA . VAL A 1 707 ? -35.119 3.171 41.162 1.00 65.12 707 VAL A CA 1
ATOM 5565 C C . VAL A 1 707 ? -36.605 3.249 41.433 1.00 65.12 707 VAL A C 1
ATOM 5567 O O . VAL A 1 707 ? -37.311 4.060 40.844 1.00 65.12 707 VAL A O 1
ATOM 5570 N N . ALA A 1 708 ? -37.100 2.383 42.314 1.00 56.75 708 ALA A N 1
ATOM 5571 C CA . ALA A 1 708 ? -38.438 2.547 42.849 1.00 56.75 708 ALA A CA 1
ATOM 5572 C C . ALA A 1 708 ? -38.456 3.853 43.656 1.00 56.75 708 ALA A C 1
ATOM 5574 O O . ALA A 1 708 ? -38.088 3.860 44.830 1.00 56.75 708 ALA A O 1
ATOM 5575 N N . PHE A 1 709 ? -38.832 4.968 43.031 1.00 54.06 709 PHE A N 1
ATOM 5576 C CA . PHE A 1 709 ? -39.224 6.155 43.772 1.00 54.06 709 PHE A CA 1
ATOM 5577 C C . PHE A 1 709 ? -40.603 5.868 44.373 1.00 54.06 709 PHE A C 1
ATOM 5579 O O . PHE A 1 709 ? -41.561 5.667 43.622 1.00 54.06 709 PHE A O 1
ATOM 5586 N N . PRO A 1 710 ? -40.754 5.815 45.709 1.00 51.78 710 PRO A N 1
ATOM 5587 C CA . PRO A 1 710 ? -42.076 5.891 46.301 1.00 51.78 710 PRO A CA 1
ATOM 5588 C C . PRO A 1 710 ? -42.627 7.284 45.976 1.00 51.78 710 PRO A C 1
ATOM 5590 O O . PRO A 1 710 ? -42.298 8.270 46.626 1.00 51.78 710 PRO A O 1
ATOM 5593 N N . GLU A 1 711 ? -43.440 7.370 44.926 1.00 48.00 711 GLU A N 1
ATOM 5594 C CA . GLU A 1 711 ? -43.952 8.628 44.365 1.00 48.00 711 GLU A CA 1
ATOM 5595 C C . GLU A 1 711 ? -44.926 9.359 45.310 1.00 48.00 711 GLU A C 1
ATOM 5597 O O . GLU A 1 711 ? -45.348 10.481 45.047 1.00 48.00 711 GLU A O 1
ATOM 5602 N N . LYS A 1 712 ? -45.283 8.744 46.444 1.00 47.91 712 LYS A N 1
ATOM 5603 C CA . LYS A 1 712 ? -46.139 9.353 47.460 1.00 47.91 712 LYS A CA 1
ATOM 5604 C C . LYS A 1 712 ? -45.380 9.522 48.767 1.00 47.91 712 LYS A C 1
ATOM 5606 O O . LYS A 1 712 ? -45.214 8.584 49.537 1.00 47.91 712 LYS A O 1
ATOM 5611 N N . SER A 1 713 ? -44.975 10.763 49.016 1.00 49.06 713 SER A N 1
ATOM 5612 C CA . SER A 1 713 ? -44.571 11.277 50.328 1.00 49.06 713 SER A CA 1
ATOM 5613 C C . SER A 1 713 ? -45.749 11.433 51.302 1.00 49.06 713 SER A C 1
ATOM 5615 O O . SER A 1 713 ? -45.546 11.805 52.457 1.00 49.06 713 SER A O 1
ATOM 5617 N N . GLU A 1 714 ? -46.980 11.166 50.858 1.00 47.75 714 GLU A N 1
ATOM 5618 C CA . GLU A 1 714 ? -48.169 11.172 51.707 1.00 47.75 714 GLU A CA 1
ATOM 5619 C C . GLU A 1 714 ? -48.107 9.983 52.673 1.00 47.75 714 GLU A C 1
ATOM 5621 O O . GLU A 1 714 ? -47.987 8.832 52.245 1.00 47.75 714 GLU A O 1
ATOM 5626 N N . SER A 1 715 ? -48.161 10.253 53.984 1.00 51.78 715 SER A N 1
ATOM 5627 C CA . SER A 1 715 ? -48.225 9.176 54.974 1.00 51.78 715 SER A CA 1
ATOM 5628 C C . SER A 1 715 ? -49.496 8.354 54.753 1.00 51.78 715 SER A C 1
ATOM 5630 O O . SER A 1 715 ? -50.503 8.850 54.243 1.00 51.78 715 SER A O 1
ATOM 5632 N N . ILE A 1 716 ? -49.461 7.086 55.167 1.00 49.84 716 ILE A N 1
ATOM 5633 C CA . ILE A 1 716 ? -50.635 6.201 55.156 1.00 49.84 716 ILE A CA 1
ATOM 5634 C C . ILE A 1 716 ? -51.850 6.844 55.857 1.00 49.84 716 ILE A C 1
ATOM 5636 O O . ILE A 1 716 ? -52.983 6.537 55.495 1.00 49.84 716 ILE A O 1
ATOM 5640 N N . ASP A 1 717 ? -51.623 7.790 56.778 1.00 49.72 717 ASP A N 1
ATOM 5641 C CA . ASP A 1 717 ? -52.669 8.531 57.495 1.00 49.72 717 ASP A CA 1
ATOM 5642 C C . ASP A 1 717 ? -53.475 9.489 56.602 1.00 49.72 717 ASP A C 1
ATOM 5644 O O . ASP A 1 717 ? -54.523 9.963 57.016 1.00 49.72 717 ASP A O 1
ATOM 5648 N N . VAL A 1 718 ? -53.015 9.798 55.386 1.00 56.72 718 VAL A N 1
ATOM 5649 C CA . VAL A 1 718 ? -53.774 10.626 54.428 1.00 56.72 718 VAL A CA 1
ATOM 5650 C C . VAL A 1 718 ? -54.860 9.803 53.713 1.00 56.72 718 VAL A C 1
ATOM 5652 O O . VAL A 1 718 ? -55.805 10.369 53.166 1.00 56.72 718 VAL A O 1
ATOM 5655 N N . TYR A 1 719 ? -54.751 8.468 53.729 1.00 45.41 719 TYR A N 1
ATOM 5656 C CA . TYR A 1 719 ? -55.672 7.545 53.049 1.00 45.41 719 TYR A CA 1
ATOM 5657 C C . TYR A 1 719 ? -56.584 6.748 53.997 1.00 45.41 719 TYR A C 1
ATOM 5659 O O . TYR A 1 719 ? -57.463 6.034 53.507 1.00 45.41 719 TYR A O 1
ATOM 5667 N N . ALA A 1 720 ? -56.382 6.852 55.314 1.00 43.72 720 ALA A N 1
ATOM 5668 C CA . ALA A 1 720 ? -57.240 6.272 56.351 1.00 43.72 720 ALA A CA 1
ATOM 5669 C C . ALA A 1 720 ? -58.116 7.362 56.977 1.00 43.72 720 ALA A C 1
ATOM 5671 O O . ALA A 1 720 ? -59.311 7.076 57.224 1.00 43.72 720 ALA A O 1
#

Foldseek 3Di:
DDDDPVVVVVVVVVVVVVVVVVVVVVVVCCVVVVVVVVCVLAPDDKAKFKPPQEFEAEAEAFDKDKDKIKIWIAFHAPKKKWKKKFKAWQQARDTPDIDIDIHHHGRIDMDIDMDTHHNFFWAKTKMKMKMKIAIDDPSHPDRPDIHMGMHMYIYTYYHDPVLVVLVVVLVVVLVVLVVLLQVLQQLLVLLVCLLPDVLVVLQAPPCNVVLVVLSVVLVVLSVVSVVLNVVLLVCLLRRVRVVSSVSCVPDPSVVSSVVSSVSSVVSVVVSVVSLVLVLVLLVLLVVLVVLLVVLLVLLVVLVPPDDPLVVLNVVLVVLNVVLVVCSVVSVDHSVRNVVSSVVSVVSSVVSVVVSVVVVVVVVVVVVVVVVVVVVVVVVVCVVVDDDPPDDDDDDDDDDPPCPVVVVVVVVVVVVVVVVVVVVVVVVVVVVVVVVVVVPPPPPPPPPDDDDDDPVVVVVVLVVVVVVPPDDPVVNVVVVVVVVVVVVVVVPDDDDDDDDDDDDDDDDDDDDDDDDDDDDDDDDDDDDDDDDDPDPDPDDDDDDDDDDDDDDDDDDDDDDDDDDDDDDDDDDPPPPPVPVSPSPPPPSPSDRRPDDDDSDDRARWYRRNNDIDRFQDDPVLLPPPQQAEAEAEQDDDDDVVDDSVVVVVVVVVVQVVVVVVPEAENEEDEPLDPCVSVPPCSSSRNSGYYYYYYYPDNQLQDSRRHGDPDPPDPDPPVVVD

pLDDT: mean 71.62, std 24.6, range [21.42, 98.25]